Protein AF-0000000076138626 (afdb_homodimer)

Organism: NCBI:txid2745518

Foldseek 3Di:
DPDQDQLCVCLVVLVVVLVVLLVLLVCLCVPLNAQADCLQQFFKKWKKFKPDQDDQVVLQVLCVVVPQPQWDWDDFPDSRIIMITGDDQDLCVQVVSLVSQQVVCVVIGMDTDDMDGDGRVSNNVCVVVLVVVLVVLLVVVLVVLVVPDQVLLSVLLSVLLVSLLSSLRSVCSNVNPHDYPLQSVLSSVLSVLLSVLLVQLVVLLLVVVVVVVPDALSRSSSRSCRVCVVVLCVVLVVVLVVLVVCCVPVDRVCNSSSSSNNSSSVSSSSSSRNRSSVSSVVVRDHPVSSPDPPPPPPPPPPPD/DPDQDQLCVCLVVLVVVLVVLLVLLVCLCVPQNAQEDCLQQFFKKWKKFKPDQDDQVVLQVLCVVVPQPQWDWDDFPDSRIIMITGDDQDLCVQVVSLVSQQVVCVVIGMDTDDMDGDGRVSNNVCVVVLVVVLVVLLVVVLVVLVVPDQVLLSVLLSVLLVSLLSSLRSVCSNVNPHDYPLQSVLSSVLSVLLSVLLVQLVVLLLVVVVVVVPDALSRSSSRSCRVCVVVLCVVLVVVLVVLVCCCVPVDRVCNSSSSSNNSSSVSSSSSSRNRSSVSSVVVRDHPVSSPDPPPVPPPPPPPD

InterPro domains:
  IPR005665 Protein-export membrane protein SecF, bacterial [MF_01464_B] (5-287)
  IPR005665 Protein-export membrane protein SecF, bacterial [TIGR00966] (5-283)
  IPR022645 Protein-export membrane protein SecD/SecF, bacterial [PR01755] (32-47)
  IPR022645 Protein-export membrane protein SecD/SecF, bacterial [PR01755] (144-158)
  IPR022645 Protein-export membrane protein SecD/SecF, bacterial [PR01755] (192-210)
  IPR022645 Protein-export membrane protein SecD/SecF, bacterial [PR01755] (224-239)
  IPR022646 Protein-export membrane protein SecD/SecF/SecDF, conserved site [PF07549] (27-54)
  IPR022813 Protein-export membrane protein SecD/SecF, archaeal and bacterial [PTHR30081] (7-284)
  IPR048634 Protein export membrane protein SecD/SecF, C-terminal [PF02355] (100-284)
  IPR055344 Protein-export membrane protein SecD/SecF, C-terminal, bacterial [TIGR00916] (88-273)

Radius of gyration: 27.4 Å; Cα contacts (8 Å, |Δi|>4): 1013; chains: 2; bounding box: 54×100×96 Å

Sequence (608 aa):
MLRTINFMGVRNIAFGATVLLTVLALFSWFHKGLNYGLDFTGGTLIELTYEKPADVTVVRNELVKAGYHEAIVQNFGATTDLLVRMPGEDPQLGHQVAEALQKVGGDNPASVKRVEFVGPQVGEELRDQGGLGMLMALAGIMIYLAFRFQWKFGVGAIVSLIHDVIVTVGILAYFQITFDLTVLAAVLAIIGYSLNDTIVVFDRVRENFRVLRKATLIENINISTTQTLLRTMATSISTLLAIAALMIFGGDNLWGFSLALFIGVLAGTYSSIYIANVVLIWLNLNSEDLIPPAATGKEVDDRPMLRTINFMGVRNIAFGATVLLTVLALFSWFHKGLNYGLDFTGGTLIELTYEKPADVTVVRNELVKAGYHEAIVQNFGATTDLLVRMPGEDPQLGHQVAEALQKVGGDNPASVKRVEFVGPQVGEELRDQGGLGMLMALAGIMIYLAFRFQWKFGVGAIVSLIHDVIVTVGILAYFQITFDLTVLAAVLAIIGYSLNDTIVVFDRVRENFRVLRKATLIENINISTTQTLLRTMATSISTLLAIAALMIFGGDNLWGFSLALFIGVLAGTYSSIYIANVVLIWLNLNSEDLIPPAATGKEVDDRP

pLDDT: mean 86.03, std 11.44, range [36.59, 96.94]

Nearest PDB structures (foldseek):
  5mg3-assembly1_F  TM=8.465E-01  e=2.191E-18  Escherichia coli
  3aqp-assembly1_A  TM=9.135E-01  e=2.147E-15  Thermus thermophilus HB8
  5yhf-assembly1_A  TM=7.380E-01  e=2.939E-16  Thermus thermophilus HB8
  5xam-assembly1_A  TM=8.906E-01  e=1.040E-13  Deinococcus radiodurans R1 = ATCC 13939 = DSM 20539
  5u73-assembly1_A  TM=6.447E-01  e=1.838E-04  Homo sapiens

Solvent-accessible surface area (backbone atoms only — not comparable to full-atom values): 30396 Å² total; per-residue (Å²): 126,83,82,66,48,68,63,68,77,48,38,67,61,49,40,51,52,48,52,50,48,43,52,52,12,51,46,21,35,69,70,69,28,72,33,67,22,54,56,40,62,17,12,27,35,35,34,34,36,32,8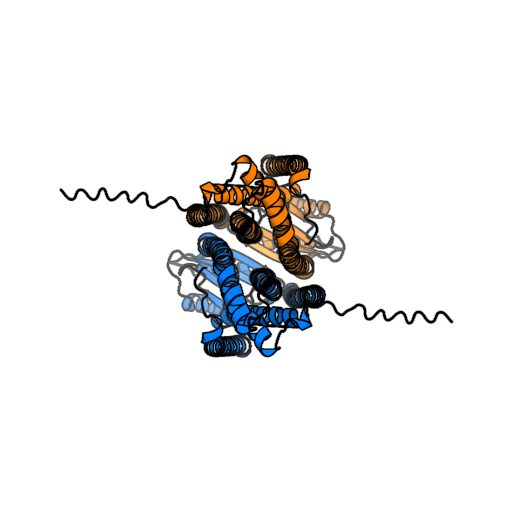1,46,74,59,57,55,67,58,55,42,50,53,35,39,73,72,68,42,73,69,54,43,61,40,81,44,87,50,64,28,21,35,34,38,37,33,77,49,82,58,77,58,50,46,54,54,50,50,50,53,48,45,69,64,18,76,96,46,51,49,42,76,44,32,38,37,29,28,27,46,69,56,5,46,52,43,42,53,36,36,52,48,20,50,52,48,20,52,48,54,41,50,53,49,35,49,72,73,34,57,62,64,58,25,51,14,51,48,54,30,48,51,47,26,52,45,38,35,52,8,50,35,15,63,71,52,41,61,45,31,64,61,31,52,51,26,54,42,51,31,56,23,55,30,47,37,48,32,49,56,38,51,50,39,36,58,55,40,54,72,70,43,77,83,53,51,61,68,55,41,45,19,46,24,46,47,72,39,40,64,57,52,47,50,36,48,49,41,29,45,46,25,36,49,25,36,47,72,28,47,44,75,89,34,32,51,26,28,48,44,37,49,47,19,51,54,39,16,57,50,26,32,57,56,36,22,50,48,42,32,59,76,68,59,63,53,72,73,70,71,48,71,73,70,74,76,65,75,70,72,75,76,69,127,126,84,82,66,48,67,63,68,77,47,38,66,60,50,38,52,52,49,52,51,48,43,52,52,12,50,46,23,36,70,71,70,27,73,33,67,21,54,57,39,62,17,12,27,34,34,34,33,37,33,80,46,75,58,57,55,67,60,54,44,50,52,35,38,73,73,66,42,75,70,53,44,61,40,81,44,87,49,64,29,21,35,34,37,36,32,78,52,80,58,77,58,49,46,54,53,51,51,50,54,47,44,68,65,18,75,97,46,50,49,42,75,43,31,35,37,30,29,28,43,68,57,4,47,50,44,43,53,35,35,52,49,20,49,51,48,20,52,49,54,40,49,55,49,36,50,72,72,35,57,61,63,58,26,51,14,50,48,54,31,48,52,48,27,52,46,39,35,53,8,51,35,14,62,70,53,39,59,45,30,65,63,31,52,50,25,54,42,50,32,55,23,55,29,47,36,48,30,50,56,40,51,51,38,36,57,55,41,54,72,69,41,75,83,54,51,62,67,54,42,46,19,44,25,47,47,74,40,41,64,56,51,47,50,36,49,50,43,29,46,49,25,35,49,25,36,46,72,28,48,43,74,87,33,31,49,26,28,48,42,37,49,46,20,51,55,39,16,58,49,24,32,58,57,36,23,49,49,42,32,58,76,67,59,64,52,71,73,70,70,48,71,74,71,74,76,64,74,69,72,75,77,67,129

Structure (mmCIF, N/CA/C/O backbone):
data_AF-0000000076138626-model_v1
#
loop_
_entity.id
_entity.type
_entity.pdbx_description
1 polymer 'Protein-export membrane protein SecF'
#
loop_
_atom_site.group_PDB
_atom_site.id
_atom_site.type_symbol
_atom_site.label_atom_id
_atom_site.label_alt_id
_atom_site.label_comp_id
_atom_site.label_asym_id
_atom_site.label_entity_id
_atom_site.label_seq_id
_atom_site.pdbx_PDB_ins_code
_atom_site.Cartn_x
_atom_site.Cartn_y
_atom_site.Cartn_z
_atom_site.occupancy
_atom_site.B_iso_or_equiv
_atom_site.auth_seq_id
_atom_site.auth_comp_id
_atom_site.auth_asym_id
_atom_site.auth_atom_id
_atom_site.pdbx_PDB_model_num
ATOM 1 N N . MET A 1 1 ? -7.379 36.062 4.613 1 41.91 1 MET A N 1
ATOM 2 C CA . MET A 1 1 ? -7.906 34.875 5.328 1 41.91 1 MET A CA 1
ATOM 3 C C . MET A 1 1 ? -8.648 33.969 4.379 1 41.91 1 MET A C 1
ATOM 5 O O . MET A 1 1 ? -9.508 34.406 3.613 1 41.91 1 MET A O 1
ATOM 9 N N . LEU A 1 2 ? -8.102 32.906 3.949 1 56.44 2 LEU A N 1
ATOM 10 C CA . LEU A 1 2 ? -8.766 32.062 2.959 1 56.44 2 LEU A CA 1
ATOM 11 C C . LEU A 1 2 ? -10.203 31.75 3.369 1 56.44 2 LEU A C 1
ATOM 13 O O . LEU A 1 2 ? -10.508 31.703 4.562 1 56.44 2 LEU A O 1
ATOM 17 N N . ARG A 1 3 ? -11.141 32.094 2.551 1 79.69 3 ARG A N 1
ATOM 18 C CA . ARG A 1 3 ? -12.562 31.828 2.721 1 79.69 3 ARG A CA 1
ATOM 19 C C . ARG A 1 3 ? -12.797 30.406 3.254 1 79.69 3 ARG A C 1
ATOM 21 O O . ARG A 1 3 ? -12.297 29.438 2.686 1 79.69 3 ARG A O 1
ATOM 28 N N . THR A 1 4 ? -13.344 30.312 4.465 1 91.25 4 THR A N 1
ATOM 29 C CA . THR A 1 4 ? -13.648 29.047 5.129 1 91.25 4 THR A CA 1
ATOM 30 C C . THR A 1 4 ? -14.812 28.344 4.438 1 91.25 4 THR A C 1
ATOM 32 O O . THR A 1 4 ? -15.867 28.953 4.227 1 91.25 4 THR A O 1
ATOM 35 N N . ILE A 1 5 ? -14.562 27.203 3.973 1 92.75 5 ILE A N 1
ATOM 36 C CA . ILE A 1 5 ? -15.586 26.375 3.34 1 92.75 5 ILE A CA 1
ATOM 37 C C . ILE A 1 5 ? -16.438 25.688 4.41 1 92.75 5 ILE A C 1
ATOM 39 O O . ILE A 1 5 ? -15.898 25.172 5.395 1 92.75 5 ILE A O 1
ATOM 43 N N . ASN A 1 6 ? -17.75 25.734 4.246 1 93.88 6 ASN A N 1
ATOM 44 C CA . ASN A 1 6 ? -18.656 25.109 5.207 1 93.88 6 ASN A CA 1
ATOM 45 C C . ASN A 1 6 ? -18.844 23.625 4.926 1 93.88 6 ASN A C 1
ATOM 47 O O . ASN A 1 6 ? -19.953 23.203 4.551 1 93.88 6 ASN A O 1
ATOM 51 N N . PHE A 1 7 ? -17.953 22.812 5.262 1 94 7 PHE A N 1
ATOM 52 C CA . PHE A 1 7 ? -17.984 21.375 5.035 1 94 7 PHE A CA 1
ATOM 53 C C . PHE A 1 7 ? -19.094 20.719 5.855 1 94 7 PHE A C 1
ATOM 55 O O . PHE A 1 7 ? -19.766 19.812 5.379 1 94 7 PHE A O 1
ATOM 62 N N . MET A 1 8 ? -19.281 21.203 7.07 1 93.44 8 MET A N 1
ATOM 63 C CA . MET A 1 8 ? -20.234 20.578 7.988 1 93.44 8 MET A CA 1
ATOM 64 C C . MET A 1 8 ? -21.656 20.984 7.664 1 93.44 8 MET A C 1
ATOM 66 O O . MET A 1 8 ? -22.609 20.438 8.219 1 93.44 8 MET A O 1
ATOM 70 N N . GLY A 1 9 ? -21.844 21.969 6.812 1 91.38 9 GLY A N 1
ATOM 71 C CA . GLY A 1 9 ? -23.172 22.344 6.367 1 91.38 9 GLY A CA 1
ATOM 72 C C . GLY A 1 9 ? -23.906 21.219 5.672 1 91.38 9 GLY A C 1
ATOM 73 O O . GLY A 1 9 ? -25.141 21.141 5.746 1 91.38 9 GLY A O 1
ATOM 74 N N . VAL A 1 10 ? -23.156 20.359 5.016 1 92.38 10 VAL A N 1
ATOM 75 C CA . VAL A 1 10 ? -23.766 19.281 4.262 1 92.38 10 VAL A CA 1
ATOM 76 C C . VAL A 1 10 ? -23.562 17.953 4.992 1 92.38 10 VAL A C 1
ATOM 78 O O . VAL A 1 10 ? -23.688 16.875 4.398 1 92.38 10 VAL A O 1
ATOM 81 N N . ARG A 1 11 ? -23.281 18.062 6.246 1 91.06 11 ARG A N 1
ATOM 82 C CA . ARG A 1 11 ? -22.891 16.875 6.996 1 91.06 11 ARG A CA 1
ATOM 83 C C . ARG A 1 11 ? -24.031 15.852 7.047 1 91.06 11 ARG A C 1
ATOM 85 O O . ARG A 1 11 ? -23.781 14.648 7.012 1 91.06 11 ARG A O 1
ATOM 92 N N . ASN A 1 12 ? -25.25 16.312 7.098 1 92.38 12 ASN A N 1
ATOM 93 C CA . ASN A 1 12 ? -26.375 15.383 7.195 1 92.38 12 ASN A CA 1
ATOM 94 C C . ASN A 1 12 ? -26.594 14.633 5.887 1 92.38 12 ASN A C 1
ATOM 96 O O . ASN A 1 12 ? -26.891 13.438 5.895 1 92.38 12 ASN A O 1
ATOM 100 N N . ILE A 1 13 ? -26.438 15.352 4.82 1 93.44 13 ILE A N 1
ATOM 101 C CA . ILE A 1 13 ? -26.547 14.711 3.518 1 93.44 13 ILE A CA 1
ATOM 102 C C . ILE A 1 13 ? -25.391 13.734 3.324 1 93.44 13 ILE A C 1
ATOM 104 O O . ILE A 1 13 ? -25.578 12.625 2.828 1 93.44 13 ILE A O 1
ATOM 108 N N . ALA A 1 14 ? -24.203 14.242 3.697 1 93 14 ALA A N 1
ATOM 109 C CA . ALA A 1 14 ? -23.016 13.383 3.604 1 93 14 ALA A CA 1
ATOM 110 C C . ALA A 1 14 ? -23.172 12.141 4.473 1 93 14 ALA A C 1
ATOM 112 O O . ALA A 1 14 ? -22.781 11.039 4.07 1 93 14 ALA A O 1
ATOM 113 N N . PHE A 1 15 ? -23.781 12.32 5.586 1 91.88 15 PHE A N 1
ATOM 114 C CA . PHE A 1 15 ? -24 11.195 6.484 1 91.88 15 PHE A CA 1
ATOM 115 C C . PHE A 1 15 ? -25 10.211 5.879 1 91.88 15 PHE A C 1
ATOM 117 O O . PHE A 1 15 ? -24.812 8.992 5.969 1 91.88 15 PHE A O 1
ATOM 124 N N . GLY A 1 16 ? -26.047 10.773 5.367 1 93.56 16 GLY A N 1
ATOM 125 C CA . GLY A 1 16 ? -27 9.914 4.688 1 93.56 16 GLY A CA 1
ATOM 126 C C . GLY A 1 16 ? -26.375 9.094 3.574 1 93.56 16 GLY A C 1
ATOM 127 O O . GLY A 1 16 ? -26.641 7.898 3.455 1 93.56 16 GLY A O 1
ATOM 128 N N . ALA A 1 17 ? -25.547 9.719 2.77 1 94.62 17 ALA A N 1
ATOM 129 C CA . ALA A 1 17 ? -24.844 9.031 1.689 1 94.62 17 ALA A CA 1
ATOM 130 C C . ALA A 1 17 ? -23.906 7.961 2.24 1 94.62 17 ALA A C 1
ATOM 132 O O . ALA A 1 17 ? -23.781 6.879 1.669 1 94.62 17 ALA A O 1
ATOM 133 N N . THR A 1 18 ? -23.25 8.328 3.342 1 94.31 18 THR A N 1
ATOM 134 C CA . THR A 1 18 ? -22.312 7.398 3.986 1 94.31 18 THR A CA 1
ATOM 135 C C . THR A 1 18 ? -23.062 6.156 4.48 1 94.31 18 THR A C 1
ATOM 137 O O . THR A 1 18 ? -22.594 5.031 4.273 1 94.31 18 THR A O 1
ATOM 140 N N . VAL A 1 19 ? -24.141 6.371 5.137 1 94.69 19 VAL A N 1
ATOM 141 C CA . VAL A 1 19 ? -24.922 5.262 5.676 1 94.69 19 VAL A CA 1
ATOM 142 C C . VAL A 1 19 ? -25.453 4.395 4.535 1 94.69 19 VAL A C 1
ATOM 144 O O . VAL A 1 19 ? -25.391 3.166 4.602 1 94.69 19 VAL A O 1
ATOM 147 N N . LEU A 1 20 ? -25.906 5.023 3.496 1 95.81 20 LEU A N 1
ATOM 148 C CA . LEU A 1 20 ? -26.422 4.293 2.346 1 95.81 20 LEU A CA 1
ATOM 149 C C . LEU A 1 20 ? -25.328 3.434 1.715 1 95.81 20 LEU A C 1
ATOM 151 O O . LEU A 1 20 ? -25.547 2.254 1.429 1 95.81 20 LEU A O 1
ATOM 155 N N . LEU A 1 21 ? -24.203 4.023 1.494 1 95.12 21 LEU A N 1
ATOM 156 C CA . LEU A 1 21 ? -23.094 3.303 0.879 1 95.12 21 LEU A CA 1
ATOM 157 C C . LEU A 1 21 ? -22.641 2.146 1.763 1 95.12 21 LEU A C 1
ATOM 159 O O . LEU A 1 21 ? -22.297 1.073 1.26 1 95.12 21 LEU A O 1
ATOM 163 N N . THR A 1 22 ? -22.625 2.406 3.045 1 95.81 22 THR A N 1
ATOM 164 C CA . THR A 1 22 ? -22.203 1.377 3.986 1 95.81 22 THR A CA 1
ATOM 165 C C . THR A 1 22 ? -23.188 0.211 3.996 1 95.81 22 THR A C 1
ATOM 167 O O . THR A 1 22 ? -22.781 -0.953 3.994 1 95.81 22 THR A O 1
ATOM 170 N N . VAL A 1 23 ? -24.406 0.486 4.016 1 96.25 23 VAL A N 1
ATOM 171 C CA . VAL A 1 23 ? -25.438 -0.551 4.027 1 96.25 23 VAL A CA 1
ATOM 172 C C . VAL A 1 23 ? -25.391 -1.35 2.729 1 96.25 23 VAL A C 1
ATOM 174 O O . VAL A 1 23 ? -25.484 -2.58 2.742 1 96.25 23 VAL A O 1
ATOM 177 N N . LEU A 1 24 ? -25.219 -0.655 1.627 1 96.19 24 LEU A N 1
ATOM 178 C CA . LEU A 1 24 ? -25.094 -1.33 0.338 1 96.19 24 LEU A CA 1
ATOM 179 C C . LEU A 1 24 ? -23.859 -2.221 0.3 1 96.19 24 LEU A C 1
ATOM 181 O O . LEU A 1 24 ? -23.906 -3.326 -0.245 1 96.19 24 LEU A O 1
ATOM 185 N N . ALA A 1 25 ? -22.781 -1.688 0.845 1 96.69 25 ALA A N 1
ATOM 186 C CA . ALA A 1 25 ? -21.547 -2.451 0.892 1 96.69 25 ALA A CA 1
ATOM 187 C C . ALA A 1 25 ? -21.703 -3.705 1.747 1 96.69 25 ALA A C 1
ATOM 189 O O . ALA A 1 25 ? -21.266 -4.789 1.356 1 96.69 25 ALA A O 1
ATOM 190 N N . LEU A 1 26 ? -22.328 -3.535 2.889 1 96.25 26 LEU A N 1
ATOM 191 C CA . LEU A 1 26 ? -22.562 -4.672 3.775 1 96.25 26 LEU A CA 1
ATOM 192 C C . LEU A 1 26 ? -23.5 -5.68 3.137 1 96.25 26 LEU A C 1
ATOM 194 O O . LEU A 1 26 ? -23.297 -6.891 3.26 1 96.25 26 LEU A O 1
ATOM 198 N N . PHE A 1 27 ? -24.484 -5.195 2.5 1 95.88 27 PHE A N 1
ATOM 199 C CA . PHE A 1 27 ? -25.422 -6.066 1.808 1 95.88 27 PHE A CA 1
ATOM 200 C C . PHE A 1 27 ? -24.719 -6.879 0.73 1 95.88 27 PHE A C 1
ATOM 202 O O . PHE A 1 27 ? -24.938 -8.086 0.609 1 95.88 27 PHE A O 1
ATOM 209 N N . SER A 1 28 ? -23.891 -6.215 -0.008 1 95.25 28 SER A N 1
ATOM 210 C CA . SER A 1 28 ? -23.141 -6.898 -1.054 1 95.25 28 SER A CA 1
ATOM 211 C C . SER A 1 28 ? -22.219 -7.957 -0.464 1 95.25 28 SER A C 1
ATOM 213 O O . SER A 1 28 ? -22.094 -9.055 -1.009 1 95.25 28 SER A O 1
ATOM 215 N N . TRP A 1 29 ? -21.562 -7.613 0.568 1 92.94 29 TRP A N 1
ATOM 216 C CA . TRP A 1 29 ? -20.609 -8.516 1.208 1 92.94 29 TRP A CA 1
ATOM 217 C C . TRP A 1 29 ? -21.328 -9.75 1.754 1 92.94 29 TRP A C 1
ATOM 219 O O . TRP A 1 29 ? -20.844 -10.875 1.575 1 92.94 29 TRP A O 1
ATOM 229 N N . PHE A 1 30 ? -22.516 -9.609 2.357 1 92.56 30 PHE A N 1
ATOM 230 C CA . PHE A 1 30 ? -23.203 -10.719 3.018 1 92.56 30 PHE A CA 1
ATOM 231 C C . PHE A 1 30 ? -24.047 -11.5 2.021 1 92.56 30 PHE A C 1
ATOM 233 O O . PHE A 1 30 ? -24.172 -12.719 2.143 1 92.56 30 PHE A O 1
ATOM 240 N N . HIS A 1 31 ? -24.562 -10.883 1.069 1 92.12 31 HIS A N 1
ATOM 241 C CA . HIS A 1 31 ? -25.453 -11.562 0.13 1 92.12 31 HIS A CA 1
ATOM 242 C C . HIS A 1 31 ? -24.656 -12.195 -1.012 1 92.12 31 HIS A C 1
ATOM 244 O O . HIS A 1 31 ? -24.906 -13.344 -1.379 1 92.12 31 HIS A O 1
ATOM 250 N N . LYS A 1 32 ? -23.797 -11.516 -1.612 1 93.12 32 LYS A N 1
ATOM 251 C CA . LYS A 1 32 ? -23.031 -12.039 -2.736 1 93.12 32 LYS A CA 1
ATOM 252 C C . LYS A 1 32 ? -21.781 -12.781 -2.254 1 93.12 32 LYS A C 1
ATOM 254 O O . LYS A 1 32 ? -21.375 -13.766 -2.869 1 93.12 32 LYS A O 1
ATOM 259 N N . GLY A 1 33 ? -21.281 -12.281 -1.168 1 93 33 GLY A N 1
ATOM 260 C CA . GLY A 1 33 ? -20.031 -12.852 -0.671 1 93 33 GLY A CA 1
ATOM 261 C C . GLY A 1 33 ? -18.812 -12.406 -1.454 1 93 33 GLY A C 1
ATOM 262 O O . GLY A 1 33 ? -18.938 -11.766 -2.496 1 93 33 GLY A O 1
ATOM 263 N N . LEU A 1 34 ? -17.625 -12.773 -1.015 1 92.56 34 LEU A N 1
ATOM 264 C CA . LEU A 1 34 ? -16.391 -12.422 -1.695 1 92.56 34 LEU A CA 1
ATOM 265 C C . LEU A 1 34 ? -16.016 -13.477 -2.73 1 92.56 34 LEU A C 1
ATOM 267 O O . LEU A 1 34 ? -16.297 -14.664 -2.539 1 92.56 34 LEU A O 1
ATOM 271 N N . ASN A 1 35 ? -15.469 -13.031 -3.863 1 91.94 35 ASN A N 1
ATOM 272 C CA . ASN A 1 35 ? -14.891 -13.93 -4.852 1 91.94 35 ASN A CA 1
ATOM 273 C C . ASN A 1 35 ? -13.461 -14.328 -4.48 1 91.94 35 ASN A C 1
ATOM 275 O O . ASN A 1 35 ? -12.5 -13.781 -5.023 1 91.94 35 ASN A O 1
ATOM 279 N N . TYR A 1 36 ? -13.406 -15.359 -3.625 1 90.06 36 TYR A N 1
ATOM 280 C CA . TYR A 1 36 ? -12.109 -15.758 -3.096 1 90.06 36 TYR A CA 1
ATOM 281 C C . TYR A 1 36 ? -11.227 -16.328 -4.199 1 90.06 36 TYR A C 1
ATOM 283 O O . TYR A 1 36 ? -11.672 -17.156 -5 1 90.06 36 TYR A O 1
ATOM 291 N N . GLY A 1 37 ? -10.047 -15.875 -4.176 1 88.75 37 GLY A N 1
ATOM 292 C CA . GLY A 1 37 ? -9.07 -16.359 -5.137 1 88.75 37 GLY A CA 1
ATOM 293 C C . GLY A 1 37 ? -8.477 -17.703 -4.754 1 88.75 37 GLY A C 1
ATOM 294 O O . GLY A 1 37 ? -8.781 -18.234 -3.688 1 88.75 37 GLY A O 1
ATOM 295 N N . LEU A 1 38 ? -7.633 -18.141 -5.582 1 88.06 38 LEU A N 1
ATOM 296 C CA . LEU A 1 38 ? -7 -19.453 -5.457 1 88.06 38 LEU A CA 1
ATOM 297 C C . LEU A 1 38 ? -6.211 -19.547 -4.156 1 88.06 38 LEU A C 1
ATOM 299 O O . LEU A 1 38 ? -6.141 -20.625 -3.549 1 88.06 38 LEU A O 1
ATOM 303 N N . ASP A 1 39 ? -5.707 -18.531 -3.693 1 86.69 39 ASP A N 1
ATOM 304 C CA . ASP A 1 39 ? -4.902 -18.469 -2.475 1 86.69 39 ASP A CA 1
ATOM 305 C C . ASP A 1 39 ? -5.707 -18.953 -1.27 1 86.69 39 ASP A C 1
ATOM 307 O O . ASP A 1 39 ? -5.137 -19.484 -0.308 1 86.69 39 ASP A O 1
ATOM 311 N N . PHE A 1 40 ? -6.98 -18.812 -1.361 1 88.75 40 PHE A N 1
ATOM 312 C CA . PHE A 1 40 ? -7.805 -19.109 -0.197 1 88.75 40 PHE A CA 1
ATOM 313 C C . PHE A 1 40 ? -8.609 -20.391 -0.413 1 88.75 40 PHE A C 1
ATOM 315 O O . PHE A 1 40 ? -8.883 -21.125 0.537 1 88.75 40 PHE A O 1
ATOM 322 N N . THR A 1 41 ? -8.945 -20.609 -1.588 1 88.19 41 THR A N 1
ATOM 323 C CA . THR A 1 41 ? -9.805 -21.75 -1.874 1 88.19 41 THR A CA 1
ATOM 324 C C . THR A 1 41 ? -8.977 -22.984 -2.18 1 88.19 41 THR A C 1
ATOM 326 O O . THR A 1 41 ? -9.453 -24.109 -2.012 1 88.19 41 THR A O 1
ATOM 329 N N . GLY A 1 42 ? -7.805 -22.734 -2.664 1 87.69 42 GLY A N 1
ATOM 330 C CA . GLY A 1 42 ? -7.039 -23.844 -3.217 1 87.69 42 GLY A CA 1
ATOM 331 C C . GLY A 1 42 ? -7.52 -24.281 -4.59 1 87.69 42 GLY A C 1
ATOM 332 O O . GLY A 1 42 ? -8.516 -23.766 -5.094 1 87.69 42 GLY A O 1
ATOM 333 N N . GLY A 1 43 ? -6.723 -25.094 -5.234 1 89.81 43 GLY A N 1
ATOM 334 C CA . GLY A 1 43 ? -7.094 -25.594 -6.551 1 89.81 43 GLY A CA 1
ATOM 335 C C . GLY A 1 43 ? -6.102 -25.203 -7.633 1 89.81 43 GLY A C 1
ATOM 336 O O . GLY A 1 43 ? -4.898 -25.109 -7.375 1 89.81 43 GLY A O 1
ATOM 337 N N . THR A 1 44 ? -6.641 -25.234 -8.797 1 89.12 44 THR A N 1
ATOM 338 C CA . THR A 1 44 ? -5.793 -24.938 -9.945 1 89.12 44 THR A CA 1
ATOM 339 C C . THR A 1 44 ? -6.367 -23.766 -10.742 1 89.12 44 THR A C 1
ATOM 341 O O . THR A 1 44 ? -7.586 -23.641 -10.883 1 89.12 44 THR A O 1
ATOM 344 N N . LEU A 1 45 ? -5.469 -22.953 -11.141 1 89.88 45 LEU A N 1
ATOM 345 C CA . LEU A 1 45 ? -5.82 -21.812 -11.984 1 89.88 45 LEU A CA 1
ATOM 346 C C . LEU A 1 45 ? -4.984 -21.781 -13.258 1 89.88 45 LEU A C 1
ATOM 348 O O . LEU A 1 45 ? -3.762 -21.953 -13.203 1 89.88 45 LEU A O 1
ATOM 352 N N . ILE A 1 46 ? -5.719 -21.641 -14.375 1 88.31 46 ILE A N 1
ATOM 353 C CA . ILE A 1 46 ? -5.031 -21.594 -15.656 1 88.31 46 ILE A CA 1
ATOM 354 C C . ILE A 1 46 ? -5.422 -20.328 -16.406 1 88.31 46 ILE A C 1
ATOM 356 O O . ILE A 1 46 ? -6.609 -20.031 -16.562 1 88.31 46 ILE A O 1
ATOM 360 N N . GLU A 1 47 ? -4.418 -19.656 -16.75 1 88.75 47 GLU A N 1
ATOM 361 C CA . GLU A 1 47 ? -4.633 -18.5 -17.609 1 88.75 47 GLU A CA 1
ATOM 362 C C . GLU A 1 47 ? -4.305 -18.828 -19.062 1 88.75 47 GLU A C 1
ATOM 364 O O . GLU A 1 47 ? -3.186 -19.25 -19.375 1 88.75 47 GLU A O 1
ATOM 369 N N . LEU A 1 48 ? -5.293 -18.562 -19.922 1 88.19 48 LEU A N 1
ATOM 370 C CA . LEU A 1 48 ? -5.145 -18.875 -21.328 1 88.19 48 LEU A CA 1
ATOM 371 C C . LEU A 1 48 ? -5.312 -17.625 -22.188 1 88.19 48 LEU A C 1
ATOM 373 O O . LEU A 1 48 ? -6.082 -16.734 -21.828 1 88.19 48 LEU A O 1
ATOM 377 N N . THR A 1 49 ? -4.531 -17.609 -23.172 1 88.25 49 THR A N 1
ATOM 378 C CA . THR A 1 49 ? -4.699 -16.562 -24.172 1 88.25 49 THR A CA 1
ATOM 379 C C . THR A 1 49 ? -4.992 -17.172 -25.547 1 88.25 49 THR A C 1
ATOM 381 O O . THR A 1 49 ? -4.301 -18.094 -25.984 1 88.25 49 THR A O 1
ATOM 384 N N . TYR A 1 50 ? -6.078 -16.594 -26.125 1 87.31 50 TYR A N 1
ATOM 385 C CA . TYR A 1 50 ? -6.465 -17.031 -27.469 1 87.31 50 TYR A CA 1
ATOM 386 C C . TYR A 1 50 ? -6.066 -16.016 -28.516 1 87.31 50 TYR A C 1
ATOM 388 O O . TYR A 1 50 ? -5.809 -14.852 -28.188 1 87.31 50 TYR A O 1
ATOM 396 N N . GLU A 1 51 ? -5.918 -16.484 -29.672 1 86.88 51 GLU A N 1
ATOM 397 C CA . GLU A 1 51 ? -5.594 -15.586 -30.766 1 86.88 51 GLU A CA 1
ATOM 398 C C . GLU A 1 51 ? -6.777 -14.68 -31.109 1 86.88 51 GLU A C 1
ATOM 400 O O . GLU A 1 51 ? -6.59 -13.492 -31.406 1 86.88 51 GLU A O 1
ATOM 405 N N . LYS A 1 52 ? -7.918 -15.266 -31.078 1 88.44 52 LYS A N 1
ATOM 406 C CA . LYS A 1 52 ? -9.172 -14.547 -31.266 1 88.44 52 LYS A CA 1
ATOM 407 C C . LYS A 1 52 ? -10.039 -14.617 -30 1 88.44 52 LYS A C 1
ATOM 409 O O . LYS A 1 52 ? -9.844 -15.492 -29.156 1 88.44 52 LYS A O 1
ATOM 414 N N . PRO A 1 53 ? -10.883 -13.625 -29.984 1 88.62 53 PRO A N 1
ATOM 415 C CA . PRO A 1 53 ? -11.75 -13.656 -28.797 1 88.62 53 PRO A CA 1
ATOM 416 C C . PRO A 1 53 ? -12.445 -15.008 -28.625 1 88.62 53 PRO A C 1
ATOM 418 O O . PRO A 1 53 ? -12.898 -15.602 -29.609 1 88.62 53 PRO A O 1
ATOM 421 N N . ALA A 1 54 ? -12.328 -15.477 -27.406 1 84.06 54 ALA A N 1
ATOM 422 C CA . ALA A 1 54 ? -12.898 -16.781 -27.109 1 84.06 54 ALA A CA 1
ATOM 423 C C . ALA A 1 54 ? -14.188 -16.641 -26.297 1 84.06 54 ALA A C 1
ATOM 425 O O . ALA A 1 54 ? -14.289 -15.766 -25.422 1 84.06 54 ALA A O 1
ATOM 426 N N . ASP A 1 55 ? -15.141 -17.422 -26.625 1 86.25 55 ASP A N 1
ATOM 427 C CA . ASP A 1 55 ? -16.406 -17.438 -25.891 1 86.25 55 ASP A CA 1
ATOM 428 C C . ASP A 1 55 ? -16.312 -18.297 -24.641 1 86.25 55 ASP A C 1
ATOM 430 O O . ASP A 1 55 ? -16.031 -19.5 -24.719 1 86.25 55 ASP A O 1
ATOM 434 N N . VAL A 1 56 ? -16.594 -17.703 -23.609 1 89.06 56 VAL A N 1
ATOM 435 C CA . VAL A 1 56 ? -16.5 -18.344 -22.297 1 89.06 56 VAL A CA 1
ATOM 436 C C . VAL A 1 56 ? -17.406 -19.578 -22.266 1 89.06 56 VAL A C 1
ATOM 438 O O . VAL A 1 56 ? -17.016 -20.625 -21.719 1 89.06 56 VAL A O 1
ATOM 441 N N . THR A 1 57 ? -18.562 -19.531 -22.844 1 90 57 THR A N 1
ATOM 442 C CA . THR A 1 57 ? -19.531 -20.625 -22.812 1 90 57 THR A CA 1
ATOM 443 C C . THR A 1 57 ? -19.031 -21.812 -23.625 1 90 57 THR A C 1
ATOM 445 O O . THR A 1 57 ? -19.203 -22.969 -23.219 1 90 57 THR A O 1
ATOM 448 N N . VAL A 1 58 ? -18.438 -21.516 -24.688 1 87.19 58 VAL A N 1
ATOM 449 C CA . VAL A 1 58 ? -17.906 -22.578 -25.547 1 87.19 58 VAL A CA 1
ATOM 450 C C . VAL A 1 58 ? -16.781 -23.312 -24.828 1 87.19 58 VAL A C 1
ATOM 452 O O . VAL A 1 58 ? -16.734 -24.547 -24.844 1 87.19 58 VAL A O 1
ATOM 455 N N . VAL A 1 59 ? -15.953 -22.531 -24.219 1 88.69 59 VAL A N 1
ATOM 456 C CA . VAL A 1 59 ? -14.812 -23.125 -23.531 1 88.69 59 VAL A CA 1
ATOM 457 C C . VAL A 1 59 ? -15.297 -23.953 -22.344 1 88.69 59 VAL A C 1
ATOM 459 O O . VAL A 1 59 ? -14.781 -25.031 -22.078 1 88.69 59 VAL A O 1
ATOM 462 N N . ARG A 1 60 ? -16.281 -23.422 -21.672 1 90.12 60 ARG A N 1
ATOM 463 C CA . ARG A 1 60 ? -16.844 -24.156 -20.547 1 90.12 60 ARG A CA 1
ATOM 464 C C . ARG A 1 60 ? -17.438 -25.484 -21.016 1 90.12 60 ARG A C 1
ATOM 466 O O . ARG A 1 60 ? -17.25 -26.516 -20.359 1 90.12 60 ARG A O 1
ATOM 473 N N . ASN A 1 61 ? -18.125 -25.484 -22.062 1 89.56 61 ASN A N 1
ATOM 474 C CA . ASN A 1 61 ? -18.734 -26.688 -22.594 1 89.56 61 ASN A CA 1
ATOM 475 C C . ASN A 1 61 ? -17.688 -27.719 -23.031 1 89.56 61 ASN A C 1
ATOM 477 O O . ASN A 1 61 ? -17.875 -28.922 -22.844 1 89.56 61 ASN A O 1
ATOM 481 N N . GLU A 1 62 ? -16.672 -27.156 -23.562 1 86.81 62 GLU A N 1
ATOM 482 C CA . GLU A 1 62 ? -15.578 -28.031 -23.969 1 86.81 62 GLU A CA 1
ATOM 483 C C . GLU A 1 62 ? -14.953 -28.719 -22.75 1 86.81 62 GLU A C 1
ATOM 485 O O . GLU A 1 62 ? -14.57 -29.891 -22.812 1 86.81 62 GLU A O 1
ATOM 490 N N . LEU A 1 63 ? -14.875 -27.984 -21.719 1 89.12 63 LEU A N 1
ATOM 491 C CA . LEU A 1 63 ? -14.305 -28.531 -20.5 1 89.12 63 LEU A CA 1
ATOM 492 C C . LEU A 1 63 ? -15.242 -29.562 -19.875 1 89.12 63 LEU A C 1
ATOM 494 O O . LEU A 1 63 ? -14.797 -30.594 -19.359 1 89.12 63 LEU A O 1
ATOM 498 N N . VAL A 1 64 ? -16.484 -29.312 -19.938 1 89.94 64 VAL A N 1
ATOM 499 C CA . VAL A 1 64 ? -17.469 -30.25 -19.422 1 89.94 64 VAL A CA 1
ATOM 500 C C . VAL A 1 64 ? -17.422 -31.562 -20.234 1 89.94 64 VAL A C 1
ATOM 502 O O . VAL A 1 64 ? -17.469 -32.656 -19.656 1 89.94 64 VAL A O 1
ATOM 505 N N . LYS A 1 65 ? -17.281 -31.391 -21.469 1 88.12 65 LYS A N 1
ATOM 506 C CA . LYS A 1 65 ? -17.188 -32.562 -22.344 1 88.12 65 LYS A CA 1
ATOM 507 C C . LYS A 1 65 ? -15.93 -33.375 -22.047 1 88.12 65 LYS A C 1
ATOM 509 O O . LYS A 1 65 ? -15.922 -34.594 -22.203 1 88.12 65 LYS A O 1
ATOM 514 N N . ALA A 1 66 ? -14.961 -32.656 -21.656 1 86.06 66 ALA A N 1
ATOM 515 C CA . ALA A 1 66 ? -13.695 -33.312 -21.344 1 86.06 66 ALA A CA 1
ATOM 516 C C . ALA A 1 66 ? -13.727 -33.938 -19.953 1 86.06 66 ALA A C 1
ATOM 518 O O . ALA A 1 66 ? -12.773 -34.594 -19.547 1 86.06 66 ALA A O 1
ATOM 519 N N . GLY A 1 67 ? -14.781 -33.656 -19.156 1 85.69 67 GLY A N 1
ATOM 520 C CA . GLY A 1 67 ? -14.938 -34.281 -17.859 1 85.69 67 GLY A CA 1
ATOM 521 C C . GLY A 1 67 ? -14.68 -33.344 -16.688 1 85.69 67 GLY A C 1
ATOM 522 O O . GLY A 1 67 ? -14.641 -33.781 -15.531 1 85.69 67 GLY A O 1
ATOM 523 N N . TYR A 1 68 ? -14.484 -32.125 -17.016 1 87.62 68 TYR A N 1
ATOM 524 C CA . TYR A 1 68 ? -14.211 -31.156 -15.969 1 87.62 68 TYR A CA 1
ATOM 525 C C . TYR A 1 68 ? -15.445 -30.312 -15.688 1 87.62 68 TYR A C 1
ATOM 527 O O . TYR A 1 68 ? -15.508 -29.141 -16.078 1 87.62 68 TYR A O 1
ATOM 535 N N . HIS A 1 69 ? -16.328 -30.828 -14.867 1 86.75 69 HIS A N 1
ATOM 536 C CA . HIS A 1 69 ? -17.641 -30.234 -14.656 1 86.75 69 HIS A CA 1
ATOM 537 C C . HIS A 1 69 ? -17.562 -29.078 -13.656 1 86.75 69 HIS A C 1
ATOM 539 O O . HIS A 1 69 ? -18.438 -28.219 -13.625 1 86.75 69 HIS A O 1
ATOM 545 N N . GLU A 1 70 ? -16.562 -28.984 -12.906 1 86.31 70 GLU A N 1
ATOM 546 C CA . GLU A 1 70 ? -16.5 -27.984 -11.844 1 86.31 70 GLU A CA 1
ATOM 547 C C . GLU A 1 70 ? -15.633 -26.781 -12.258 1 86.31 70 GLU A C 1
ATOM 549 O O . GLU A 1 70 ? -15.344 -25.906 -11.445 1 86.31 70 GLU A O 1
ATOM 554 N N . ALA A 1 71 ? -15.297 -26.812 -13.508 1 87.5 71 ALA A N 1
ATOM 555 C CA . ALA A 1 71 ? -14.43 -25.734 -13.992 1 87.5 71 ALA A CA 1
ATOM 556 C C . ALA A 1 71 ? -15.188 -24.422 -14.102 1 87.5 71 ALA A C 1
ATOM 558 O O . ALA A 1 71 ? -16.328 -24.391 -14.578 1 87.5 71 ALA A O 1
ATOM 559 N N . ILE A 1 72 ? -14.641 -23.438 -13.578 1 86.62 72 ILE A N 1
ATOM 560 C CA . ILE A 1 72 ? -15.18 -22.078 -13.703 1 86.62 72 ILE A CA 1
ATOM 561 C C . ILE A 1 72 ? -14.352 -21.281 -14.711 1 86.62 72 ILE A C 1
ATOM 563 O O . ILE A 1 72 ? -13.133 -21.156 -14.555 1 86.62 72 ILE A O 1
ATOM 567 N N . VAL A 1 73 ? -15.039 -20.875 -15.781 1 89.06 73 VAL A N 1
ATOM 568 C CA . VAL A 1 73 ? -14.359 -20.109 -16.828 1 89.06 73 VAL A CA 1
ATOM 569 C C . VAL A 1 73 ? -14.805 -18.656 -16.781 1 89.06 73 VAL A C 1
ATOM 571 O O . VAL A 1 73 ? -16 -18.375 -16.703 1 89.06 73 VAL A O 1
ATOM 574 N N . GLN A 1 74 ? -13.828 -17.766 -16.75 1 85.5 74 GLN A N 1
ATOM 575 C CA . GLN A 1 74 ? -14.133 -16.328 -16.703 1 85.5 74 GLN A CA 1
ATOM 576 C C . GLN A 1 74 ? -13.188 -15.539 -17.594 1 85.5 74 GLN A C 1
ATOM 578 O O . GLN A 1 74 ? -12.086 -15.992 -17.906 1 85.5 74 GLN A O 1
ATOM 583 N N . ASN A 1 75 ? -13.719 -14.406 -18.047 1 83.06 75 ASN A N 1
ATOM 584 C CA . ASN A 1 75 ? -12.852 -13.484 -18.766 1 83.06 75 ASN A CA 1
ATOM 585 C C . ASN A 1 75 ? -11.828 -12.828 -17.844 1 83.06 75 ASN A C 1
ATOM 587 O O . ASN A 1 75 ? -12.117 -12.594 -16.672 1 83.06 75 ASN A O 1
ATOM 591 N N . PHE A 1 76 ? -10.672 -12.648 -18.391 1 78.62 76 PHE A N 1
ATOM 592 C CA . PHE A 1 76 ? -9.594 -12.023 -17.625 1 78.62 76 PHE A CA 1
ATOM 593 C C . PHE A 1 76 ? -8.945 -10.906 -18.438 1 78.62 76 PHE A C 1
ATOM 595 O O . PHE A 1 76 ? -7.988 -11.141 -19.172 1 78.62 76 PHE A O 1
ATOM 602 N N . GLY A 1 77 ? -9.406 -9.711 -18.188 1 75.94 77 GLY A N 1
ATOM 603 C CA . GLY A 1 77 ? -8.859 -8.586 -18.938 1 75.94 77 GLY A CA 1
ATOM 604 C C . GLY A 1 77 ? -9.383 -8.5 -20.359 1 75.94 77 GLY A C 1
ATOM 605 O O . GLY A 1 77 ? -10.555 -8.188 -20.578 1 75.94 77 GLY A O 1
ATOM 606 N N . ALA A 1 78 ? -8.398 -8.906 -21.266 1 76.88 78 ALA A N 1
ATOM 607 C CA . ALA A 1 78 ? -8.75 -8.875 -22.688 1 76.88 78 ALA A CA 1
ATOM 608 C C . ALA A 1 78 ? -9.719 -10 -23.031 1 76.88 78 ALA A C 1
ATOM 610 O O . ALA A 1 78 ? -9.766 -11.023 -22.344 1 76.88 78 ALA A O 1
ATOM 611 N N . THR A 1 79 ? -10.43 -9.812 -24.062 1 82.69 79 THR A N 1
ATOM 612 C CA . THR A 1 79 ? -11.422 -10.805 -24.5 1 82.69 79 THR A CA 1
ATOM 613 C C . THR A 1 79 ? -10.734 -12.078 -24.969 1 82.69 79 THR A C 1
ATOM 615 O O . THR A 1 79 ? -11.375 -13.125 -25.094 1 82.69 79 THR A O 1
ATOM 618 N N . THR A 1 80 ? -9.469 -11.945 -25.172 1 88.56 80 THR A N 1
ATOM 619 C CA . THR A 1 80 ? -8.727 -13.109 -25.641 1 88.56 80 THR A CA 1
ATOM 620 C C . THR A 1 80 ? -8.18 -13.922 -24.469 1 88.56 80 THR A C 1
ATOM 622 O O . THR A 1 80 ? -7.723 -15.047 -24.641 1 88.56 80 THR A O 1
ATOM 625 N N . ASP A 1 81 ? -8.25 -13.273 -23.281 1 87.62 81 ASP A N 1
ATOM 626 C CA . ASP A 1 81 ? -7.668 -13.922 -22.109 1 87.62 81 ASP A CA 1
ATOM 627 C C . ASP A 1 81 ? -8.75 -14.539 -21.234 1 87.62 81 ASP A C 1
ATOM 629 O O . ASP A 1 81 ? -9.742 -13.875 -20.906 1 87.62 81 ASP A O 1
ATOM 633 N N . LEU A 1 82 ? -8.531 -15.789 -21 1 88.5 82 LEU A N 1
ATOM 634 C CA . LEU A 1 82 ? -9.492 -16.484 -20.156 1 88.5 82 LEU A CA 1
ATOM 635 C C . LEU A 1 82 ? -8.812 -17.078 -18.922 1 88.5 82 LEU A C 1
ATOM 637 O O . LEU A 1 82 ? -7.625 -17.422 -18.969 1 88.5 82 LEU A O 1
ATOM 641 N N . LEU A 1 83 ? -9.586 -17.078 -17.891 1 89 83 LEU A N 1
ATOM 642 C CA . LEU A 1 83 ? -9.156 -17.703 -16.641 1 89 83 LEU A CA 1
ATOM 643 C C . LEU A 1 83 ? -10.016 -18.906 -16.312 1 89 83 LEU A C 1
ATOM 645 O O . LEU A 1 83 ? -11.25 -18.812 -16.297 1 89 83 LEU A O 1
ATOM 649 N N . VAL A 1 84 ? -9.383 -20.016 -16.156 1 89.12 84 VAL A N 1
ATOM 650 C CA . VAL A 1 84 ? -10.078 -21.234 -15.773 1 89.12 84 VAL A CA 1
ATOM 651 C C . VAL A 1 84 ? -9.664 -21.656 -14.367 1 89.12 84 VAL A C 1
ATOM 653 O O . VAL A 1 84 ? -8.477 -21.828 -14.086 1 89.12 84 VAL A O 1
ATOM 656 N N . ARG A 1 85 ? -10.656 -21.781 -13.523 1 89.44 85 ARG A N 1
ATOM 657 C CA . ARG A 1 85 ? -10.406 -22.234 -12.156 1 89.44 85 ARG A CA 1
ATOM 658 C C . ARG A 1 85 ? -11.062 -23.594 -11.898 1 89.44 85 ARG A C 1
ATOM 660 O O . ARG A 1 85 ? -12.195 -23.828 -12.32 1 89.44 85 ARG A O 1
ATOM 667 N N . MET A 1 86 ? -10.273 -24.484 -11.273 1 88.88 86 MET A N 1
ATOM 668 C CA . MET A 1 86 ? -10.781 -25.828 -10.953 1 88.88 86 MET A CA 1
ATOM 669 C C . MET A 1 86 ? -10.453 -26.188 -9.508 1 88.88 86 MET A C 1
ATOM 671 O O . MET A 1 86 ? -9.305 -26.078 -9.078 1 88.88 86 MET A O 1
ATOM 675 N N . PRO A 1 87 ? -11.539 -26.516 -8.883 1 85.81 87 PRO A N 1
ATOM 676 C CA . PRO A 1 87 ? -11.242 -27.047 -7.551 1 85.81 87 PRO A CA 1
ATOM 677 C C . PRO A 1 87 ? -10.562 -28.406 -7.59 1 85.81 87 PRO A C 1
ATOM 679 O O . PRO A 1 87 ? -10.742 -29.172 -8.547 1 85.81 87 PRO A O 1
ATOM 682 N N . GLY A 1 88 ? -9.656 -28.703 -6.688 1 80.19 88 GLY A N 1
ATOM 683 C CA . GLY A 1 88 ? -9.055 -30.016 -6.625 1 80.19 88 GLY A CA 1
ATOM 684 C C . GLY A 1 88 ? -7.734 -30.031 -5.875 1 80.19 88 GLY A C 1
ATOM 685 O O . GLY A 1 88 ? -7.164 -28.984 -5.59 1 80.19 88 GLY A O 1
ATOM 686 N N . GLU A 1 89 ? -7.398 -31.25 -5.621 1 79.19 89 GLU A N 1
ATOM 687 C CA . GLU A 1 89 ? -6.172 -31.453 -4.855 1 79.19 89 GLU A CA 1
ATOM 688 C C . GLU A 1 89 ? -5.039 -31.953 -5.742 1 79.19 89 GLU A C 1
ATOM 690 O O . GLU A 1 89 ? -3.902 -32.094 -5.289 1 79.19 89 GLU A O 1
ATOM 695 N N . ASP A 1 90 ? -5.371 -32.125 -7.023 1 78.25 90 ASP A N 1
ATOM 696 C CA . ASP A 1 90 ? -4.383 -32.688 -7.934 1 78.25 90 ASP A CA 1
ATOM 697 C C . ASP A 1 90 ? -3.57 -31.594 -8.625 1 78.25 90 ASP A C 1
ATOM 699 O O . ASP A 1 90 ? -4.109 -30.828 -9.422 1 78.25 90 ASP A O 1
ATOM 703 N N . PRO A 1 91 ? -2.295 -31.641 -8.359 1 77 91 PRO A N 1
ATOM 704 C CA . PRO A 1 91 ? -1.449 -30.641 -9 1 77 91 PRO A CA 1
ATOM 705 C C . PRO A 1 91 ? -1.36 -30.812 -10.516 1 77 91 PRO A C 1
ATOM 707 O O . PRO A 1 91 ? -0.935 -29.891 -11.219 1 77 91 PRO A O 1
ATOM 710 N N . GLN A 1 92 ? -1.782 -31.906 -11.008 1 77.56 92 GLN A N 1
ATOM 711 C CA . GLN A 1 92 ? -1.666 -32.188 -12.43 1 77.56 92 GLN A CA 1
ATOM 712 C C . GLN A 1 92 ? -2.898 -31.688 -13.188 1 77.56 92 GLN A C 1
ATOM 714 O O . GLN A 1 92 ? -2.895 -31.641 -14.422 1 77.56 92 GLN A O 1
ATOM 719 N N . LEU A 1 93 ? -3.826 -31.328 -12.453 1 79.94 93 LEU A N 1
ATOM 720 C CA . LEU A 1 93 ? -5.105 -30.953 -13.055 1 79.94 93 LEU A CA 1
ATOM 721 C C . LEU A 1 93 ? -4.934 -29.781 -14.016 1 79.94 93 LEU A C 1
ATOM 723 O O . LEU A 1 93 ? -5.574 -29.734 -15.07 1 79.94 93 LEU A O 1
ATOM 727 N N . GLY A 1 94 ? -4.125 -28.906 -13.617 1 77.44 94 GLY A N 1
ATOM 728 C CA . GLY A 1 94 ? -3.906 -27.75 -14.469 1 77.44 94 GLY A CA 1
ATOM 729 C C . GLY A 1 94 ? -3.363 -28.094 -15.836 1 77.44 94 GLY A C 1
ATOM 730 O O . GLY A 1 94 ? -3.832 -27.578 -16.844 1 77.44 94 GLY A O 1
ATOM 731 N N . HIS A 1 95 ? -2.535 -28.984 -15.812 1 76.12 95 HIS A N 1
ATOM 732 C CA . HIS A 1 95 ? -1.93 -29.422 -17.062 1 76.12 95 HIS A CA 1
ATOM 733 C C . HIS A 1 95 ? -2.922 -30.203 -17.922 1 76.12 95 HIS A C 1
ATOM 735 O O . HIS A 1 95 ? -2.959 -30.047 -19.141 1 76.12 95 HIS A O 1
ATOM 741 N N . GLN A 1 96 ? -3.559 -31 -17.266 1 81.12 96 GLN A N 1
ATOM 742 C CA . GLN A 1 96 ? -4.531 -31.828 -17.969 1 81.12 96 GLN A CA 1
ATOM 743 C C . GLN A 1 96 ? -5.59 -30.969 -18.641 1 81.12 96 GLN A C 1
ATOM 745 O O . GLN A 1 96 ? -5.949 -31.219 -19.797 1 81.12 96 GLN A O 1
ATOM 750 N N . VAL A 1 97 ? -5.945 -30.016 -17.938 1 82.56 97 VAL A N 1
ATOM 751 C CA . VAL A 1 97 ? -6.973 -29.125 -18.469 1 82.56 97 VAL A CA 1
ATOM 752 C C . VAL A 1 97 ? -6.398 -28.297 -19.609 1 82.56 97 VAL A C 1
ATOM 754 O O . VAL A 1 97 ? -7.055 -28.094 -20.625 1 82.56 97 VAL A O 1
ATOM 757 N N . ALA A 1 98 ? -5.219 -27.812 -19.391 1 80.94 98 ALA A N 1
ATOM 758 C CA . ALA A 1 98 ? -4.562 -27.031 -20.438 1 80.94 98 ALA A CA 1
ATOM 759 C C . ALA A 1 98 ? -4.398 -27.844 -21.719 1 80.94 98 ALA A C 1
ATOM 761 O O . ALA A 1 98 ? -4.629 -27.344 -22.812 1 80.94 98 ALA A O 1
ATOM 762 N N . GLU A 1 99 ? -4.051 -29.016 -21.531 1 79.75 99 GLU A N 1
ATOM 763 C CA . GLU A 1 99 ? -3.873 -29.906 -22.672 1 79.75 99 GLU A CA 1
ATOM 764 C C . GLU A 1 99 ? -5.199 -30.172 -23.375 1 79.75 99 GLU A C 1
ATOM 766 O O . GLU A 1 99 ? -5.254 -30.234 -24.609 1 79.75 99 GLU A O 1
ATOM 771 N N . ALA A 1 100 ? -6.129 -30.359 -22.594 1 82.44 100 ALA A N 1
ATOM 772 C CA . ALA A 1 100 ? -7.453 -30.609 -23.156 1 82.44 100 ALA A CA 1
ATOM 773 C C . ALA A 1 100 ? -7.941 -29.438 -23.984 1 82.44 100 ALA A C 1
ATOM 775 O O . ALA A 1 100 ? -8.547 -29.625 -25.047 1 82.44 100 ALA A O 1
ATOM 776 N N . LEU A 1 101 ? -7.699 -28.312 -23.562 1 83.31 101 LEU A N 1
ATOM 777 C CA . LEU A 1 101 ? -8.156 -27.109 -24.266 1 83.31 101 LEU A CA 1
ATOM 778 C C . LEU A 1 101 ? -7.309 -26.844 -25.5 1 83.31 101 LEU A C 1
ATOM 780 O O . LEU A 1 101 ? -7.805 -26.297 -26.484 1 83.31 101 LEU A O 1
ATOM 784 N N . GLN A 1 102 ? -6.055 -27.172 -25.391 1 80.62 102 GLN A N 1
ATOM 785 C CA . GLN A 1 102 ? -5.18 -26.984 -26.547 1 80.62 102 GLN A CA 1
ATOM 786 C C . GLN A 1 102 ? -5.535 -27.953 -27.672 1 80.62 102 GLN A C 1
ATOM 788 O O . GLN A 1 102 ? -5.383 -27.625 -28.844 1 80.62 102 GLN A O 1
ATOM 793 N N . LYS A 1 103 ? -6.012 -29.031 -27.266 1 76.94 103 LYS A N 1
ATOM 794 C CA . LYS A 1 103 ? -6.395 -30.047 -28.234 1 76.94 103 LYS A CA 1
ATOM 795 C C . LYS A 1 103 ? -7.68 -29.656 -28.953 1 76.94 103 LYS A C 1
ATOM 797 O O . LYS A 1 103 ? -7.855 -29.984 -30.141 1 76.94 103 LYS A O 1
ATOM 802 N N . VAL A 1 104 ? -8.492 -28.984 -28.297 1 72.31 104 VAL A N 1
ATOM 803 C CA . VAL A 1 104 ? -9.797 -28.656 -28.859 1 72.31 104 VAL A CA 1
ATOM 804 C C . VAL A 1 104 ? -9.711 -27.328 -29.609 1 72.31 104 VAL A C 1
ATOM 806 O O . VAL A 1 104 ? -10.625 -26.984 -30.359 1 72.31 104 VAL A O 1
ATOM 809 N N . GLY A 1 105 ? -8.688 -26.547 -29.547 1 68.44 105 GLY A N 1
ATOM 810 C CA . GLY A 1 105 ? -8.594 -25.172 -30 1 68.44 105 GLY A CA 1
ATOM 811 C C . GLY A 1 105 ? -8.5 -25.047 -31.516 1 68.44 105 GLY A C 1
ATOM 812 O O . GLY A 1 105 ? -8.523 -23.953 -32.062 1 68.44 105 GLY A O 1
ATOM 813 N N . GLY A 1 106 ? -8.758 -26.062 -32.312 1 68.88 106 GLY A N 1
ATOM 814 C CA . GLY A 1 106 ? -8.812 -26.062 -33.75 1 68.88 106 GLY A CA 1
ATOM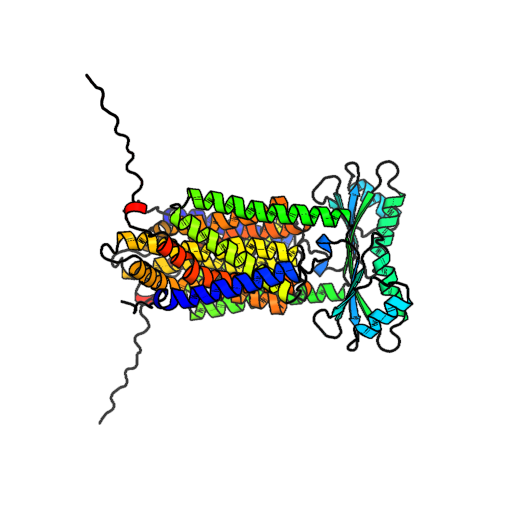 815 C C . GLY A 1 106 ? -8.297 -24.781 -34.375 1 68.88 106 GLY A C 1
ATOM 816 O O . GLY A 1 106 ? -7.133 -24.406 -34.188 1 68.88 106 GLY A O 1
ATOM 817 N N . ASP A 1 107 ? -9.195 -23.859 -34.781 1 74.69 107 ASP A N 1
ATOM 818 C CA . ASP A 1 107 ? -8.945 -22.625 -35.531 1 74.69 107 ASP A CA 1
ATOM 819 C C . ASP A 1 107 ? -8.539 -21.5 -34.562 1 74.69 107 ASP A C 1
ATOM 821 O O . ASP A 1 107 ? -8.102 -20.438 -35.031 1 74.69 107 ASP A O 1
ATOM 825 N N . ASN A 1 108 ? -8.617 -21.641 -33.312 1 83.69 108 ASN A N 1
ATOM 826 C CA . ASN A 1 108 ? -8.258 -20.641 -32.312 1 83.69 108 ASN A CA 1
ATOM 827 C C . ASN A 1 108 ? -7.41 -21.25 -31.188 1 83.69 108 ASN A C 1
ATOM 829 O O . ASN A 1 108 ? -7.898 -21.469 -30.078 1 83.69 108 ASN A O 1
ATOM 833 N N . PRO A 1 109 ? -6.125 -21.5 -31.531 1 83.38 109 PRO A N 1
ATOM 834 C CA . PRO A 1 109 ? -5.27 -22.172 -30.547 1 83.38 109 PRO A CA 1
ATOM 835 C C . PRO A 1 109 ? -5.074 -21.328 -29.266 1 83.38 109 PRO A C 1
ATOM 837 O O . PRO A 1 109 ? -4.969 -20.109 -29.344 1 83.38 109 PRO A O 1
ATOM 840 N N . ALA A 1 110 ? -5.191 -22.016 -28.156 1 85 110 ALA A N 1
ATOM 841 C CA . ALA A 1 110 ? -4.977 -21.391 -26.859 1 85 110 ALA A CA 1
ATOM 842 C C . ALA A 1 110 ? -3.533 -21.578 -26.391 1 85 110 ALA A C 1
ATOM 844 O O . ALA A 1 110 ? -2.93 -22.625 -26.625 1 85 110 ALA A O 1
ATOM 845 N N . SER A 1 111 ? -2.939 -20.484 -25.922 1 84.5 111 SER A N 1
ATOM 846 C CA . SER A 1 111 ? -1.616 -20.562 -25.312 1 84.5 111 SER A CA 1
ATOM 847 C C . SER A 1 111 ? -1.695 -20.406 -23.797 1 84.5 111 SER A C 1
ATOM 849 O O . SER A 1 111 ? -2.426 -19.562 -23.281 1 84.5 111 SER A O 1
ATOM 851 N N . VAL A 1 112 ? -0.949 -21.328 -23.172 1 84.69 112 VAL A N 1
ATOM 852 C CA . VAL A 1 112 ? -0.936 -21.281 -21.719 1 84.69 112 VAL A CA 1
ATOM 853 C C . VAL A 1 112 ? -0.004 -20.172 -21.234 1 84.69 112 VAL A C 1
ATOM 855 O O . VAL A 1 112 ? 1.198 -20.203 -21.516 1 84.69 112 VAL A O 1
ATOM 858 N N . LYS A 1 113 ? -0.598 -19.25 -20.531 1 85.56 113 LYS A N 1
ATOM 859 C CA . LYS A 1 113 ? 0.183 -18.141 -20.016 1 85.56 113 LYS A CA 1
ATOM 860 C C . LYS A 1 113 ? 0.691 -18.438 -18.609 1 85.56 113 LYS A C 1
ATOM 862 O O . LYS A 1 113 ? 1.833 -18.109 -18.266 1 85.56 113 LYS A O 1
ATOM 867 N N . ARG A 1 114 ? -0.239 -18.953 -17.859 1 87.62 114 ARG A N 1
ATOM 868 C CA . ARG A 1 114 ? 0.094 -19.203 -16.453 1 87.62 114 ARG A CA 1
ATOM 869 C C . ARG A 1 114 ? -0.72 -20.359 -15.898 1 87.62 114 ARG A C 1
ATOM 871 O O . ARG A 1 114 ? -1.89 -20.531 -16.25 1 87.62 114 ARG A O 1
ATOM 878 N N . VAL A 1 115 ? -0.049 -21.188 -15.156 1 86.31 115 VAL A N 1
ATOM 879 C CA . VAL A 1 115 ? -0.709 -22.25 -14.398 1 86.31 115 VAL A CA 1
ATOM 880 C C . VAL A 1 115 ? -0.312 -22.156 -12.93 1 86.31 115 VAL A C 1
ATOM 882 O O . VAL A 1 115 ? 0.872 -22.016 -12.602 1 86.31 115 VAL A O 1
ATOM 885 N N . GLU A 1 116 ? -1.365 -22.156 -12.156 1 87.81 116 GLU A N 1
ATOM 886 C CA . GLU A 1 116 ? -1.111 -22.078 -10.719 1 87.81 116 GLU A CA 1
ATOM 887 C C . GLU A 1 116 ? -1.903 -23.141 -9.961 1 87.81 116 GLU A C 1
ATOM 889 O O . GLU A 1 116 ? -3.072 -23.391 -10.266 1 87.81 116 GLU A O 1
ATOM 894 N N . PHE A 1 117 ? -1.173 -23.812 -9.117 1 87 117 PHE A N 1
ATOM 895 C CA . PHE A 1 117 ? -1.816 -24.75 -8.211 1 87 117 PHE A CA 1
ATOM 896 C C . PHE A 1 117 ? -1.521 -24.406 -6.758 1 87 117 PHE A C 1
ATOM 898 O O . PHE A 1 117 ? -0.386 -24.062 -6.414 1 87 117 PHE A O 1
ATOM 905 N N . VAL A 1 118 ? -2.555 -24.5 -5.906 1 87.88 118 VAL A N 1
ATOM 906 C CA . VAL A 1 118 ? -2.43 -24.297 -4.465 1 87.88 118 VAL A CA 1
ATOM 907 C C . VAL A 1 118 ? -3.162 -25.422 -3.729 1 87.88 118 VAL A C 1
ATOM 909 O O . VAL A 1 118 ? -4.328 -25.703 -4.012 1 87.88 118 VAL A O 1
ATOM 912 N N . GLY A 1 119 ? -2.432 -26 -2.805 1 86.81 119 GLY A N 1
ATOM 913 C CA . GLY A 1 119 ? -3.074 -27.031 -1.997 1 86.81 119 GLY A CA 1
ATOM 914 C C . GLY A 1 119 ? -4.191 -26.484 -1.124 1 86.81 119 GLY A C 1
ATOM 915 O O . GLY A 1 119 ? -4.086 -25.375 -0.59 1 86.81 119 GLY A O 1
ATOM 916 N N . PRO A 1 120 ? -5.289 -27.25 -0.992 1 84.44 120 PRO A N 1
ATOM 917 C CA . PRO A 1 120 ? -6.441 -26.781 -0.223 1 84.44 120 PRO A CA 1
ATOM 918 C C . PRO A 1 120 ? -6.09 -26.453 1.228 1 84.44 120 PRO A C 1
ATOM 920 O O . PRO A 1 120 ? -6.613 -25.484 1.792 1 84.44 120 PRO A O 1
ATOM 923 N N . GLN A 1 121 ? -5.27 -27.266 1.806 1 84.12 121 GLN A N 1
ATOM 924 C CA . GLN A 1 121 ? -4.887 -27.016 3.191 1 84.12 121 GLN A CA 1
ATOM 925 C C . GLN A 1 121 ? -4.148 -25.688 3.324 1 84.12 121 GLN A C 1
ATOM 927 O O . GLN A 1 121 ? -4.375 -24.938 4.277 1 84.12 121 GLN A O 1
ATOM 932 N N . VAL A 1 122 ? -3.35 -25.484 2.428 1 81.88 122 VAL A N 1
ATOM 933 C CA . VAL A 1 122 ? -2.59 -24.25 2.42 1 81.88 122 VAL A CA 1
ATOM 934 C C . VAL A 1 122 ? -3.537 -23.062 2.238 1 81.88 122 VAL A C 1
ATOM 936 O O . VAL A 1 122 ? -3.391 -22.031 2.902 1 81.88 122 VAL A O 1
ATOM 939 N N . GLY A 1 123 ? -4.445 -23.266 1.418 1 83.69 123 GLY A N 1
ATOM 940 C CA . GLY A 1 123 ? -5.418 -22.203 1.178 1 83.69 123 GLY A CA 1
ATOM 941 C C . GLY A 1 123 ? -6.211 -21.828 2.414 1 83.69 123 GLY A C 1
ATOM 942 O O . GLY A 1 123 ? -6.395 -20.641 2.709 1 83.69 123 GLY A O 1
ATOM 943 N N . GLU A 1 124 ? -6.648 -22.797 3.127 1 85 124 GLU A N 1
ATOM 944 C CA . GLU A 1 124 ? -7.426 -22.562 4.34 1 85 124 GLU A CA 1
ATOM 945 C C . GLU A 1 124 ? -6.59 -21.875 5.41 1 85 124 GLU A C 1
ATOM 947 O O . GLU A 1 124 ? -7.078 -20.984 6.105 1 85 124 GLU A O 1
ATOM 952 N N . GLU A 1 125 ? -5.41 -22.281 5.504 1 83.19 125 GLU A N 1
ATOM 953 C CA . GLU A 1 125 ? -4.508 -21.672 6.48 1 83.19 125 GLU A CA 1
ATOM 954 C C . GLU A 1 125 ? -4.25 -20.203 6.156 1 83.19 125 GLU A C 1
ATOM 956 O O . GLU A 1 125 ? -4.227 -19.359 7.055 1 83.19 125 GLU A O 1
ATOM 961 N N . LEU A 1 126 ? -4.094 -20 4.887 1 81.62 126 LEU A N 1
ATOM 962 C CA . LEU A 1 126 ? -3.832 -18.625 4.453 1 81.62 126 LEU A CA 1
ATOM 963 C C . LEU A 1 126 ? -5.051 -17.734 4.695 1 81.62 126 LEU A C 1
ATOM 965 O O . LEU A 1 126 ? -4.91 -16.578 5.098 1 81.62 126 LEU A O 1
ATOM 969 N N . ARG A 1 127 ? -6.16 -18.281 4.426 1 82.62 127 ARG A N 1
ATOM 970 C CA . ARG A 1 127 ? -7.395 -17.547 4.645 1 82.62 127 ARG A CA 1
ATOM 971 C C . ARG A 1 127 ? -7.566 -17.172 6.117 1 82.62 127 ARG A C 1
ATOM 973 O O . ARG A 1 127 ? -7.828 -16.016 6.449 1 82.62 127 ARG A O 1
ATOM 980 N N . ASP A 1 128 ? -7.383 -18.109 6.957 1 85.44 128 ASP A N 1
ATOM 981 C CA . ASP A 1 128 ? -7.562 -17.875 8.391 1 85.44 128 ASP A CA 1
ATOM 982 C C . ASP A 1 128 ? -6.492 -16.938 8.938 1 85.44 128 ASP A C 1
ATOM 984 O O . ASP A 1 128 ? -6.801 -16 9.672 1 85.44 128 ASP A O 1
ATOM 988 N N . GLN A 1 129 ? -5.316 -17.188 8.508 1 82.62 129 GLN A N 1
ATOM 989 C CA . GLN A 1 129 ? -4.215 -16.344 8.984 1 82.62 129 GLN A CA 1
ATOM 990 C C . GLN A 1 129 ? -4.32 -14.93 8.43 1 82.62 129 GLN A C 1
ATOM 992 O O . GLN A 1 129 ? -4.004 -13.961 9.125 1 82.62 129 GLN A O 1
ATOM 997 N N . GLY A 1 130 ? -4.695 -14.875 7.207 1 81.5 130 GLY A N 1
ATOM 998 C CA . GLY A 1 130 ? -4.891 -13.562 6.613 1 81.5 130 GLY A CA 1
ATOM 999 C C . GLY A 1 130 ? -5.973 -12.758 7.301 1 81.5 130 GLY A C 1
ATOM 1000 O O . GLY A 1 130 ? -5.785 -11.57 7.578 1 81.5 130 GLY A O 1
ATOM 1001 N N . GLY A 1 131 ? -7.086 -13.359 7.523 1 81.38 131 GLY A N 1
ATOM 1002 C CA . GLY A 1 131 ? -8.156 -12.695 8.242 1 81.38 131 GLY A CA 1
ATOM 1003 C C . GLY A 1 131 ? -7.758 -12.266 9.641 1 81.38 131 GLY A C 1
ATOM 1004 O O . GLY A 1 131 ? -8.055 -11.141 10.062 1 81.38 131 GLY A O 1
ATOM 1005 N N . LEU A 1 132 ? -7.098 -13.141 10.281 1 81.62 132 LEU A N 1
ATOM 1006 C CA . LEU A 1 132 ? -6.625 -12.828 11.625 1 81.62 132 LEU A CA 1
ATOM 1007 C C . LEU A 1 132 ? -5.617 -11.688 11.594 1 81.62 132 LEU A C 1
ATOM 1009 O O . LEU A 1 132 ? -5.609 -10.828 12.484 1 81.62 132 LEU A O 1
ATOM 1013 N N . GLY A 1 133 ? -4.801 -11.797 10.602 1 80.81 133 GLY A N 1
ATOM 1014 C CA . GLY A 1 133 ? -3.848 -10.711 10.445 1 80.81 133 GLY A CA 1
ATOM 1015 C C . GLY A 1 133 ? -4.512 -9.359 10.273 1 80.81 133 GLY A C 1
ATOM 1016 O O . GLY A 1 133 ? -4.07 -8.367 10.867 1 80.81 133 GLY A O 1
ATOM 1017 N N . MET A 1 134 ? -5.508 -9.281 9.492 1 82.69 134 MET A N 1
ATOM 1018 C CA . MET A 1 134 ? -6.25 -8.039 9.289 1 82.69 134 MET A CA 1
ATOM 1019 C C . MET A 1 134 ? -6.859 -7.551 10.602 1 82.69 134 MET A C 1
ATOM 1021 O O . MET A 1 134 ? -6.789 -6.363 10.922 1 82.69 134 MET A O 1
ATOM 1025 N N . LEU A 1 135 ? -7.445 -8.461 11.352 1 84.88 135 LEU A N 1
ATOM 1026 C CA . LEU A 1 135 ? -8.07 -8.102 12.625 1 84.88 135 LEU A CA 1
ATOM 1027 C C . LEU A 1 135 ? -7.027 -7.613 13.625 1 84.88 135 LEU A C 1
ATOM 1029 O O . LEU A 1 135 ? -7.266 -6.652 14.359 1 84.88 135 LEU A O 1
ATOM 1033 N N . MET A 1 136 ? -5.961 -8.281 13.609 1 83.75 136 MET A N 1
ATOM 1034 C CA . MET A 1 136 ? -4.891 -7.887 14.523 1 83.75 136 MET A CA 1
ATOM 1035 C C . MET A 1 136 ? -4.32 -6.523 14.141 1 83.75 136 MET A C 1
ATOM 1037 O O . MET A 1 136 ? -3.955 -5.73 15.008 1 83.75 136 MET A O 1
ATOM 1041 N N . ALA A 1 137 ? -4.207 -6.332 12.812 1 82.88 137 ALA A N 1
ATOM 1042 C CA . ALA A 1 137 ? -3.766 -5.02 12.352 1 82.88 137 ALA A CA 1
ATOM 1043 C C . ALA A 1 137 ? -4.711 -3.924 12.828 1 82.88 137 ALA A C 1
ATOM 1045 O O . ALA A 1 137 ? -4.27 -2.893 13.336 1 82.88 137 ALA A O 1
ATOM 1046 N N . LEU A 1 138 ? -5.938 -4.133 12.703 1 83.81 138 LEU A N 1
ATOM 1047 C CA . LEU A 1 138 ? -6.945 -3.174 13.133 1 83.81 138 LEU A CA 1
ATOM 1048 C C . LEU A 1 138 ? -6.887 -2.957 14.641 1 83.81 138 LEU A C 1
ATOM 1050 O O . LEU A 1 138 ? -6.953 -1.82 15.109 1 83.81 138 LEU A O 1
ATOM 1054 N N . ALA A 1 139 ? -6.738 -4.066 15.344 1 85.44 139 ALA A N 1
ATOM 1055 C CA . ALA A 1 139 ? -6.664 -3.988 16.797 1 85.44 139 ALA A CA 1
ATOM 1056 C C . ALA A 1 139 ? -5.426 -3.217 17.25 1 85.44 139 ALA A C 1
ATOM 1058 O O . ALA A 1 139 ? -5.5 -2.387 18.156 1 85.44 139 ALA A O 1
ATOM 1059 N N . GLY A 1 140 ? -4.305 -3.562 16.688 1 84.19 140 GLY A N 1
ATOM 1060 C CA . GLY A 1 140 ? -3.082 -2.848 17.016 1 84.19 140 GLY A CA 1
ATOM 1061 C C . GLY A 1 140 ? -3.176 -1.354 16.766 1 84.19 140 GLY A C 1
ATOM 1062 O O . GLY A 1 140 ? -2.756 -0.553 17.609 1 84.19 140 GLY A O 1
ATOM 1063 N N . ILE A 1 141 ? -3.746 -0.932 15.688 1 84.31 141 ILE A N 1
ATOM 1064 C CA . ILE A 1 141 ? -3.918 0.476 15.344 1 84.31 141 ILE A CA 1
ATOM 1065 C C . ILE A 1 141 ? -4.875 1.137 16.328 1 84.31 141 ILE A C 1
ATOM 1067 O O . ILE A 1 141 ? -4.633 2.262 16.781 1 84.31 141 ILE A O 1
ATOM 1071 N N . MET A 1 142 ? -5.902 0.388 16.609 1 83.62 142 MET A N 1
ATOM 1072 C CA . MET A 1 142 ? -6.875 0.911 17.562 1 83.62 142 MET A CA 1
ATOM 1073 C C . MET A 1 142 ? -6.227 1.154 18.922 1 83.62 142 MET A C 1
ATOM 1075 O O . MET A 1 142 ? -6.496 2.168 19.578 1 83.62 142 MET A O 1
ATOM 1079 N N . ILE A 1 143 ? -5.453 0.247 19.359 1 85.62 143 ILE A N 1
ATOM 1080 C CA . ILE A 1 143 ? -4.75 0.385 20.625 1 85.62 143 ILE A CA 1
ATOM 1081 C C . ILE A 1 143 ? -3.816 1.591 20.578 1 85.62 143 ILE A C 1
ATOM 1083 O O . ILE A 1 143 ? -3.783 2.4 21.5 1 85.62 143 ILE A O 1
ATOM 1087 N N . TYR A 1 144 ? -3.119 1.752 19.531 1 86.44 144 TYR A N 1
ATOM 1088 C CA . TYR A 1 144 ? -2.209 2.883 19.375 1 86.44 144 TYR A CA 1
ATOM 1089 C C . TYR A 1 144 ? -2.971 4.203 19.422 1 86.44 144 TYR A C 1
ATOM 1091 O O . TYR A 1 144 ? -2.557 5.141 20.109 1 86.44 144 TYR A O 1
ATOM 1099 N N . LEU A 1 145 ? -4.047 4.262 18.688 1 82.5 145 LEU A N 1
ATOM 1100 C CA . LEU A 1 145 ? -4.836 5.488 18.625 1 82.5 145 LEU A CA 1
ATOM 1101 C C . LEU A 1 145 ? -5.422 5.832 19.984 1 82.5 145 LEU A C 1
ATOM 1103 O O . LEU A 1 145 ? -5.555 7.012 20.328 1 82.5 145 LEU A O 1
ATOM 1107 N N . ALA A 1 146 ? -5.762 4.809 20.75 1 80.5 146 ALA A N 1
ATOM 1108 C CA . ALA A 1 146 ? -6.332 5.008 22.078 1 80.5 146 ALA A CA 1
ATOM 1109 C C . ALA A 1 146 ? -5.316 5.656 23.016 1 80.5 146 ALA A C 1
ATOM 1111 O O . ALA A 1 146 ? -5.684 6.461 23.875 1 80.5 146 ALA A O 1
ATOM 1112 N N . PHE A 1 147 ? -4.078 5.336 22.781 1 83.44 147 PHE A N 1
ATOM 1113 C CA . PHE A 1 147 ? -3.031 5.883 23.641 1 83.44 147 PHE A CA 1
ATOM 1114 C C . PHE A 1 147 ? -2.568 7.242 23.125 1 83.44 147 PHE A C 1
ATOM 1116 O O . PHE A 1 147 ? -2.152 8.094 23.906 1 83.44 147 PHE A O 1
ATOM 1123 N N . ARG A 1 148 ? -2.68 7.367 21.906 1 79.62 148 ARG A N 1
ATOM 1124 C CA . ARG A 1 148 ? -2.113 8.562 21.297 1 79.62 148 ARG A CA 1
ATOM 1125 C C . ARG A 1 148 ? -3.1 9.727 21.344 1 79.62 148 ARG A C 1
ATOM 1127 O O . ARG A 1 148 ? -2.699 10.883 21.453 1 79.62 148 ARG A O 1
ATOM 1134 N N . PHE A 1 149 ? -4.32 9.438 21.219 1 79.19 149 PHE A N 1
ATOM 1135 C CA . PHE A 1 149 ? -5.32 10.484 21.078 1 79.19 149 PHE A CA 1
ATOM 1136 C C . PHE A 1 149 ? -6.336 10.414 22.219 1 79.19 149 PHE A C 1
ATOM 1138 O O . PHE A 1 149 ? -6.469 9.383 22.875 1 79.19 149 PHE A O 1
ATOM 1145 N N . GLN A 1 150 ? -6.883 11.602 22.531 1 86.69 150 GLN A N 1
ATOM 1146 C CA . GLN A 1 150 ? -8.086 11.609 23.344 1 86.69 150 GLN A CA 1
ATOM 1147 C C . GLN A 1 150 ? -9.148 10.664 22.781 1 86.69 150 GLN A C 1
ATOM 1149 O O . GLN A 1 150 ? -9.227 10.469 21.562 1 86.69 150 GLN A O 1
ATOM 1154 N N . TRP A 1 151 ? -9.914 10.023 23.609 1 88.31 151 TRP A N 1
ATOM 1155 C CA . TRP A 1 151 ? -10.758 8.898 23.234 1 88.31 151 TRP A CA 1
ATOM 1156 C C . TRP A 1 151 ? -11.797 9.32 22.203 1 88.31 151 TRP A C 1
ATOM 1158 O O . TRP A 1 151 ? -12.203 8.516 21.359 1 88.31 151 TRP A O 1
ATOM 1168 N N . LYS A 1 152 ? -12.227 10.578 22.266 1 92.69 152 LYS A N 1
ATOM 1169 C CA . LYS A 1 152 ? -13.219 11.008 21.297 1 92.69 152 LYS A CA 1
ATOM 1170 C C . LYS A 1 152 ? -12.625 11.016 19.875 1 92.69 152 LYS A C 1
ATOM 1172 O O . LYS A 1 152 ? -13.297 10.625 18.922 1 92.69 152 LYS A O 1
ATOM 1177 N N . PHE A 1 153 ? -11.312 11.461 19.797 1 92 153 PHE A N 1
ATOM 1178 C CA . PHE A 1 153 ? -10.609 11.414 18.531 1 92 153 PHE A CA 1
ATOM 1179 C C . PHE A 1 153 ? -10.391 9.977 18.078 1 92 153 PHE A C 1
ATOM 1181 O O . PHE A 1 153 ? -10.508 9.664 16.891 1 92 153 PHE A O 1
ATOM 1188 N N . GLY A 1 154 ? -10.094 9.164 19.047 1 90.38 154 GLY A N 1
ATOM 1189 C CA . GLY A 1 154 ? -9.891 7.758 18.75 1 90.38 154 GLY A CA 1
ATOM 1190 C C . GLY A 1 154 ? -11.117 7.09 18.156 1 90.38 154 GLY A C 1
ATOM 1191 O O . GLY A 1 154 ? -11.016 6.344 17.188 1 90.38 154 GLY A O 1
ATOM 1192 N N . VAL A 1 155 ? -12.234 7.367 18.719 1 92 155 VAL A N 1
ATOM 1193 C CA . VAL A 1 155 ? -13.484 6.777 18.25 1 92 155 VAL A CA 1
ATOM 1194 C C . VAL A 1 155 ? -13.766 7.258 16.828 1 92 155 VAL A C 1
ATOM 1196 O O . VAL A 1 155 ? -14.172 6.469 15.969 1 92 155 VAL A O 1
ATOM 1199 N N . GLY A 1 156 ? -13.562 8.539 16.594 1 93.12 156 GLY A N 1
ATOM 1200 C CA . GLY A 1 156 ? -13.758 9.062 15.242 1 93.12 156 GLY A CA 1
ATOM 1201 C C . GLY A 1 156 ? -12.859 8.398 14.211 1 93.12 156 GLY A C 1
ATOM 1202 O O . GLY A 1 156 ? -13.312 8.07 13.117 1 93.12 156 GLY A O 1
ATOM 1203 N N . ALA A 1 157 ? -11.602 8.195 14.578 1 92.75 157 ALA A N 1
ATOM 1204 C CA . ALA A 1 157 ? -10.633 7.574 13.68 1 92.75 157 ALA A CA 1
ATOM 1205 C C . ALA A 1 157 ? -11.008 6.125 13.391 1 92.75 157 ALA A C 1
ATOM 1207 O O . ALA A 1 157 ? -10.945 5.676 12.242 1 92.75 157 ALA A O 1
ATOM 1208 N N . ILE A 1 158 ? -11.469 5.434 14.383 1 89.81 158 ILE A N 1
ATOM 1209 C CA . ILE A 1 158 ? -11.781 4.016 14.266 1 89.81 158 ILE A CA 1
ATOM 1210 C C . ILE A 1 158 ? -13.023 3.832 13.391 1 89.81 158 ILE A C 1
ATOM 1212 O O . ILE A 1 158 ? -13.047 2.971 12.508 1 89.81 158 ILE A O 1
ATOM 1216 N N . VAL A 1 159 ? -14.008 4.609 13.648 1 92.81 159 VAL A N 1
ATOM 1217 C CA . VAL A 1 159 ? -15.242 4.508 12.875 1 92.81 159 VAL A CA 1
ATOM 1218 C C . VAL A 1 159 ? -14.961 4.801 11.398 1 92.81 159 VAL A C 1
ATOM 1220 O O . VAL A 1 159 ? -15.492 4.133 10.516 1 92.81 159 VAL A O 1
ATOM 1223 N N . SER A 1 160 ? -14.141 5.785 11.172 1 94 160 SER A N 1
ATOM 1224 C CA . SER A 1 160 ? -13.758 6.113 9.805 1 94 160 SER A CA 1
ATOM 1225 C C . SER A 1 160 ? -13.023 4.957 9.141 1 94 160 SER A C 1
ATOM 1227 O O . SER A 1 160 ? -13.258 4.648 7.973 1 94 160 SER A O 1
ATOM 1229 N N . LEU A 1 161 ? -12.148 4.328 9.875 1 91.5 161 LEU A N 1
ATOM 1230 C CA . LEU A 1 161 ? -11.352 3.217 9.352 1 91.5 161 LEU A CA 1
ATOM 1231 C C . LEU A 1 161 ? -12.242 2.025 9.016 1 91.5 161 LEU A C 1
ATOM 1233 O O . LEU A 1 161 ? -12.062 1.391 7.973 1 91.5 161 LEU A O 1
ATOM 1237 N N . ILE A 1 162 ? -13.125 1.741 9.938 1 91.31 162 ILE A N 1
ATOM 1238 C CA . ILE A 1 162 ? -14.047 0.629 9.727 1 91.31 162 ILE A CA 1
ATOM 1239 C C . ILE A 1 162 ? -14.883 0.883 8.477 1 91.31 162 ILE A C 1
ATOM 1241 O O . ILE A 1 162 ? -15.07 -0.016 7.652 1 91.31 162 ILE A O 1
ATOM 1245 N N . HIS A 1 163 ? -15.359 2.078 8.375 1 94.38 163 HIS A N 1
ATOM 1246 C CA . HIS A 1 163 ? -16.125 2.455 7.191 1 94.38 163 HIS A CA 1
ATOM 1247 C C . HIS A 1 163 ? -15.312 2.246 5.918 1 94.38 163 HIS A C 1
ATOM 1249 O O . HIS A 1 163 ? -15.82 1.708 4.934 1 94.38 163 HIS A O 1
ATOM 1255 N N . ASP A 1 164 ? -14.078 2.684 5.875 1 94.88 164 ASP A N 1
ATOM 1256 C CA . ASP A 1 164 ? -13.242 2.604 4.684 1 94.88 164 ASP A CA 1
ATOM 1257 C C . ASP A 1 164 ? -13.023 1.15 4.266 1 94.88 164 ASP A C 1
ATOM 1259 O O . ASP A 1 164 ? -13.047 0.833 3.076 1 94.88 164 ASP A O 1
ATOM 1263 N N . VAL A 1 165 ? -12.82 0.277 5.27 1 92.69 165 VAL A N 1
ATOM 1264 C CA . VAL A 1 165 ? -12.609 -1.141 4.992 1 92.69 165 VAL A CA 1
ATOM 1265 C C . VAL A 1 165 ? -13.898 -1.758 4.457 1 92.69 165 VAL A C 1
ATOM 1267 O O . VAL A 1 165 ? -13.883 -2.48 3.459 1 92.69 165 VAL A O 1
ATOM 1270 N N . ILE A 1 166 ? -15.023 -1.438 5.078 1 95.25 166 ILE A N 1
ATOM 1271 C CA . ILE A 1 166 ? -16.328 -1.994 4.703 1 95.25 166 ILE A CA 1
ATOM 1272 C C . ILE A 1 166 ? -16.672 -1.581 3.273 1 95.25 166 ILE A C 1
ATOM 1274 O O . ILE A 1 166 ? -17.062 -2.416 2.459 1 95.25 166 ILE A O 1
ATOM 1278 N N . VAL A 1 167 ? -16.5 -0.358 2.977 1 96.31 167 VAL A N 1
ATOM 1279 C CA . VAL A 1 167 ? -16.875 0.148 1.657 1 96.31 167 VAL A CA 1
ATOM 1280 C C . VAL A 1 167 ? -15.961 -0.469 0.597 1 96.31 167 VAL A C 1
ATOM 1282 O O . VAL A 1 167 ? -16.422 -0.853 -0.479 1 96.31 167 VAL A O 1
ATOM 1285 N N . THR A 1 168 ? -14.672 -0.585 0.849 1 96.19 168 THR A N 1
ATOM 1286 C CA . THR A 1 168 ? -13.734 -1.157 -0.109 1 96.19 168 THR A CA 1
ATOM 1287 C C . THR A 1 168 ? -14.062 -2.623 -0.379 1 96.19 168 THR A C 1
ATOM 1289 O O . THR A 1 168 ? -14.219 -3.027 -1.533 1 96.19 168 THR A O 1
ATOM 1292 N N . VAL A 1 169 ? -14.219 -3.381 0.696 1 95.38 169 VAL A N 1
ATOM 1293 C CA . VAL A 1 169 ? -14.5 -4.805 0.559 1 95.38 169 VAL A CA 1
ATOM 1294 C C . VAL A 1 169 ? -15.891 -5 -0.052 1 95.38 169 VAL A C 1
ATOM 1296 O O . VAL A 1 169 ? -16.094 -5.902 -0.867 1 95.38 169 VAL A O 1
ATOM 1299 N N . GLY A 1 170 ? -16.812 -4.141 0.337 1 96.94 170 GLY A N 1
ATOM 1300 C CA . GLY A 1 170 ? -18.156 -4.219 -0.212 1 96.94 170 GLY A CA 1
ATOM 1301 C C . GLY A 1 170 ? -18.203 -3.969 -1.707 1 96.94 170 GLY A C 1
ATOM 1302 O O . GLY A 1 170 ? -18.922 -4.656 -2.434 1 96.94 170 GLY A O 1
ATOM 1303 N N . ILE A 1 171 ? -17.484 -3.053 -2.164 1 96.5 171 ILE A N 1
ATOM 1304 C CA . ILE A 1 171 ? -17.438 -2.746 -3.59 1 96.5 171 ILE A CA 1
ATOM 1305 C C . ILE A 1 171 ? -16.781 -3.896 -4.352 1 96.5 171 ILE A C 1
ATOM 1307 O O . ILE A 1 171 ? -17.25 -4.27 -5.434 1 96.5 171 ILE A O 1
ATOM 1311 N N . LEU A 1 172 ? -15.75 -4.438 -3.801 1 96.19 172 LEU A N 1
ATOM 1312 C CA . LEU A 1 172 ? -15.109 -5.59 -4.426 1 96.19 172 LEU A CA 1
ATOM 1313 C C . LEU A 1 172 ? -16.078 -6.77 -4.5 1 96.19 172 LEU A C 1
ATOM 1315 O O . LEU A 1 172 ? -16.094 -7.488 -5.5 1 96.19 172 LEU A O 1
ATOM 1319 N N . ALA A 1 173 ? -16.812 -6.93 -3.467 1 96.5 173 ALA A N 1
ATOM 1320 C CA . ALA A 1 173 ? -17.812 -8 -3.432 1 96.5 173 ALA A CA 1
ATOM 1321 C C . ALA A 1 173 ? -18.922 -7.758 -4.457 1 96.5 173 ALA A C 1
ATOM 1323 O O . ALA A 1 173 ? -19.359 -8.695 -5.129 1 96.5 173 ALA A O 1
ATOM 1324 N N . TYR A 1 174 ? -19.344 -6.555 -4.578 1 95.88 174 TYR A N 1
ATOM 1325 C CA . TYR A 1 174 ? -20.422 -6.203 -5.496 1 95.88 174 TYR A CA 1
ATOM 1326 C C . TYR A 1 174 ? -20.047 -6.523 -6.934 1 95.88 174 TYR A C 1
ATOM 1328 O O . TYR A 1 174 ? -20.828 -7.113 -7.68 1 95.88 174 TYR A O 1
ATOM 1336 N N . PHE A 1 175 ? -18.828 -6.27 -7.324 1 94.25 175 PHE A N 1
ATOM 1337 C CA . PHE A 1 175 ? -18.391 -6.465 -8.695 1 94.25 175 PHE A CA 1
ATOM 1338 C C . PHE A 1 175 ? -17.719 -7.824 -8.859 1 94.25 175 PHE A C 1
ATOM 1340 O O . PHE A 1 175 ? -17.25 -8.164 -9.945 1 94.25 175 PHE A O 1
ATOM 1347 N N . GLN A 1 176 ? -17.625 -8.562 -7.793 1 92.69 176 GLN A N 1
ATOM 1348 C CA . GLN A 1 176 ? -17.078 -9.914 -7.785 1 92.69 176 GLN A CA 1
ATOM 1349 C C . GLN A 1 176 ? -15.641 -9.93 -8.312 1 92.69 176 GLN A C 1
ATOM 1351 O O . GLN A 1 176 ? -15.305 -10.75 -9.172 1 92.69 176 GLN A O 1
ATOM 1356 N N . ILE A 1 177 ? -14.945 -8.922 -7.766 1 91.62 177 ILE A N 1
ATOM 1357 C CA . ILE A 1 177 ? -13.516 -8.898 -8.055 1 91.62 177 ILE A CA 1
ATOM 1358 C C . ILE A 1 177 ? -12.812 -9.977 -7.234 1 91.62 177 ILE A C 1
ATOM 1360 O O . ILE A 1 177 ? -13.117 -10.172 -6.055 1 91.62 177 ILE A O 1
ATOM 1364 N N . THR A 1 178 ? -11.906 -10.664 -7.895 1 90.62 178 THR A N 1
ATOM 1365 C CA . THR A 1 178 ? -11.195 -11.742 -7.207 1 90.62 178 THR A CA 1
ATOM 1366 C C . THR A 1 178 ? -10.477 -11.211 -5.969 1 90.62 178 THR A C 1
ATOM 1368 O O . THR A 1 178 ? -9.719 -10.242 -6.051 1 90.62 178 THR A O 1
ATOM 1371 N N . PHE A 1 179 ? -10.812 -11.781 -4.824 1 92.75 179 PHE A N 1
ATOM 1372 C CA . PHE A 1 179 ? -10.188 -11.438 -3.551 1 92.75 179 PHE A CA 1
ATOM 1373 C C . PHE A 1 179 ? -9.07 -12.414 -3.207 1 92.75 179 PHE A C 1
ATOM 1375 O O . PHE A 1 179 ? -9.32 -13.469 -2.623 1 92.75 179 PHE A O 1
ATOM 1382 N N . ASP A 1 180 ? -7.871 -12.078 -3.551 1 90.81 180 ASP A N 1
ATOM 1383 C CA . ASP A 1 180 ? -6.715 -12.922 -3.264 1 90.81 180 ASP A CA 1
ATOM 1384 C C . ASP A 1 180 ? -5.816 -12.281 -2.209 1 90.81 180 ASP A C 1
ATOM 1386 O O . ASP A 1 180 ? -6.191 -11.289 -1.589 1 90.81 180 ASP A O 1
ATOM 1390 N N . LEU A 1 181 ? -4.754 -12.914 -1.988 1 86.12 181 LEU A N 1
ATOM 1391 C CA . LEU A 1 181 ? -3.846 -12.484 -0.933 1 86.12 181 LEU A CA 1
ATOM 1392 C C . LEU A 1 181 ? -3.334 -11.07 -1.203 1 86.12 181 LEU A C 1
ATOM 1394 O O . LEU A 1 181 ? -3.131 -10.289 -0.271 1 86.12 181 LEU A O 1
ATOM 1398 N N . THR A 1 182 ? -3.107 -10.766 -2.416 1 88.75 182 THR A N 1
ATOM 1399 C CA . THR A 1 182 ? -2.615 -9.445 -2.779 1 88.75 182 THR A CA 1
ATOM 1400 C C . THR A 1 182 ? -3.676 -8.375 -2.51 1 88.75 182 THR A C 1
ATOM 1402 O O . THR A 1 182 ? -3.354 -7.27 -2.076 1 88.75 182 THR A O 1
ATOM 1405 N N . VAL A 1 183 ? -4.867 -8.695 -2.76 1 92.31 183 VAL A N 1
ATOM 1406 C CA . VAL A 1 183 ? -5.965 -7.777 -2.477 1 92.31 183 VAL A CA 1
ATOM 1407 C C . VAL A 1 183 ? -6.121 -7.609 -0.967 1 92.31 183 VAL A C 1
ATOM 1409 O O . VAL A 1 183 ? -6.387 -6.504 -0.484 1 92.31 183 VAL A O 1
ATOM 1412 N N . LEU A 1 184 ? -6.016 -8.695 -0.266 1 89.94 184 LEU A N 1
ATOM 1413 C CA . LEU A 1 184 ? -6.016 -8.594 1.189 1 89.94 184 LEU A CA 1
ATOM 1414 C C . LEU A 1 184 ? -4.918 -7.652 1.669 1 89.94 184 LEU A C 1
ATOM 1416 O O . LEU A 1 184 ? -5.137 -6.844 2.574 1 89.94 184 LEU A O 1
ATOM 1420 N N . ALA A 1 185 ? -3.781 -7.805 1.12 1 87.62 185 ALA A N 1
ATOM 1421 C CA . ALA A 1 185 ? -2.658 -6.934 1.457 1 87.62 185 ALA A CA 1
ATOM 1422 C C . ALA A 1 185 ? -2.992 -5.473 1.166 1 87.62 185 ALA A C 1
ATOM 1424 O O . ALA A 1 185 ? -2.592 -4.578 1.914 1 87.62 185 ALA A O 1
ATOM 1425 N N . ALA A 1 186 ? -3.664 -5.207 0.069 1 91.12 186 ALA A N 1
ATOM 1426 C CA . ALA A 1 186 ? -4.094 -3.854 -0.271 1 91.12 186 ALA A CA 1
ATOM 1427 C C . ALA A 1 186 ? -5.027 -3.289 0.795 1 91.12 186 ALA A C 1
ATOM 1429 O O . ALA A 1 186 ? -4.922 -2.117 1.164 1 91.12 186 ALA A O 1
ATOM 1430 N N . VAL A 1 187 ? -5.941 -4.105 1.257 1 90.38 187 VAL A N 1
ATOM 1431 C CA . VAL A 1 187 ? -6.891 -3.674 2.277 1 90.38 187 VAL A CA 1
ATOM 1432 C C . VAL A 1 187 ? -6.145 -3.307 3.557 1 90.38 187 VAL A C 1
ATOM 1434 O O . VAL A 1 187 ? -6.473 -2.314 4.211 1 90.38 187 VAL A O 1
ATOM 1437 N N . LEU A 1 188 ? -5.215 -4.043 3.885 1 84.31 188 LEU A N 1
ATOM 1438 C CA . LEU A 1 188 ? -4.402 -3.74 5.059 1 84.31 188 LEU A CA 1
ATOM 1439 C C . LEU A 1 188 ? -3.627 -2.439 4.863 1 84.31 188 LEU A C 1
ATOM 1441 O O . LEU A 1 188 ? -3.496 -1.646 5.797 1 84.31 188 LEU A O 1
ATOM 1445 N N . ALA A 1 189 ? -3.125 -2.266 3.662 1 83.81 189 ALA A N 1
ATOM 1446 C CA . ALA A 1 189 ? -2.416 -1.028 3.352 1 83.81 189 ALA A CA 1
ATOM 1447 C C . ALA A 1 189 ? -3.344 0.178 3.457 1 83.81 189 ALA A C 1
ATOM 1449 O O . ALA A 1 189 ? -2.928 1.253 3.896 1 83.81 189 ALA A O 1
ATOM 1450 N N . ILE A 1 190 ? -4.535 -0.002 3.09 1 87.31 190 ILE A N 1
ATOM 1451 C CA . ILE A 1 190 ? -5.539 1.054 3.135 1 87.31 190 ILE A CA 1
ATOM 1452 C C . ILE A 1 190 ? -5.746 1.505 4.578 1 87.31 190 ILE A C 1
ATOM 1454 O O . ILE A 1 190 ? -5.961 2.691 4.84 1 87.31 190 ILE A O 1
ATOM 1458 N N . ILE A 1 191 ? -5.703 0.609 5.473 1 85.5 191 ILE A N 1
ATOM 1459 C CA . ILE A 1 191 ? -5.895 0.928 6.883 1 85.5 191 ILE A CA 1
ATOM 1460 C C . ILE A 1 191 ? -4.84 1.941 7.328 1 85.5 191 ILE A C 1
ATOM 1462 O O . ILE A 1 191 ? -5.164 2.932 7.988 1 85.5 191 ILE A O 1
ATOM 1466 N N . GLY A 1 192 ? -3.686 1.791 6.934 1 79.94 192 GLY A N 1
ATOM 1467 C CA . GLY A 1 192 ? -2.621 2.725 7.266 1 79.94 192 GLY A CA 1
ATOM 1468 C C . GLY A 1 192 ? -2.758 4.059 6.555 1 79.94 192 GLY A C 1
ATOM 1469 O O . GLY A 1 192 ? -2.584 5.113 7.172 1 79.94 192 GLY A O 1
ATOM 1470 N N . TYR A 1 193 ? -3.105 4.012 5.305 1 80.75 193 TYR A N 1
ATOM 1471 C CA . TYR A 1 193 ? -3.191 5.219 4.488 1 80.75 193 TYR A CA 1
ATOM 1472 C C . TYR A 1 193 ? -4.371 6.086 4.914 1 80.75 193 TYR A C 1
ATOM 1474 O O . TYR A 1 193 ? -4.262 7.312 4.969 1 80.75 193 TYR A O 1
ATOM 1482 N N . SER A 1 194 ? -5.496 5.406 5.133 1 86.44 194 SER A N 1
ATOM 1483 C CA . SER A 1 194 ? -6.703 6.129 5.527 1 86.44 194 SER A CA 1
ATOM 1484 C C . SER A 1 194 ? -6.488 6.895 6.828 1 86.44 194 SER A C 1
ATOM 1486 O O . SER A 1 194 ? -6.996 8.008 6.988 1 86.44 194 SER A O 1
ATOM 1488 N N . LEU A 1 195 ? -5.746 6.418 7.723 1 87.69 195 LEU A N 1
ATOM 1489 C CA . LEU A 1 195 ? -5.504 7.047 9.016 1 87.69 195 LEU A CA 1
ATOM 1490 C C . LEU A 1 195 ? -4.656 8.305 8.859 1 87.69 195 LEU A C 1
ATOM 1492 O O . LEU A 1 195 ? -4.781 9.242 9.648 1 87.69 195 LEU A O 1
ATOM 1496 N N . ASN A 1 196 ? -3.842 8.352 7.844 1 87.44 196 ASN A N 1
ATOM 1497 C CA . ASN A 1 196 ? -2.98 9.508 7.625 1 87.44 196 ASN A CA 1
ATOM 1498 C C . ASN A 1 196 ? -3.793 10.789 7.469 1 87.44 196 ASN A C 1
ATOM 1500 O O . ASN A 1 196 ? -3.527 11.781 8.148 1 87.44 196 ASN A O 1
ATOM 1504 N N . ASP A 1 197 ? -4.77 10.766 6.656 1 89.06 197 ASP A N 1
ATOM 1505 C CA . ASP A 1 197 ? -5.582 11.953 6.414 1 89.06 197 ASP A CA 1
ATOM 1506 C C . ASP A 1 197 ? -6.398 12.32 7.652 1 89.06 197 ASP A C 1
ATOM 1508 O O . ASP A 1 197 ? -6.562 13.5 7.969 1 89.06 197 ASP A O 1
ATOM 1512 N N . THR A 1 198 ? -6.859 11.305 8.289 1 92.38 198 THR A N 1
ATOM 1513 C CA . THR A 1 198 ? -7.645 11.531 9.5 1 92.38 198 THR A CA 1
ATOM 1514 C C . THR A 1 198 ? -6.797 12.211 10.57 1 92.38 198 THR A C 1
ATOM 1516 O O . THR A 1 198 ? -7.25 13.156 11.227 1 92.38 198 THR A O 1
ATOM 1519 N N . ILE A 1 199 ? -5.637 11.773 10.734 1 88.75 199 ILE A N 1
ATOM 1520 C CA . ILE A 1 199 ? -4.742 12.305 11.75 1 88.75 199 ILE A CA 1
ATOM 1521 C C . ILE A 1 199 ? -4.395 13.758 11.422 1 88.75 199 ILE A C 1
ATOM 1523 O O . ILE A 1 199 ? -4.328 14.602 12.312 1 88.75 199 ILE A O 1
ATOM 1527 N N . VAL A 1 200 ? -4.199 14.047 10.172 1 87.31 200 VAL A N 1
ATOM 1528 C CA . VAL A 1 200 ? -3.857 15.398 9.734 1 87.31 200 VAL A CA 1
ATOM 1529 C C . VAL A 1 200 ? -4.988 16.359 10.102 1 87.31 200 VAL A C 1
ATOM 1531 O O . VAL A 1 200 ? -4.742 17.438 10.641 1 87.31 200 VAL A O 1
ATOM 1534 N N . VAL A 1 201 ? -6.176 16 9.812 1 91.88 201 VAL A N 1
ATOM 1535 C CA . VAL A 1 201 ? -7.332 16.844 10.086 1 91.88 201 VAL A CA 1
ATOM 1536 C C . VAL A 1 201 ? -7.527 16.984 11.594 1 91.88 201 VAL A C 1
ATOM 1538 O O . VAL A 1 201 ? -7.758 18.078 12.109 1 91.88 201 VAL A O 1
ATOM 1541 N N . PHE A 1 202 ? -7.426 15.891 12.32 1 92.62 202 PHE A N 1
ATOM 1542 C CA . PHE A 1 202 ? -7.605 15.883 13.766 1 92.62 202 PHE A CA 1
ATOM 1543 C C . PHE A 1 202 ? -6.559 16.75 14.453 1 92.62 202 PHE A C 1
ATOM 1545 O O . PHE A 1 202 ? -6.863 17.453 15.414 1 92.62 202 PHE A O 1
ATOM 1552 N N . ASP A 1 203 ? -5.402 16.656 13.945 1 89.38 203 ASP A N 1
ATOM 1553 C CA . ASP A 1 203 ? -4.332 17.469 14.523 1 89.38 203 ASP A CA 1
ATOM 1554 C C . ASP A 1 203 ? -4.621 18.953 14.367 1 89.38 203 ASP A C 1
ATOM 1556 O O . ASP A 1 203 ? -4.375 19.734 15.289 1 89.38 203 ASP A O 1
ATOM 1560 N N . ARG A 1 204 ? -5.09 19.328 13.219 1 91.81 204 ARG A N 1
ATOM 1561 C CA . ARG A 1 204 ? -5.418 20.734 12.992 1 91.81 204 ARG A CA 1
ATOM 1562 C C . ARG A 1 204 ? -6.594 21.172 13.859 1 91.81 204 ARG A C 1
ATOM 1564 O O . ARG A 1 204 ? -6.602 22.281 14.383 1 91.81 204 ARG A O 1
ATOM 1571 N N . VAL A 1 205 ? -7.559 20.328 14.039 1 93.12 205 VAL A N 1
ATOM 1572 C CA . VAL A 1 205 ? -8.695 20.625 14.914 1 93.12 205 VAL A CA 1
ATOM 1573 C C . VAL A 1 205 ? -8.211 20.844 16.344 1 93.12 205 VAL A C 1
ATOM 1575 O O . VAL A 1 205 ? -8.625 21.781 17.016 1 93.12 205 VAL A O 1
ATOM 1578 N N . ARG A 1 206 ? -7.344 20 16.75 1 90.44 206 ARG A N 1
ATOM 1579 C CA . ARG A 1 206 ? -6.789 20.094 18.094 1 90.44 206 ARG A CA 1
ATOM 1580 C C . ARG A 1 206 ? -6.012 21.391 18.281 1 90.44 206 ARG A C 1
ATOM 1582 O O . ARG A 1 206 ? -6.145 22.078 19.297 1 90.44 206 ARG A O 1
ATOM 1589 N N . GLU A 1 207 ? -5.188 21.688 17.312 1 88.44 207 GLU A N 1
ATOM 1590 C CA . GLU A 1 207 ? -4.395 22.922 17.359 1 88.44 207 GLU A CA 1
ATOM 1591 C C . GLU A 1 207 ? -5.289 24.156 17.406 1 88.44 207 GLU A C 1
ATOM 1593 O O . GLU A 1 207 ? -5.004 25.094 18.141 1 88.44 207 GLU A O 1
ATOM 1598 N N . ASN A 1 208 ? -6.363 24.109 16.625 1 92.5 208 ASN A N 1
ATOM 1599 C CA . ASN A 1 208 ? -7.234 25.266 16.484 1 92.5 208 ASN A CA 1
ATOM 1600 C C . ASN A 1 208 ? -8.109 25.469 17.719 1 92.5 208 ASN A C 1
ATOM 1602 O O . ASN A 1 208 ? -8.664 26.547 17.938 1 92.5 208 ASN A O 1
ATOM 1606 N N . PHE A 1 209 ? -8.281 24.453 18.578 1 89.44 209 PHE A N 1
ATOM 1607 C CA . PHE A 1 209 ? -8.961 24.625 19.859 1 89.44 209 PHE A CA 1
ATOM 1608 C C . PHE A 1 209 ? -8.188 25.594 20.75 1 89.44 209 PHE A C 1
ATOM 1610 O O . PHE A 1 209 ? -8.781 26.312 21.547 1 89.44 209 PHE A O 1
ATOM 1617 N N . ARG A 1 210 ? -6.926 25.578 20.547 1 84.12 210 ARG A N 1
ATOM 1618 C CA . ARG A 1 210 ? -6.078 26.438 21.375 1 84.12 210 ARG A CA 1
ATOM 1619 C C . ARG A 1 210 ? -6.035 27.859 20.828 1 84.12 210 ARG A C 1
ATOM 1621 O O . ARG A 1 210 ? -5.918 28.812 21.594 1 84.12 210 ARG A O 1
ATOM 1628 N N . VAL A 1 211 ? -6.211 27.938 19.562 1 85.75 211 VAL A N 1
ATOM 1629 C CA . VAL A 1 211 ? -6.035 29.234 18.922 1 85.75 211 VAL A CA 1
ATOM 1630 C C . VAL A 1 211 ? -7.387 29.938 18.781 1 85.75 211 VAL A C 1
ATOM 1632 O O . VAL A 1 211 ? -7.48 31.156 18.953 1 85.75 211 VAL A O 1
ATOM 1635 N N . LEU A 1 212 ? -8.414 29.141 18.516 1 86.38 212 LEU A N 1
ATOM 1636 C CA . LEU A 1 212 ? -9.75 29.688 18.297 1 86.38 212 LEU A CA 1
ATOM 1637 C C . LEU A 1 212 ? -10.594 29.547 19.562 1 86.38 212 LEU A C 1
ATOM 1639 O O . LEU A 1 212 ? -11.555 28.781 19.594 1 86.38 212 LEU A O 1
ATOM 1643 N N . ARG A 1 213 ? -10.469 30.375 20.516 1 83.12 213 ARG A N 1
ATOM 1644 C CA . ARG A 1 213 ? -11.055 30.25 21.844 1 83.12 213 ARG A CA 1
ATOM 1645 C C . ARG A 1 213 ? -12.562 30.469 21.797 1 83.12 213 ARG A C 1
ATOM 1647 O O . ARG A 1 213 ? -13.297 29.906 22.609 1 83.12 213 ARG A O 1
ATOM 1654 N N . LYS A 1 214 ? -13.055 31.172 20.875 1 87.69 214 LYS A N 1
ATOM 1655 C CA . LYS A 1 214 ? -14.469 31.531 20.875 1 87.69 214 LYS A CA 1
ATOM 1656 C C . LYS A 1 214 ? -15.227 30.766 19.797 1 87.69 214 LYS A C 1
ATOM 1658 O O . LYS A 1 214 ? -16.438 30.906 19.672 1 87.69 214 LYS A O 1
ATOM 1663 N N . ALA A 1 215 ? -14.57 29.906 19.141 1 90.5 215 ALA A N 1
ATOM 1664 C CA . ALA A 1 215 ? -15.219 29.219 18.031 1 90.5 215 ALA A CA 1
ATOM 1665 C C . ALA A 1 215 ? -15.984 27.984 18.516 1 90.5 215 ALA A C 1
ATOM 1667 O O . ALA A 1 215 ? -15.539 27.297 19.438 1 90.5 215 ALA A O 1
ATOM 1668 N N . THR A 1 216 ? -17.188 27.797 17.969 1 93.19 216 THR A N 1
ATOM 1669 C CA . THR A 1 216 ? -17.906 26.547 18.203 1 93.19 216 THR A CA 1
ATOM 1670 C C . THR A 1 216 ? -17.188 25.359 17.578 1 93.19 216 THR A C 1
ATOM 1672 O O . THR A 1 216 ? -16.297 25.547 16.734 1 93.19 216 THR A O 1
ATOM 1675 N N . LEU A 1 217 ? -17.5 24.219 18 1 94.38 217 LEU A N 1
ATOM 1676 C CA . LEU A 1 217 ? -16.891 23.016 17.469 1 94.38 217 LEU A CA 1
ATOM 1677 C C . LEU A 1 217 ? -17.062 22.938 15.953 1 94.38 217 LEU A C 1
ATOM 1679 O O . LEU A 1 217 ? -16.125 22.625 15.234 1 94.38 217 LEU A O 1
ATOM 1683 N N . ILE A 1 218 ? -18.234 23.25 15.461 1 95.38 218 ILE A N 1
ATOM 1684 C CA . ILE A 1 218 ? -18.547 23.172 14.039 1 95.38 218 ILE A CA 1
ATOM 1685 C C . ILE A 1 218 ? -17.703 24.203 13.273 1 95.38 218 ILE A C 1
ATOM 1687 O O . ILE A 1 218 ? -17.188 23.906 12.195 1 95.38 218 ILE A O 1
ATOM 1691 N N . GLU A 1 219 ? -17.562 25.344 13.82 1 94.69 219 GLU A N 1
ATOM 1692 C CA . GLU A 1 219 ? -16.734 26.375 13.195 1 94.69 219 GLU A CA 1
ATOM 1693 C C . GLU A 1 219 ? -15.266 25.953 13.164 1 94.69 219 GLU A C 1
ATOM 1695 O O . GLU A 1 219 ? -14.578 26.156 12.156 1 94.69 219 GLU A O 1
ATOM 1700 N N . ASN A 1 220 ? -14.828 25.422 14.281 1 95.31 220 ASN A N 1
ATOM 1701 C CA . ASN A 1 220 ? -13.461 24.938 14.344 1 95.31 220 ASN A CA 1
ATOM 1702 C C . ASN A 1 220 ? -13.195 23.875 13.281 1 95.31 220 ASN A C 1
ATOM 1704 O O . ASN A 1 220 ? -12.18 23.922 12.586 1 95.31 220 ASN A O 1
ATOM 1708 N N . ILE A 1 221 ? -14.094 22.969 13.156 1 95.81 221 ILE A N 1
ATOM 1709 C CA . ILE A 1 221 ? -13.938 21.875 12.203 1 95.81 221 ILE A CA 1
ATOM 1710 C C . ILE A 1 221 ? -13.93 22.422 10.781 1 95.81 221 ILE A C 1
ATOM 1712 O O . ILE A 1 221 ? -13.117 22 9.953 1 95.81 221 ILE A O 1
ATOM 1716 N N . ASN A 1 222 ? -14.836 23.344 10.508 1 96.38 222 ASN A N 1
ATOM 1717 C CA . ASN A 1 222 ? -14.875 23.953 9.18 1 96.38 222 ASN A CA 1
ATOM 1718 C C . ASN A 1 222 ? -13.578 24.688 8.859 1 96.38 222 ASN A C 1
ATOM 1720 O O . ASN A 1 222 ? -13.055 24.578 7.75 1 96.38 222 ASN A O 1
ATOM 1724 N N . ILE A 1 223 ? -13.023 25.422 9.805 1 95.06 223 ILE A N 1
ATOM 1725 C CA . ILE A 1 223 ? -11.789 26.172 9.617 1 95.06 223 ILE A CA 1
ATOM 1726 C C . ILE A 1 223 ? -10.617 25.203 9.453 1 95.06 223 ILE A C 1
ATOM 1728 O O . ILE A 1 223 ? -9.828 25.344 8.516 1 95.06 223 ILE A O 1
ATOM 1732 N N . SER A 1 224 ? -10.57 24.203 10.336 1 95.06 224 SER A N 1
ATOM 1733 C CA . SER A 1 224 ? -9.484 23.234 10.32 1 95.06 224 SER A CA 1
ATOM 1734 C C . SER A 1 224 ? -9.477 22.438 9.031 1 95.06 224 SER A C 1
ATOM 1736 O O . SER A 1 224 ? -8.414 22.203 8.438 1 95.06 224 SER A O 1
ATOM 1738 N N . THR A 1 225 ? -10.648 22.031 8.609 1 94.81 225 THR A N 1
ATOM 1739 C CA . THR A 1 225 ? -10.766 21.25 7.391 1 94.81 225 THR A CA 1
ATOM 1740 C C . THR A 1 225 ? -10.383 22.078 6.168 1 94.81 225 THR A C 1
ATOM 1742 O O . THR A 1 225 ? -9.758 21.578 5.238 1 94.81 225 THR A O 1
ATOM 1745 N N . THR A 1 226 ? -10.758 23.312 6.172 1 95 226 THR A N 1
ATOM 1746 C CA . THR A 1 226 ? -10.406 24.219 5.082 1 95 226 THR A CA 1
ATOM 1747 C C . THR A 1 226 ? -8.898 24.422 5.012 1 95 226 THR A C 1
ATOM 1749 O O . THR A 1 226 ? -8.312 24.406 3.926 1 95 226 THR A O 1
ATOM 1752 N N . GLN A 1 227 ? -8.25 24.547 6.141 1 91.12 227 GLN A N 1
ATOM 1753 C CA . GLN A 1 227 ? -6.816 24.812 6.219 1 91.12 227 GLN A CA 1
ATOM 1754 C C . GLN A 1 227 ? -6.02 23.594 5.762 1 91.12 227 GLN A C 1
ATOM 1756 O O . GLN A 1 227 ? -4.895 23.734 5.27 1 91.12 227 GLN A O 1
ATOM 1761 N N . THR A 1 228 ? -6.621 22.422 5.914 1 91.31 228 THR A N 1
ATOM 1762 C CA . THR A 1 228 ? -5.883 21.203 5.594 1 91.31 228 THR A CA 1
ATOM 1763 C C . THR A 1 228 ? -6.332 20.641 4.246 1 91.31 228 THR A C 1
ATOM 1765 O O . THR A 1 228 ? -5.789 19.641 3.777 1 91.31 228 THR A O 1
ATOM 1768 N N . LEU A 1 229 ? -7.25 21.266 3.633 1 91.56 229 LEU A N 1
ATOM 1769 C CA . LEU A 1 229 ? -7.855 20.734 2.42 1 91.56 229 LEU A CA 1
ATOM 1770 C C . LEU A 1 229 ? -6.809 20.547 1.327 1 91.56 229 LEU A C 1
ATOM 1772 O O . LEU A 1 229 ? -6.762 19.5 0.679 1 91.56 229 LEU A O 1
ATOM 1776 N N . LEU A 1 230 ? -6.02 21.531 1.117 1 87.06 230 LEU A N 1
ATOM 1777 C CA . LEU A 1 230 ? -5.031 21.469 0.045 1 87.06 230 LEU A CA 1
ATOM 1778 C C . LEU A 1 230 ? -4.02 20.359 0.302 1 87.06 230 LEU A C 1
ATOM 1780 O O . LEU A 1 230 ? -3.596 19.672 -0.629 1 87.06 230 LEU A O 1
ATOM 1784 N N . ARG A 1 231 ? -3.648 20.234 1.532 1 84.06 231 ARG A N 1
ATOM 1785 C CA . ARG A 1 231 ? -2.73 19.156 1.899 1 84.06 231 ARG A CA 1
ATOM 1786 C C . ARG A 1 231 ? -3.375 17.797 1.693 1 84.06 231 ARG A C 1
ATOM 1788 O O . ARG A 1 231 ? -2.754 16.891 1.137 1 84.06 231 ARG A O 1
ATOM 1795 N N . THR A 1 232 ? -4.578 17.656 2.18 1 89.44 232 THR A N 1
ATOM 1796 C CA . THR A 1 232 ? -5.312 16.391 2.029 1 89.44 232 THR A CA 1
ATOM 1797 C C . THR A 1 232 ? -5.492 16.047 0.555 1 89.44 232 THR A C 1
ATOM 1799 O O . THR A 1 232 ? -5.285 14.906 0.151 1 89.44 232 THR A O 1
ATOM 1802 N N . MET A 1 233 ? -5.785 17.016 -0.199 1 89.75 233 MET A N 1
ATOM 1803 C CA . MET A 1 233 ? -5.961 16.781 -1.629 1 89.75 233 MET A CA 1
ATOM 1804 C C . MET A 1 233 ? -4.637 16.422 -2.291 1 89.75 233 MET A C 1
ATOM 1806 O O . MET A 1 233 ? -4.582 15.539 -3.146 1 89.75 233 MET A O 1
ATOM 1810 N N . ALA A 1 234 ? -3.609 17.141 -1.934 1 86.81 234 ALA A N 1
ATOM 1811 C CA . ALA A 1 234 ? -2.303 16.891 -2.539 1 86.81 234 ALA A CA 1
ATOM 1812 C C . ALA A 1 234 ? -1.821 15.469 -2.256 1 86.81 234 ALA A C 1
ATOM 1814 O O . ALA A 1 234 ? -1.33 14.781 -3.154 1 86.81 234 ALA A O 1
ATOM 1815 N N . THR A 1 235 ? -1.991 15.039 -1.007 1 87.12 235 THR A N 1
ATOM 1816 C CA . THR A 1 235 ? -1.54 13.703 -0.633 1 87.12 235 THR A CA 1
ATOM 1817 C C . THR A 1 235 ? -2.404 12.633 -1.296 1 87.12 235 THR A C 1
ATOM 1819 O O . THR A 1 235 ? -1.888 11.641 -1.815 1 87.12 235 THR A O 1
ATOM 1822 N N . SER A 1 236 ? -3.684 12.852 -1.346 1 91.62 236 SER A N 1
ATOM 1823 C CA . SER A 1 236 ? -4.59 11.883 -1.955 1 91.62 236 SER A CA 1
ATOM 1824 C C . SER A 1 236 ? -4.391 11.82 -3.465 1 91.62 236 SER A C 1
ATOM 1826 O O . SER A 1 236 ? -4.352 10.727 -4.043 1 91.62 236 SER A O 1
ATOM 1828 N N . ILE A 1 237 ? -4.238 12.961 -4.09 1 90.31 237 ILE A N 1
ATOM 1829 C CA . ILE A 1 237 ? -4.094 13 -5.539 1 90.31 237 ILE A CA 1
ATOM 1830 C C . ILE A 1 237 ? -2.764 12.367 -5.941 1 90.31 237 ILE A C 1
ATOM 1832 O O . ILE A 1 237 ? -2.703 11.594 -6.895 1 90.31 237 ILE A O 1
ATOM 1836 N N . SER A 1 238 ? -1.71 12.719 -5.242 1 87.06 238 SER A N 1
ATOM 1837 C CA . SER A 1 238 ? -0.415 12.133 -5.566 1 87.06 238 SER A CA 1
ATOM 1838 C C . SER A 1 238 ? -0.441 10.617 -5.402 1 87.06 238 SER A C 1
ATOM 1840 O O . SER A 1 238 ? 0.08 9.883 -6.246 1 87.06 238 SER A O 1
ATOM 1842 N N . THR A 1 239 ? -1.029 10.117 -4.332 1 88.69 239 THR A N 1
ATOM 1843 C CA . THR A 1 239 ? -1.138 8.68 -4.105 1 88.69 239 THR A CA 1
ATOM 1844 C C . THR A 1 239 ? -1.999 8.023 -5.184 1 88.69 239 THR A C 1
ATOM 1846 O O . THR A 1 239 ? -1.665 6.949 -5.688 1 88.69 239 THR A O 1
ATOM 1849 N N . LEU A 1 240 ? -3.086 8.719 -5.578 1 91.81 240 LEU A N 1
ATOM 1850 C CA . LEU A 1 240 ? -3.984 8.172 -6.59 1 91.81 240 LEU A CA 1
ATOM 1851 C C . LEU A 1 240 ? -3.301 8.117 -7.949 1 91.81 240 LEU A C 1
ATOM 1853 O O . LEU A 1 240 ? -3.562 7.215 -8.742 1 91.81 240 LEU A O 1
ATOM 1857 N N . LEU A 1 241 ? -2.471 9.086 -8.188 1 88.69 241 LEU A N 1
ATOM 1858 C CA . LEU A 1 241 ? -1.723 9.07 -9.445 1 88.69 241 LEU A CA 1
ATOM 1859 C C . LEU A 1 241 ? -0.793 7.863 -9.508 1 88.69 241 LEU A C 1
ATOM 1861 O O . LEU A 1 241 ? -0.674 7.219 -10.547 1 88.69 241 LEU A O 1
ATOM 1865 N N . ALA A 1 242 ? -0.15 7.578 -8.391 1 86.69 242 ALA A N 1
ATOM 1866 C CA . ALA A 1 242 ? 0.709 6.398 -8.328 1 86.69 242 ALA A CA 1
ATOM 1867 C C . ALA A 1 242 ? -0.102 5.121 -8.516 1 86.69 242 ALA A C 1
ATOM 1869 O O . ALA A 1 242 ? 0.318 4.211 -9.234 1 86.69 242 ALA A O 1
ATOM 1870 N N . ILE A 1 243 ? -1.232 5.012 -7.922 1 89.94 243 ILE A N 1
ATOM 1871 C CA . ILE A 1 243 ? -2.1 3.84 -8.008 1 89.94 243 ILE A CA 1
ATOM 1872 C C . ILE A 1 243 ? -2.648 3.707 -9.43 1 89.94 243 ILE A C 1
ATOM 1874 O O . ILE A 1 243 ? -2.775 2.598 -9.945 1 89.94 243 ILE A O 1
ATOM 1878 N N . ALA A 1 244 ? -2.994 4.844 -10.031 1 89.81 244 ALA A N 1
ATOM 1879 C CA . ALA A 1 244 ? -3.492 4.816 -11.406 1 89.81 244 ALA A CA 1
ATOM 1880 C C . ALA A 1 244 ? -2.443 4.25 -12.359 1 89.81 244 ALA A C 1
ATOM 1882 O O . ALA A 1 244 ? -2.775 3.518 -13.289 1 89.81 244 ALA A O 1
ATOM 1883 N N . ALA A 1 245 ? -1.253 4.629 -12.125 1 84.5 245 ALA A N 1
ATOM 1884 C CA . ALA A 1 245 ? -0.171 4.062 -12.922 1 84.5 245 ALA A CA 1
ATOM 1885 C C . ALA A 1 245 ? -0.105 2.545 -12.766 1 84.5 245 ALA A C 1
ATOM 1887 O O . ALA A 1 245 ? 0.13 1.822 -13.734 1 84.5 245 ALA A O 1
ATOM 1888 N N . LEU A 1 246 ? -0.312 2.082 -11.562 1 83.56 246 LEU A N 1
ATOM 1889 C CA . LEU A 1 246 ? -0.334 0.646 -11.305 1 83.56 246 LEU A CA 1
ATOM 1890 C C . LEU A 1 246 ? -1.505 -0.017 -12.023 1 83.56 246 LEU A C 1
ATOM 1892 O O . LEU A 1 246 ? -1.376 -1.134 -12.531 1 83.56 246 LEU A O 1
ATOM 1896 N N . MET A 1 247 ? -2.605 0.649 -12.047 1 87.5 247 MET A N 1
ATOM 1897 C CA . MET A 1 247 ? -3.805 0.1 -12.672 1 87.5 247 MET A CA 1
ATOM 1898 C C . MET A 1 247 ? -3.619 -0.024 -14.18 1 87.5 247 MET A C 1
ATOM 1900 O O . MET A 1 247 ? -4.133 -0.959 -14.797 1 87.5 247 MET A O 1
ATOM 1904 N N . ILE A 1 248 ? -2.889 0.812 -14.68 1 84.5 248 ILE A N 1
ATOM 1905 C CA . ILE A 1 248 ? -2.732 0.842 -16.125 1 84.5 248 ILE A CA 1
ATOM 1906 C C . ILE A 1 248 ? -1.562 -0.049 -16.547 1 84.5 248 ILE A C 1
ATOM 1908 O O . ILE A 1 248 ? -1.656 -0.796 -17.516 1 84.5 248 ILE A O 1
ATOM 1912 N N . PHE A 1 249 ? -0.484 -0.137 -15.695 1 78.31 249 PHE A N 1
ATOM 1913 C CA . PHE A 1 249 ? 0.744 -0.778 -16.156 1 78.31 249 PHE A CA 1
ATOM 1914 C C . PHE A 1 249 ? 1.047 -2.02 -15.32 1 78.31 249 PHE A C 1
ATOM 1916 O O . PHE A 1 249 ? 1.922 -2.812 -15.68 1 78.31 249 PHE A O 1
ATOM 1923 N N . GLY A 1 250 ? 0.407 -2.232 -14.266 1 76.19 250 GLY A N 1
ATOM 1924 C CA . GLY A 1 250 ? 0.708 -3.326 -13.352 1 76.19 250 GLY A CA 1
ATOM 1925 C C . GLY A 1 250 ? 0.24 -4.676 -13.859 1 76.19 250 GLY A C 1
ATOM 1926 O O . GLY A 1 250 ? 0.662 -5.719 -13.359 1 76.19 250 GLY A O 1
ATOM 1927 N N . GLY A 1 251 ? -0.602 -4.723 -14.898 1 77.19 251 GLY A N 1
ATOM 1928 C CA . GLY A 1 251 ? -1.084 -5.98 -15.445 1 77.19 251 GLY A CA 1
ATOM 1929 C C . GLY A 1 251 ? -2.369 -6.461 -14.797 1 77.19 251 GLY A C 1
ATOM 1930 O O . GLY A 1 251 ? -2.822 -5.883 -13.812 1 77.19 251 GLY A O 1
ATOM 1931 N N . ASP A 1 252 ? -2.842 -7.547 -15.266 1 78.19 252 ASP A N 1
ATOM 1932 C CA . ASP A 1 252 ? -4.145 -8.047 -14.844 1 78.19 252 ASP A CA 1
ATOM 1933 C C . ASP A 1 252 ? -4.074 -8.648 -13.438 1 78.19 252 ASP A C 1
ATOM 1935 O O . ASP A 1 252 ? -5.031 -8.555 -12.672 1 78.19 252 ASP A O 1
ATOM 1939 N N . ASN A 1 253 ? -2.904 -9.164 -13.141 1 78.25 253 ASN A N 1
ATOM 1940 C CA . ASN A 1 253 ? -2.754 -9.805 -11.844 1 78.25 253 ASN A CA 1
ATOM 1941 C C . ASN A 1 253 ? -2.801 -8.789 -10.703 1 78.25 253 ASN A C 1
ATOM 1943 O O . ASN A 1 253 ? -3.135 -9.141 -9.57 1 78.25 253 ASN A O 1
ATOM 1947 N N . LEU A 1 254 ? -2.514 -7.52 -11.031 1 85.62 254 LEU A N 1
ATOM 1948 C CA . LEU A 1 254 ? -2.473 -6.508 -9.977 1 85.62 254 LEU A CA 1
ATOM 1949 C C . LEU A 1 254 ? -3.682 -5.582 -10.07 1 85.62 254 LEU A C 1
ATOM 1951 O O . LEU A 1 254 ? -3.768 -4.594 -9.336 1 85.62 254 LEU A O 1
ATOM 1955 N N . TRP A 1 255 ? -4.566 -5.887 -10.938 1 87.62 255 TRP A N 1
ATOM 1956 C CA . TRP A 1 255 ? -5.711 -5.004 -11.133 1 87.62 255 TRP A CA 1
ATOM 1957 C C . TRP A 1 255 ? -6.582 -4.957 -9.875 1 87.62 255 TRP A C 1
ATOM 1959 O O . TRP A 1 255 ? -6.98 -3.879 -9.43 1 87.62 255 TRP A O 1
ATOM 1969 N N . GLY A 1 256 ? -6.91 -6.105 -9.32 1 90.75 256 GLY A N 1
ATOM 1970 C CA . GLY A 1 256 ? -7.684 -6.133 -8.094 1 90.75 256 GLY A CA 1
ATOM 1971 C C . GLY A 1 256 ? -7.023 -5.383 -6.949 1 90.75 256 GLY A C 1
ATOM 1972 O O . GLY A 1 256 ? -7.688 -4.652 -6.215 1 90.75 256 GLY A O 1
ATOM 1973 N N . PHE A 1 257 ? -5.793 -5.551 -6.832 1 90.75 257 PHE A N 1
ATOM 1974 C CA . PHE A 1 257 ? -4.996 -4.867 -5.824 1 90.75 257 PHE A CA 1
ATOM 1975 C C . PHE A 1 257 ? -5.086 -3.355 -5.996 1 90.75 257 PHE A C 1
ATOM 1977 O O . PHE A 1 257 ? -5.387 -2.631 -5.043 1 90.75 257 PHE A O 1
ATOM 1984 N N . SER A 1 258 ? -4.781 -2.928 -7.215 1 92.69 258 SER A N 1
ATOM 1985 C CA . SER A 1 258 ? -4.773 -1.496 -7.496 1 92.69 258 SER A CA 1
ATOM 1986 C C . SER A 1 258 ? -6.164 -0.896 -7.34 1 92.69 258 SER A C 1
ATOM 1988 O O . SER A 1 258 ? -6.309 0.244 -6.891 1 92.69 258 SER A O 1
ATOM 1990 N N . LEU A 1 259 ? -7.172 -1.626 -7.691 1 95.06 259 LEU A N 1
ATOM 1991 C CA . LEU A 1 259 ? -8.539 -1.144 -7.535 1 95.06 259 LEU A CA 1
ATOM 1992 C C . LEU A 1 259 ? -8.891 -0.973 -6.062 1 95.06 259 LEU A C 1
ATOM 1994 O O . LEU A 1 259 ? -9.523 0.015 -5.684 1 95.06 259 LEU A O 1
ATOM 1998 N N . ALA A 1 260 ? -8.516 -1.971 -5.316 1 95.5 260 ALA A N 1
ATOM 1999 C CA . ALA A 1 260 ? -8.766 -1.884 -3.879 1 95.5 260 ALA A CA 1
ATOM 2000 C C . ALA A 1 260 ? -8.109 -0.639 -3.285 1 95.5 260 ALA A C 1
ATOM 2002 O O . ALA A 1 260 ? -8.742 0.096 -2.521 1 95.5 260 ALA A O 1
ATOM 2003 N N . LEU A 1 261 ? -6.883 -0.388 -3.629 1 94.25 261 LEU A N 1
ATOM 2004 C CA . LEU A 1 261 ? -6.172 0.785 -3.133 1 94.25 261 LEU A CA 1
ATOM 2005 C C . LEU A 1 261 ? -6.848 2.068 -3.602 1 94.25 261 LEU A C 1
ATOM 2007 O O . LEU A 1 261 ? -6.945 3.035 -2.842 1 94.25 261 LEU A O 1
ATOM 2011 N N . PHE A 1 262 ? -7.25 2.049 -4.867 1 95.38 262 PHE A N 1
ATOM 2012 C CA . PHE A 1 262 ? -7.895 3.215 -5.457 1 95.38 262 PHE A CA 1
ATOM 2013 C C . PHE A 1 262 ? -9.156 3.578 -4.688 1 95.38 262 PHE A C 1
ATOM 2015 O O . PHE A 1 262 ? -9.336 4.73 -4.281 1 95.38 262 PHE A O 1
ATOM 2022 N N . ILE A 1 263 ? -9.984 2.613 -4.434 1 96.12 263 ILE A N 1
ATOM 2023 C CA . ILE A 1 263 ? -11.227 2.807 -3.691 1 96.12 263 ILE A CA 1
ATOM 2024 C C . ILE A 1 263 ? -10.914 3.225 -2.258 1 96.12 263 ILE A C 1
ATOM 2026 O O . ILE A 1 263 ? -11.531 4.148 -1.724 1 96.12 263 ILE A O 1
ATOM 2030 N N . GLY A 1 264 ? -10 2.566 -1.667 1 94.38 264 GLY A N 1
ATOM 2031 C CA . GLY A 1 264 ? -9.633 2.846 -0.288 1 94.38 264 GLY A CA 1
ATOM 2032 C C . GLY A 1 264 ? -9.148 4.27 -0.077 1 94.38 264 GLY A C 1
ATOM 2033 O O . GLY A 1 264 ? -9.555 4.93 0.884 1 94.38 264 GLY A O 1
ATOM 2034 N N . VAL A 1 265 ? -8.273 4.754 -0.968 1 93.62 265 VAL A N 1
ATOM 2035 C CA . VAL A 1 265 ? -7.734 6.102 -0.851 1 93.62 265 VAL A CA 1
ATOM 2036 C C . VAL A 1 265 ? -8.852 7.129 -1.019 1 93.62 265 VAL A C 1
ATOM 2038 O O . VAL A 1 265 ? -8.914 8.109 -0.278 1 93.62 265 VAL A O 1
ATOM 2041 N N . LEU A 1 266 ? -9.734 6.895 -1.956 1 95.44 266 LEU A N 1
ATOM 2042 C CA . LEU A 1 266 ? -10.867 7.793 -2.15 1 95.44 266 LEU A CA 1
ATOM 2043 C C . LEU A 1 266 ? -11.773 7.801 -0.924 1 95.44 266 LEU A C 1
ATOM 2045 O O . LEU A 1 266 ? -12.172 8.867 -0.451 1 95.44 266 LEU A O 1
ATOM 2049 N N . ALA A 1 267 ? -12.078 6.625 -0.449 1 95.12 267 ALA A N 1
ATOM 2050 C CA . ALA A 1 267 ? -12.922 6.5 0.737 1 95.12 267 ALA A CA 1
ATOM 2051 C C . ALA A 1 267 ? -12.25 7.129 1.956 1 95.12 267 ALA A C 1
ATOM 2053 O O . ALA A 1 267 ? -12.914 7.773 2.773 1 95.12 267 ALA A O 1
ATOM 2054 N N . GLY A 1 268 ? -10.984 6.902 2.088 1 93.75 268 GLY A N 1
ATOM 2055 C CA . GLY A 1 268 ? -10.242 7.469 3.201 1 93.75 268 GLY A CA 1
ATOM 2056 C C . GLY A 1 268 ? -10.234 8.984 3.199 1 93.75 268 GLY A C 1
ATOM 2057 O O . GLY A 1 268 ? -10.352 9.617 4.254 1 93.75 268 GLY A O 1
ATOM 2058 N N . THR A 1 269 ? -10.047 9.562 2.041 1 94.25 269 THR A N 1
ATOM 2059 C CA . THR A 1 269 ? -10.086 11.016 1.91 1 94.25 269 THR A CA 1
ATOM 2060 C C . THR A 1 269 ? -11.461 11.562 2.281 1 94.25 269 THR A C 1
ATOM 2062 O O . THR A 1 269 ? -11.562 12.523 3.043 1 94.25 269 THR A O 1
ATOM 2065 N N . TYR A 1 270 ? -12.477 10.938 1.796 1 95.5 270 TYR A N 1
ATOM 2066 C CA . TYR A 1 270 ? -13.852 11.312 2.09 1 95.5 270 TYR A CA 1
ATOM 2067 C C . TYR A 1 270 ? -14.148 11.18 3.578 1 95.5 270 TYR A C 1
ATOM 2069 O O . TYR A 1 270 ? -14.711 12.086 4.195 1 95.5 270 TYR A O 1
ATOM 2077 N N . SER A 1 271 ? -13.805 10.055 4.125 1 95.44 271 SER A N 1
ATOM 2078 C CA . SER A 1 271 ? -14.18 9.758 5.504 1 95.44 271 SER A CA 1
ATOM 2079 C C . SER A 1 271 ? -13.43 10.648 6.484 1 95.44 271 SER A C 1
ATOM 2081 O O . SER A 1 271 ? -13.938 10.961 7.562 1 95.44 271 SER A O 1
ATOM 2083 N N . SER A 1 272 ? -12.203 11.102 6.113 1 93.69 272 SER A N 1
ATOM 2084 C CA . SER A 1 272 ? -11.445 11.984 6.992 1 93.69 272 SER A CA 1
ATOM 2085 C C . SER A 1 272 ? -12.164 13.32 7.191 1 93.69 272 SER A C 1
ATOM 2087 O O . SER A 1 272 ? -11.969 13.992 8.203 1 93.69 272 SER A O 1
ATOM 2089 N N . ILE A 1 273 ? -13.047 13.625 6.258 1 93.44 273 ILE A N 1
ATOM 2090 C CA . ILE A 1 273 ? -13.75 14.906 6.305 1 93.44 273 ILE A CA 1
ATOM 2091 C C . ILE A 1 273 ? -15.164 14.703 6.836 1 93.44 273 ILE A C 1
ATOM 2093 O O . ILE A 1 273 ? -15.578 15.359 7.793 1 93.44 273 ILE A O 1
ATOM 2097 N N . TYR A 1 274 ? -15.852 13.719 6.371 1 95.62 274 TYR A N 1
ATOM 2098 C CA . TYR A 1 274 ? -17.297 13.688 6.582 1 95.62 274 TYR A CA 1
ATOM 2099 C C . TYR A 1 274 ? -17.672 12.594 7.57 1 95.62 274 TYR A C 1
ATOM 2101 O O . TYR A 1 274 ? -18.859 12.453 7.926 1 95.62 274 TYR A O 1
ATOM 2109 N N . ILE A 1 275 ? -16.781 11.852 7.992 1 95 275 ILE A N 1
ATOM 2110 C CA . ILE A 1 275 ? -17.109 10.852 9 1 95 275 ILE A CA 1
ATOM 2111 C C . ILE A 1 275 ? -16.344 11.156 10.289 1 95 275 ILE A C 1
ATOM 2113 O O . ILE A 1 275 ? -16.953 11.344 11.344 1 95 275 ILE A O 1
ATOM 2117 N N . ALA A 1 276 ? -15.047 11.242 10.156 1 94.06 276 ALA A N 1
ATOM 2118 C CA . ALA A 1 276 ? -14.227 11.477 11.344 1 94.06 276 ALA A CA 1
ATOM 2119 C C . ALA A 1 276 ? -14.68 12.734 12.078 1 94.06 276 ALA A C 1
ATOM 2121 O O . ALA A 1 276 ? -14.898 12.703 13.297 1 94.06 276 ALA A O 1
ATOM 2122 N N . ASN A 1 277 ? -14.914 13.82 11.375 1 94.31 277 ASN A N 1
ATOM 2123 C CA . ASN A 1 277 ? -15.312 15.094 11.961 1 94.31 277 ASN A CA 1
ATOM 2124 C C . ASN A 1 277 ? -16.734 15.039 12.516 1 94.31 277 ASN A C 1
ATOM 2126 O O . ASN A 1 277 ? -17.031 15.625 13.555 1 94.31 277 ASN A O 1
ATOM 2130 N N . VAL A 1 278 ? -17.609 14.391 11.844 1 94.44 278 VAL A N 1
ATOM 2131 C CA . VAL A 1 278 ? -19 14.297 12.266 1 94.44 278 VAL A CA 1
ATOM 2132 C C . VAL A 1 278 ? -19.094 13.523 13.578 1 94.44 278 VAL A C 1
ATOM 2134 O O . VAL A 1 278 ? -19.891 13.867 14.453 1 94.44 278 VAL A O 1
ATOM 2137 N N . VAL A 1 279 ? -18.297 12.523 13.742 1 94.25 279 VAL A N 1
ATOM 2138 C CA . VAL A 1 279 ? -18.266 11.75 14.984 1 94.25 279 VAL A CA 1
ATOM 2139 C C . VAL A 1 279 ? -17.828 12.633 16.141 1 94.25 279 VAL A C 1
ATOM 2141 O O . VAL A 1 279 ? -18.344 12.523 17.25 1 94.25 279 VAL A O 1
ATOM 2144 N N . LEU A 1 280 ? -16.906 13.523 15.883 1 93.69 280 LEU A N 1
ATOM 2145 C CA . LEU A 1 280 ? -16.469 14.453 16.906 1 93.69 280 LEU A CA 1
ATOM 2146 C C . LEU A 1 280 ? -17.625 15.359 17.344 1 93.69 280 LEU A C 1
ATOM 2148 O O . LEU A 1 280 ? -17.734 15.703 18.531 1 93.69 280 LEU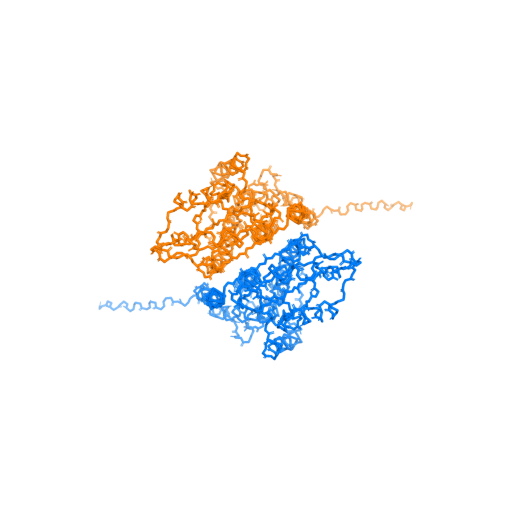 A O 1
ATOM 2152 N N . ILE A 1 281 ? -18.438 15.75 16.422 1 94.31 281 ILE A N 1
ATOM 2153 C CA . ILE A 1 281 ? -19.594 16.594 16.719 1 94.31 281 ILE A CA 1
ATOM 2154 C C . ILE A 1 281 ? -20.609 15.805 17.562 1 94.31 281 ILE A C 1
ATOM 2156 O O . ILE A 1 281 ? -21.125 16.312 18.547 1 94.31 281 ILE A O 1
ATOM 2160 N N . TRP A 1 282 ? -20.812 14.57 17.203 1 94.56 282 TRP A N 1
ATOM 2161 C CA . TRP A 1 282 ? -21.766 13.734 17.922 1 94.56 282 TRP A CA 1
ATOM 2162 C C . TRP A 1 282 ? -21.297 13.469 19.359 1 94.56 282 TRP A C 1
ATOM 2164 O O . TRP A 1 282 ? -22.109 13.336 20.266 1 94.56 282 TRP A O 1
ATOM 2174 N N . LEU A 1 283 ? -19.984 13.43 19.516 1 93.94 283 LEU A N 1
ATOM 2175 C CA . LEU A 1 283 ? -19.422 13.156 20.844 1 93.94 283 LEU A CA 1
ATOM 2176 C C . LEU A 1 283 ? -19.219 14.453 21.625 1 93.94 283 LEU A C 1
ATOM 2178 O O . LEU A 1 283 ? -18.719 14.438 22.75 1 93.94 283 LEU A O 1
ATOM 2182 N N . ASN A 1 284 ? -19.594 15.547 21.062 1 91 284 ASN A N 1
ATOM 2183 C CA . ASN A 1 284 ? -19.531 16.875 21.672 1 91 284 ASN A CA 1
ATOM 2184 C C . ASN A 1 284 ? -18.141 17.188 22.203 1 91 284 ASN A C 1
ATOM 2186 O O . ASN A 1 284 ? -17.969 17.5 23.375 1 91 284 ASN A O 1
ATOM 2190 N N . LEU A 1 285 ? -17.188 17.109 21.25 1 90.69 285 LEU A N 1
ATOM 2191 C CA . LEU A 1 285 ? -15.812 17.469 21.609 1 90.69 285 LEU A CA 1
ATOM 2192 C C . LEU A 1 285 ? -15.734 18.922 22.062 1 90.69 285 LEU A C 1
ATOM 2194 O O . LEU A 1 285 ? -16.344 19.797 21.438 1 90.69 285 LEU A O 1
ATOM 2198 N N . ASN A 1 286 ? -15.125 19.125 23.203 1 87.75 286 ASN A N 1
ATOM 2199 C CA . ASN A 1 286 ? -14.945 20.469 23.703 1 87.75 286 ASN A CA 1
ATOM 2200 C C . ASN A 1 286 ? -13.523 20.688 24.219 1 87.75 286 ASN A C 1
ATOM 2202 O O . ASN A 1 286 ? -12.719 19.766 24.25 1 87.75 286 ASN A O 1
ATOM 2206 N N . SER A 1 287 ? -13.234 21.891 24.547 1 83.19 287 SER A N 1
ATOM 2207 C CA . SER A 1 287 ? -11.891 22.266 24.953 1 83.19 287 SER A CA 1
ATOM 2208 C C . SER A 1 287 ? -11.484 21.562 26.25 1 83.19 287 SER A C 1
ATOM 2210 O O . SER A 1 287 ? -10.305 21.281 26.469 1 83.19 287 SER A O 1
ATOM 2212 N N . GLU A 1 288 ? -12.391 21.25 27.094 1 79.94 288 GLU A N 1
ATOM 2213 C CA . GLU A 1 288 ? -12.102 20.578 28.359 1 79.94 288 GLU A CA 1
ATOM 2214 C C . GLU A 1 288 ? -11.578 19.172 28.141 1 79.94 288 GLU A C 1
ATOM 2216 O O . GLU A 1 288 ? -10.82 18.641 28.953 1 79.94 288 GLU A O 1
ATOM 2221 N N . ASP A 1 289 ? -11.961 18.672 27 1 82.94 289 ASP A N 1
ATOM 2222 C CA . ASP A 1 289 ? -11.531 17.312 26.688 1 82.94 289 ASP A CA 1
ATOM 2223 C C . ASP A 1 289 ? -10.039 17.266 26.359 1 82.94 289 ASP A C 1
ATOM 2225 O O . ASP A 1 289 ? -9.422 16.203 26.391 1 82.94 289 ASP A O 1
ATOM 2229 N N . LEU A 1 290 ? -9.5 18.453 26 1 76.12 290 LEU A N 1
ATOM 2230 C CA . LEU A 1 290 ? -8.125 18.5 25.531 1 76.12 290 LEU A CA 1
ATOM 2231 C C . LEU A 1 290 ? -7.176 18.906 26.641 1 76.12 290 LEU A C 1
ATOM 2233 O O . LEU A 1 290 ? -5.961 18.984 26.438 1 76.12 290 LEU A O 1
ATOM 2237 N N . ILE A 1 291 ? -7.695 19.297 27.844 1 66.12 291 ILE A N 1
ATOM 2238 C CA . ILE A 1 291 ? -6.887 19.625 29.016 1 66.12 291 ILE A CA 1
ATOM 2239 C C . ILE A 1 291 ? -6.473 18.344 29.734 1 66.12 291 ILE A C 1
ATOM 2241 O O . ILE A 1 291 ? -7.316 17.516 30.062 1 66.12 291 ILE A O 1
ATOM 2245 N N . PRO A 1 292 ? -5.129 18.109 29.531 1 59.03 292 PRO A N 1
ATOM 2246 C CA . PRO A 1 292 ? -4.719 16.922 30.266 1 59.03 292 PRO A CA 1
ATOM 2247 C C . PRO A 1 292 ? -5.258 16.891 31.703 1 59.03 292 PRO A C 1
ATOM 2249 O O . PRO A 1 292 ? -5.426 17.953 32.312 1 59.03 292 PRO A O 1
ATOM 2252 N N . PRO A 1 293 ? -5.984 15.914 32.031 1 50.66 293 PRO A N 1
ATOM 2253 C CA . PRO A 1 293 ? -6.484 15.883 33.406 1 50.66 293 PRO A CA 1
ATOM 2254 C C . PRO A 1 293 ? -5.457 16.375 34.406 1 50.66 293 PRO A C 1
ATOM 2256 O O . PRO A 1 293 ? -4.258 16.156 34.25 1 50.66 293 PRO A O 1
ATOM 2259 N N . ALA A 1 294 ? -5.633 17.625 35.031 1 44.94 294 ALA A N 1
ATOM 2260 C CA . ALA A 1 294 ? -4.824 18.016 36.156 1 44.94 294 ALA A CA 1
ATOM 2261 C C . ALA A 1 294 ? -4.398 16.781 36.969 1 44.94 294 ALA A C 1
ATOM 2263 O O . ALA A 1 294 ? -5.172 15.836 37.125 1 44.94 294 ALA A O 1
ATOM 2264 N N . ALA A 1 295 ? -3.117 16.484 36.906 1 44.09 295 ALA A N 1
ATOM 2265 C CA . ALA A 1 295 ? -2.654 15.539 37.906 1 44.09 295 ALA A CA 1
ATOM 2266 C C . ALA A 1 295 ? -3.371 15.766 39.25 1 44.09 295 ALA A C 1
ATOM 2268 O O . ALA A 1 295 ? -3.285 16.844 39.812 1 44.09 295 ALA A O 1
ATOM 2269 N N . THR A 1 296 ? -4.559 15.461 39.344 1 40.62 296 THR A N 1
ATOM 2270 C CA . THR A 1 296 ? -5.102 15.484 40.688 1 40.62 296 THR A CA 1
ATOM 2271 C C . THR A 1 296 ? -4.078 14.953 41.688 1 40.62 296 THR A C 1
ATOM 2273 O O . THR A 1 296 ? -4.078 13.766 42 1 40.62 296 THR A O 1
ATOM 2276 N N . GLY A 1 297 ? -2.805 15.133 41.406 1 38.03 297 GLY A N 1
ATOM 2277 C CA . GLY A 1 297 ? -2.029 14.922 42.625 1 38.03 297 GLY A CA 1
ATOM 2278 C C . GLY A 1 297 ? -2.383 15.891 43.75 1 38.03 297 GLY A C 1
ATOM 2279 O O . GLY A 1 297 ? -1.855 17 43.781 1 38.03 297 GLY A O 1
ATOM 2280 N N . LYS A 1 298 ? -3.561 16.188 44.188 1 39.34 298 LYS A N 1
ATOM 2281 C CA . LYS A 1 298 ? -3.74 16.547 45.594 1 39.34 298 LYS A CA 1
ATOM 2282 C C . LYS A 1 298 ? -2.859 15.688 46.5 1 39.34 298 LYS A C 1
ATOM 2284 O O . LYS A 1 298 ? -3.18 14.531 46.75 1 39.34 298 LYS A O 1
ATOM 2289 N N . GLU A 1 299 ? -1.562 15.617 46.344 1 37.09 299 GLU A N 1
ATOM 2290 C CA . GLU A 1 299 ? -0.811 15.359 47.562 1 37.09 299 GLU A CA 1
ATOM 2291 C C . GLU A 1 299 ? -1.263 16.281 48.688 1 37.09 299 GLU A C 1
ATOM 2293 O O . GLU A 1 299 ? -1.141 17.5 48.594 1 37.09 299 GLU A O 1
ATOM 2298 N N . VAL A 1 300 ? -2.371 16.094 49.344 1 39.38 300 VAL A N 1
ATOM 2299 C CA . VAL A 1 300 ? -2.604 16.375 50.781 1 39.38 300 VAL A CA 1
ATOM 2300 C C . VAL A 1 300 ? -1.281 16.344 51.531 1 39.38 300 VAL A C 1
ATOM 2302 O O . VAL A 1 300 ? -0.622 15.297 51.594 1 39.38 300 VAL A O 1
ATOM 2305 N N . ASP A 1 301 ? -0.49 17.406 51.406 1 39.12 301 ASP A N 1
ATOM 2306 C CA . ASP A 1 301 ? 0.57 17.688 52.344 1 39.12 301 ASP A CA 1
ATOM 2307 C C . ASP A 1 301 ? 0.088 17.422 53.781 1 39.12 301 ASP A C 1
ATOM 2309 O O . ASP A 1 301 ? -0.686 18.219 54.344 1 39.12 301 ASP A O 1
ATOM 2313 N N . ASP A 1 302 ? -0.322 16.219 54 1 36.62 302 ASP A N 1
ATOM 2314 C CA . ASP A 1 302 ? -0.594 15.727 55.344 1 36.62 302 ASP A CA 1
ATOM 2315 C C . ASP A 1 302 ? 0.608 15.945 56.281 1 36.62 302 ASP A C 1
ATOM 2317 O O . ASP A 1 302 ? 1.223 14.984 56.75 1 36.62 302 ASP A O 1
ATOM 2321 N N . ARG A 1 303 ? 1.431 17 55.938 1 39.06 303 ARG A N 1
ATOM 2322 C CA . ARG A 1 303 ? 2.26 17.328 57.094 1 39.06 303 ARG A CA 1
ATOM 2323 C C . ARG A 1 303 ? 1.403 17.781 58.281 1 39.06 303 ARG A C 1
ATOM 2325 O O . ARG A 1 303 ? 0.471 18.562 58.094 1 39.06 303 ARG A O 1
ATOM 2332 N N . PRO A 1 304 ? 1.556 17.062 59.375 1 36.59 304 PRO A N 1
ATOM 2333 C CA . PRO A 1 304 ? 1.079 17.531 60.688 1 36.59 304 PRO A CA 1
ATOM 2334 C C . PRO A 1 304 ? 1.685 18.859 61.094 1 36.59 304 PRO A C 1
ATOM 2336 O O . PRO A 1 304 ? 2.76 19.234 60.594 1 36.59 304 PRO A O 1
ATOM 2339 N N . MET B 1 1 ? 5.234 27.125 24.719 1 41.62 1 MET B N 1
ATOM 2340 C CA . MET B 1 1 ? 5.836 26.984 23.391 1 41.62 1 MET B CA 1
ATOM 2341 C C . MET B 1 1 ? 6.66 25.703 23.312 1 41.62 1 MET B C 1
ATOM 2343 O O . MET B 1 1 ? 7.508 25.453 24.172 1 41.62 1 MET B O 1
ATOM 2347 N N . LEU B 1 2 ? 6.184 24.641 22.766 1 56.5 2 LEU B N 1
ATOM 2348 C CA . LEU B 1 2 ? 6.93 23.391 22.781 1 56.5 2 LEU B CA 1
ATOM 2349 C C . LEU B 1 2 ? 8.367 23.609 22.344 1 56.5 2 LEU B C 1
ATOM 2351 O O . LEU B 1 2 ? 8.648 24.516 21.547 1 56.5 2 LEU B O 1
ATOM 2355 N N . ARG B 1 3 ? 9.312 23.25 23.141 1 79.81 3 ARG B N 1
ATOM 2356 C CA . ARG B 1 3 ? 10.75 23.297 22.875 1 79.81 3 ARG B CA 1
ATOM 2357 C C . ARG B 1 3 ? 11.055 22.828 21.453 1 79.81 3 ARG B C 1
ATOM 2359 O O . ARG B 1 3 ? 10.633 21.75 21.047 1 79.81 3 ARG B O 1
ATOM 2366 N N . THR B 1 4 ? 11.562 23.734 20.625 1 91.25 4 THR B N 1
ATOM 2367 C CA . THR B 1 4 ? 11.938 23.469 19.234 1 91.25 4 THR B CA 1
ATOM 2368 C C . THR B 1 4 ? 13.164 22.562 19.172 1 91.25 4 THR B C 1
ATOM 2370 O O . THR B 1 4 ? 14.188 22.859 19.797 1 91.25 4 THR B O 1
ATOM 2373 N N . ILE B 1 5 ? 13 21.453 18.578 1 92.75 5 ILE B N 1
ATOM 2374 C CA . ILE B 1 5 ? 14.102 20.516 18.375 1 92.75 5 ILE B CA 1
ATOM 2375 C C . ILE B 1 5 ? 14.953 20.969 17.188 1 92.75 5 ILE B C 1
ATOM 2377 O O . ILE B 1 5 ? 14.422 21.359 16.156 1 92.75 5 ILE B O 1
ATOM 2381 N N . ASN B 1 6 ? 16.266 20.953 17.359 1 94 6 ASN B N 1
ATOM 2382 C CA . ASN B 1 6 ? 17.188 21.359 16.297 1 94 6 ASN B CA 1
ATOM 2383 C C . ASN B 1 6 ? 17.5 20.219 15.352 1 94 6 ASN B C 1
ATOM 2385 O O . ASN B 1 6 ? 18.625 19.734 15.297 1 94 6 ASN B O 1
ATOM 2389 N N . PHE B 1 7 ? 16.656 19.891 14.477 1 94.06 7 PHE B N 1
ATOM 2390 C CA . PHE B 1 7 ? 16.781 18.797 13.516 1 94.06 7 PHE B CA 1
ATOM 2391 C C . PHE B 1 7 ? 17.906 19.094 12.523 1 94.06 7 PHE B C 1
ATOM 2393 O O . PHE B 1 7 ? 18.656 18.188 12.141 1 94.06 7 PHE B O 1
ATOM 2400 N N . MET B 1 8 ? 18.016 20.359 12.125 1 93.5 8 MET B N 1
ATOM 2401 C CA . MET B 1 8 ? 18.969 20.734 11.078 1 93.5 8 MET B CA 1
ATOM 2402 C C . MET B 1 8 ? 20.391 20.844 11.648 1 93.5 8 MET B C 1
ATOM 2404 O O . MET B 1 8 ? 21.359 20.969 10.898 1 93.5 8 MET B O 1
ATOM 2408 N N . GLY B 1 9 ? 20.516 20.812 12.953 1 91.5 9 GLY B N 1
ATOM 2409 C CA . GLY B 1 9 ? 21.844 20.812 13.57 1 91.5 9 GLY B CA 1
ATOM 2410 C C . GLY B 1 9 ? 22.672 19.609 13.172 1 91.5 9 GLY B C 1
ATOM 2411 O O . GLY B 1 9 ? 23.891 19.688 13.086 1 91.5 9 GLY B O 1
ATOM 2412 N N . VAL B 1 10 ? 21.984 18.5 12.906 1 92.5 10 VAL B N 1
ATOM 2413 C CA . VAL B 1 10 ? 22.703 17.266 12.578 1 92.5 10 VAL B CA 1
ATOM 2414 C C . VAL B 1 10 ? 22.547 16.969 11.086 1 92.5 10 VAL B C 1
ATOM 2416 O O . VAL B 1 10 ? 22.766 15.844 10.641 1 92.5 10 VAL B O 1
ATOM 2419 N N . ARG B 1 11 ? 22.234 17.984 10.359 1 91.06 11 ARG B N 1
ATOM 2420 C CA . ARG B 1 11 ? 21.906 17.781 8.953 1 91.06 11 ARG B CA 1
ATOM 2421 C C . ARG B 1 11 ? 23.094 17.25 8.18 1 91.06 11 ARG B C 1
ATOM 2423 O O . ARG B 1 11 ? 22.938 16.438 7.266 1 91.06 11 ARG B O 1
ATOM 2430 N N . ASN B 1 12 ? 24.281 17.656 8.531 1 92.44 12 ASN B N 1
ATOM 2431 C CA . ASN B 1 12 ? 25.469 17.219 7.801 1 92.44 12 ASN B CA 1
ATOM 2432 C C . ASN B 1 12 ? 25.766 15.742 8.062 1 92.44 12 ASN B C 1
ATOM 2434 O O . ASN B 1 12 ? 26.141 15.008 7.145 1 92.44 12 ASN B O 1
ATOM 2438 N N . ILE B 1 13 ? 25.594 15.375 9.289 1 93.44 13 ILE B N 1
ATOM 2439 C CA . ILE B 1 13 ? 25.781 13.969 9.633 1 93.44 13 ILE B CA 1
ATOM 2440 C C . ILE B 1 13 ? 24.703 13.133 8.961 1 93.44 13 ILE B C 1
ATOM 2442 O O . ILE B 1 13 ? 24.984 12.055 8.43 1 93.44 13 ILE B O 1
ATOM 2446 N N . ALA B 1 14 ? 23.484 13.664 9.07 1 93.12 14 ALA B N 1
ATOM 2447 C CA . ALA B 1 14 ? 22.375 12.969 8.43 1 93.12 14 ALA B CA 1
ATOM 2448 C C . ALA B 1 14 ? 22.578 12.859 6.926 1 93.12 14 ALA B C 1
ATOM 2450 O O . ALA B 1 14 ? 22.281 11.828 6.32 1 93.12 14 ALA B O 1
ATOM 2451 N N . PHE B 1 15 ? 23.141 13.867 6.379 1 92 15 PHE B N 1
ATOM 2452 C CA . PHE B 1 15 ? 23.422 13.859 4.945 1 92 15 PHE B CA 1
ATOM 2453 C C . PHE B 1 15 ? 24.484 12.836 4.609 1 92 15 PHE B C 1
ATOM 2455 O O . PHE B 1 15 ? 24.375 12.117 3.611 1 92 15 PHE B O 1
ATOM 2462 N N . GLY B 1 16 ? 25.516 12.875 5.402 1 93.62 16 GLY B N 1
ATOM 2463 C CA . GLY B 1 16 ? 26.547 11.867 5.207 1 93.62 16 GLY B CA 1
ATOM 2464 C C . GLY B 1 16 ? 26.016 10.445 5.266 1 93.62 16 GLY B C 1
ATOM 2465 O O . GLY B 1 16 ? 26.359 9.609 4.43 1 93.62 16 GLY B O 1
ATOM 2466 N N . ALA B 1 17 ? 25.156 10.172 6.234 1 94.62 17 ALA B N 1
ATOM 2467 C CA . ALA B 1 17 ? 24.531 8.859 6.367 1 94.62 17 ALA B CA 1
ATOM 2468 C C . ALA B 1 17 ? 23.656 8.539 5.164 1 94.62 17 ALA B C 1
ATOM 2470 O O . ALA B 1 17 ? 23.625 7.406 4.688 1 94.62 17 ALA B O 1
ATOM 2471 N N . THR B 1 18 ? 22.938 9.57 4.707 1 94.44 18 THR B N 1
ATOM 2472 C CA . THR B 1 18 ? 22.047 9.414 3.553 1 94.44 18 THR B CA 1
ATOM 2473 C C . THR B 1 18 ? 22.859 9.055 2.307 1 94.44 18 THR B C 1
ATOM 2475 O O . THR B 1 18 ? 22.484 8.156 1.558 1 94.44 18 THR B O 1
ATOM 2478 N N . VAL B 1 19 ? 23.906 9.766 2.09 1 94.69 19 VAL B N 1
ATOM 2479 C CA . VAL B 1 19 ? 24.75 9.531 0.918 1 94.69 19 VAL B CA 1
ATOM 2480 C C . VAL B 1 19 ? 25.359 8.133 0.997 1 94.69 19 VAL B C 1
ATOM 2482 O O . VAL B 1 19 ? 25.391 7.402 0.003 1 94.69 19 VAL B O 1
ATOM 2485 N N . LEU B 1 20 ? 25.797 7.777 2.162 1 95.81 20 LEU B N 1
ATOM 2486 C CA . LEU B 1 20 ? 26.406 6.461 2.348 1 95.81 20 LEU B CA 1
ATOM 2487 C C . LEU B 1 20 ? 25.391 5.355 2.055 1 95.81 20 LEU B C 1
ATOM 2489 O O . LEU B 1 20 ? 25.703 4.402 1.336 1 95.81 20 LEU B O 1
ATOM 2493 N N . LEU B 1 21 ? 24.234 5.484 2.611 1 95.12 21 LEU B N 1
ATOM 2494 C CA . LEU B 1 21 ? 23.203 4.48 2.412 1 95.12 21 LEU B CA 1
ATOM 2495 C C . LEU B 1 21 ? 22.797 4.395 0.943 1 95.12 21 LEU B C 1
ATOM 2497 O O . LEU B 1 21 ? 22.547 3.305 0.427 1 95.12 21 LEU B O 1
ATOM 2501 N N . THR B 1 22 ? 22.734 5.539 0.318 1 95.75 22 THR B N 1
ATOM 2502 C CA . THR B 1 22 ? 22.344 5.582 -1.089 1 95.75 22 THR B CA 1
ATOM 2503 C C . THR B 1 22 ? 23.406 4.914 -1.958 1 95.75 22 THR B C 1
ATOM 2505 O O . THR B 1 22 ? 23.078 4.145 -2.865 1 95.75 22 THR B O 1
ATOM 2508 N N . VAL B 1 23 ? 24.609 5.188 -1.705 1 96.19 23 VAL B N 1
ATOM 2509 C CA . VAL B 1 23 ? 25.703 4.609 -2.479 1 96.19 23 VAL B CA 1
ATOM 2510 C C . VAL B 1 23 ? 25.75 3.1 -2.266 1 96.19 23 VAL B C 1
ATOM 2512 O O . VAL B 1 23 ? 25.922 2.336 -3.219 1 96.19 23 VAL B O 1
ATOM 2515 N N . LEU B 1 24 ? 25.562 2.676 -1.043 1 96.19 24 LEU B N 1
ATOM 2516 C CA . LEU B 1 24 ? 25.531 1.248 -0.745 1 96.19 24 LEU B CA 1
ATOM 2517 C C . LEU B 1 24 ? 24.359 0.57 -1.445 1 96.19 24 LEU B C 1
ATOM 2519 O O . LEU B 1 24 ? 24.5 -0.548 -1.947 1 96.19 24 LEU B O 1
ATOM 2523 N N . ALA B 1 25 ? 23.234 1.254 -1.421 1 96.69 25 ALA B N 1
ATOM 2524 C CA . ALA B 1 25 ? 22.047 0.722 -2.08 1 96.69 25 ALA B CA 1
ATOM 2525 C C . ALA B 1 25 ? 22.266 0.593 -3.584 1 96.69 25 ALA B C 1
ATOM 2527 O O . ALA B 1 25 ? 21.922 -0.425 -4.184 1 96.69 25 ALA B O 1
ATOM 2528 N N . LEU B 1 26 ? 22.859 1.629 -4.156 1 96.19 26 LEU B N 1
ATOM 2529 C CA . LEU B 1 26 ? 23.125 1.605 -5.59 1 96.19 26 LEU B CA 1
ATOM 2530 C C . LEU B 1 26 ? 24.156 0.537 -5.926 1 96.19 26 LEU B C 1
ATOM 2532 O O . LEU B 1 26 ? 24.047 -0.154 -6.938 1 96.19 26 LEU B O 1
ATOM 2536 N N . PHE B 1 27 ? 25.125 0.422 -5.109 1 95.81 27 PHE B N 1
ATOM 2537 C CA . PHE B 1 27 ? 26.141 -0.601 -5.309 1 95.81 27 PHE B CA 1
ATOM 2538 C C . PHE B 1 27 ? 25.516 -1.994 -5.27 1 95.81 27 PHE B C 1
ATOM 2540 O O . PHE B 1 27 ? 25.828 -2.838 -6.113 1 95.81 27 PHE B O 1
ATOM 2547 N N . SER B 1 28 ? 24.688 -2.199 -4.316 1 95.12 28 SER B N 1
ATOM 2548 C CA . SER B 1 28 ? 24.016 -3.488 -4.195 1 95.12 28 SER B CA 1
ATOM 2549 C C . SER B 1 28 ? 23.141 -3.771 -5.414 1 95.12 28 SER B C 1
ATOM 2551 O O . SER B 1 28 ? 23.109 -4.898 -5.914 1 95.12 28 SER B O 1
ATOM 2553 N N . TRP B 1 29 ? 22.438 -2.803 -5.836 1 92.81 29 TRP B N 1
ATOM 2554 C CA . TRP B 1 29 ? 21.531 -2.949 -6.973 1 92.81 29 TRP B CA 1
ATOM 2555 C C . TRP B 1 29 ? 22.297 -3.268 -8.25 1 92.81 29 TRP B C 1
ATOM 2557 O O . TRP B 1 29 ? 21.906 -4.152 -9.016 1 92.81 29 TRP B O 1
ATOM 2567 N N . PHE B 1 30 ? 23.469 -2.631 -8.484 1 92.44 30 PHE B N 1
ATOM 2568 C CA . PHE B 1 30 ? 24.203 -2.785 -9.734 1 92.44 30 PHE B CA 1
ATOM 2569 C C . PHE B 1 30 ? 25.125 -3.998 -9.672 1 92.44 30 PHE B C 1
ATOM 2571 O O . PHE B 1 30 ? 25.328 -4.676 -10.68 1 92.44 30 PHE B O 1
ATOM 2578 N N . HIS B 1 31 ? 25.625 -4.297 -8.562 1 92.06 31 HIS B N 1
ATOM 2579 C CA . HIS B 1 31 ? 26.594 -5.391 -8.453 1 92.06 31 HIS B CA 1
ATOM 2580 C C . HIS B 1 31 ? 25.875 -6.727 -8.242 1 92.06 31 HIS B C 1
ATOM 2582 O O . HIS B 1 31 ? 26.219 -7.723 -8.883 1 92.06 31 HIS B O 1
ATOM 2588 N N . LYS B 1 32 ? 24.969 -6.812 -7.375 1 93.19 32 LYS B N 1
ATOM 2589 C CA . LYS B 1 32 ? 24.281 -8.062 -7.09 1 93.19 32 LYS B CA 1
ATOM 2590 C C . LYS B 1 32 ? 23.078 -8.242 -8.016 1 93.19 32 LYS B C 1
ATOM 2592 O O . LYS B 1 32 ? 22.734 -9.367 -8.391 1 93.19 32 LYS B O 1
ATOM 2597 N N . GLY B 1 33 ? 22.5 -7.125 -8.336 1 92.94 33 GLY B N 1
ATOM 2598 C CA . GLY B 1 33 ? 21.281 -7.188 -9.133 1 92.94 33 GLY B CA 1
ATOM 2599 C C . GLY B 1 33 ? 20.062 -7.586 -8.328 1 92.94 33 GLY B C 1
ATOM 2600 O O . GLY B 1 33 ? 20.188 -7.965 -7.16 1 92.94 33 GLY B O 1
ATOM 2601 N N . LEU B 1 34 ? 18.891 -7.562 -8.93 1 92.5 34 LEU B N 1
ATOM 2602 C CA . LEU B 1 34 ? 17.656 -7.945 -8.266 1 92.5 34 LEU B CA 1
ATOM 2603 C C . LEU B 1 34 ? 17.391 -9.438 -8.422 1 92.5 34 LEU B C 1
ATOM 2605 O O . LEU B 1 34 ? 17.734 -10.031 -9.453 1 92.5 34 LEU B O 1
ATOM 2609 N N . ASN B 1 35 ? 16.844 -10.062 -7.371 1 91.81 35 ASN B N 1
ATOM 2610 C CA . ASN B 1 35 ? 16.359 -11.438 -7.453 1 91.81 35 ASN B CA 1
ATOM 2611 C C . ASN B 1 35 ? 14.953 -11.5 -8.047 1 91.81 35 ASN B C 1
ATOM 2613 O O . ASN B 1 35 ? 13.969 -11.633 -7.309 1 91.81 35 ASN B O 1
ATOM 2617 N N . TYR B 1 36 ? 14.945 -11.508 -9.383 1 90 36 TYR B N 1
ATOM 2618 C CA . TYR B 1 36 ? 13.656 -11.438 -10.07 1 90 36 TYR B CA 1
ATOM 2619 C C . TYR B 1 36 ? 12.844 -12.703 -9.828 1 90 36 TYR B C 1
ATOM 2621 O O . TYR B 1 36 ? 13.367 -13.82 -9.938 1 90 36 TYR B O 1
ATOM 2629 N N . GLY B 1 37 ? 11.633 -12.469 -9.523 1 88.69 37 GLY B N 1
ATOM 2630 C CA . GLY B 1 37 ? 10.727 -13.578 -9.312 1 88.69 37 GLY B CA 1
ATOM 2631 C C . GLY B 1 37 ? 10.203 -14.18 -10.609 1 88.69 37 GLY B C 1
ATOM 2632 O O . GLY B 1 37 ? 10.508 -13.688 -11.695 1 88.69 37 GLY B O 1
ATOM 2633 N N . LEU B 1 38 ? 9.422 -15.156 -10.445 1 88.06 38 LEU B N 1
ATOM 2634 C CA . LEU B 1 38 ? 8.875 -15.93 -11.555 1 88.06 38 LEU B CA 1
ATOM 2635 C C . LEU B 1 38 ? 8.055 -15.055 -12.484 1 88.06 38 LEU B C 1
ATOM 2637 O O . LEU B 1 38 ? 8.031 -15.273 -13.695 1 88.06 38 LEU B O 1
ATOM 2641 N N . ASP B 1 39 ? 7.469 -14.086 -12.008 1 86.56 39 ASP B N 1
ATOM 2642 C CA . ASP B 1 39 ? 6.625 -13.164 -12.773 1 86.56 39 ASP B CA 1
ATOM 2643 C C . ASP B 1 39 ? 7.422 -12.492 -13.891 1 86.56 39 ASP B C 1
ATOM 2645 O O . ASP B 1 39 ? 6.859 -12.133 -14.922 1 86.56 39 ASP B O 1
ATOM 2649 N N . PHE B 1 40 ? 8.68 -12.383 -13.68 1 88.75 40 PHE B N 1
ATOM 2650 C CA . PHE B 1 40 ? 9.492 -11.625 -14.625 1 88.75 40 PHE B CA 1
ATOM 2651 C C . PHE B 1 40 ? 10.383 -12.555 -15.438 1 88.75 40 PHE B C 1
ATOM 2653 O O . PHE B 1 40 ? 10.672 -12.273 -16.609 1 88.75 40 PHE B O 1
ATOM 2660 N N . THR B 1 41 ? 10.766 -13.578 -14.852 1 88.12 41 THR B N 1
ATOM 2661 C CA . THR B 1 41 ? 11.711 -14.469 -15.516 1 88.12 41 THR B CA 1
ATOM 2662 C C . THR B 1 41 ? 10.977 -15.547 -16.297 1 88.12 41 THR B C 1
ATOM 2664 O O . THR B 1 41 ? 11.523 -16.109 -17.266 1 88.12 41 THR B O 1
ATOM 2667 N N . GLY B 1 42 ? 9.805 -15.828 -15.836 1 87.62 42 GLY B N 1
ATOM 2668 C CA . GLY B 1 42 ? 9.133 -17.016 -16.359 1 87.62 42 GLY B CA 1
ATOM 2669 C C . GLY B 1 42 ? 9.68 -18.312 -15.789 1 87.62 42 GLY B C 1
ATOM 2670 O O . GLY B 1 42 ? 10.656 -18.297 -15.039 1 87.62 42 GLY B O 1
ATOM 2671 N N . GLY B 1 43 ? 8.961 -19.375 -16.047 1 89.94 43 GLY B N 1
ATOM 2672 C CA . GLY B 1 43 ? 9.398 -20.672 -15.57 1 89.94 43 GLY B CA 1
ATOM 2673 C C . GLY B 1 43 ? 8.422 -21.328 -14.609 1 89.94 43 GLY B C 1
ATOM 2674 O O . GLY B 1 43 ? 7.211 -21.141 -14.734 1 89.94 43 GLY B O 1
ATOM 2675 N N . THR B 1 44 ? 9 -22.203 -13.875 1 89.25 44 THR B N 1
ATOM 2676 C CA . THR B 1 44 ? 8.172 -22.953 -12.93 1 89.25 44 THR B CA 1
ATOM 2677 C C . THR B 1 44 ? 8.695 -22.797 -11.508 1 89.25 44 THR B C 1
ATOM 2679 O O . THR B 1 44 ? 9.906 -22.734 -11.281 1 89.25 44 THR B O 1
ATOM 2682 N N . LEU B 1 45 ? 7.75 -22.641 -10.641 1 89.81 45 LEU B N 1
ATOM 2683 C CA . LEU B 1 45 ? 8.055 -22.531 -9.219 1 89.81 45 LEU B CA 1
ATOM 2684 C C . LEU B 1 45 ? 7.258 -23.562 -8.422 1 89.81 45 LEU B C 1
ATOM 2686 O O . LEU B 1 45 ? 6.051 -23.719 -8.625 1 89.81 45 LEU B O 1
ATOM 2690 N N . ILE B 1 46 ? 8.016 -24.281 -7.57 1 88.31 46 ILE B N 1
ATOM 2691 C CA . ILE B 1 46 ? 7.371 -25.281 -6.738 1 88.31 46 ILE B CA 1
ATOM 2692 C C . ILE B 1 46 ? 7.695 -25.031 -5.27 1 88.31 46 ILE B C 1
ATOM 2694 O O . ILE B 1 46 ? 8.867 -24.875 -4.902 1 88.31 46 ILE B O 1
ATOM 2698 N N . GLU B 1 47 ? 6.66 -24.922 -4.574 1 88.75 47 GLU B N 1
ATOM 2699 C CA . GLU B 1 47 ? 6.824 -24.844 -3.125 1 88.75 47 GLU B CA 1
ATOM 2700 C C . GLU B 1 47 ? 6.562 -26.188 -2.457 1 88.75 47 GLU B C 1
ATOM 2702 O O . GLU B 1 47 ? 5.488 -26.766 -2.619 1 88.75 47 GLU B O 1
ATOM 2707 N N . LEU B 1 48 ? 7.562 -26.609 -1.685 1 88.25 48 LEU B N 1
ATOM 2708 C CA . LEU B 1 48 ? 7.477 -27.906 -1.025 1 88.25 48 LEU B CA 1
ATOM 2709 C C . LEU B 1 48 ? 7.59 -27.766 0.488 1 88.25 48 LEU B C 1
ATOM 2711 O O . LEU B 1 48 ? 8.289 -26.875 0.977 1 88.25 48 LEU B O 1
ATOM 2715 N N . THR B 1 49 ? 6.832 -28.562 1.112 1 88.25 49 THR B N 1
ATOM 2716 C CA . THR B 1 49 ? 6.961 -28.641 2.562 1 88.25 49 THR B CA 1
ATOM 2717 C C . THR B 1 49 ? 7.332 -30.062 2.986 1 88.25 49 THR B C 1
ATOM 2719 O O . THR B 1 49 ? 6.715 -31.031 2.541 1 88.25 49 THR B O 1
ATOM 2722 N N . TYR B 1 50 ? 8.398 -30.094 3.826 1 87.38 50 TYR B N 1
ATOM 2723 C CA . TYR B 1 50 ? 8.852 -31.375 4.352 1 87.38 50 TYR B CA 1
ATOM 2724 C C . TYR B 1 50 ? 8.414 -31.547 5.801 1 87.38 50 TYR B C 1
ATOM 2726 O O . TYR B 1 50 ? 8.07 -30.578 6.48 1 87.38 50 TYR B O 1
ATOM 2734 N N . GLU B 1 51 ? 8.336 -32.75 6.176 1 87.06 51 GLU B N 1
ATOM 2735 C CA . GLU B 1 51 ? 7.992 -33.031 7.566 1 87.06 51 GLU B CA 1
ATOM 2736 C C . GLU B 1 51 ? 9.117 -32.625 8.508 1 87.06 51 GLU B C 1
ATOM 2738 O O . GLU B 1 51 ? 8.867 -32.125 9.609 1 87.06 51 GLU B O 1
ATOM 2743 N N . LYS B 1 52 ? 10.289 -32.906 8.07 1 88.38 52 LYS B N 1
ATOM 2744 C CA . LYS B 1 52 ? 11.5 -32.5 8.789 1 88.38 52 LYS B CA 1
ATOM 2745 C C . LYS B 1 52 ? 12.336 -31.547 7.953 1 88.38 52 LYS B C 1
ATOM 2747 O O . LYS B 1 52 ? 12.18 -31.469 6.734 1 88.38 52 LYS B O 1
ATOM 2752 N N . PRO B 1 53 ? 13.102 -30.828 8.719 1 88.62 53 PRO B N 1
ATOM 2753 C CA . PRO B 1 53 ? 13.938 -29.891 7.961 1 88.62 53 PRO B CA 1
ATOM 2754 C C . PRO B 1 53 ? 14.727 -30.562 6.84 1 88.62 53 PRO B C 1
ATOM 2756 O O . PRO B 1 53 ? 15.25 -31.656 7.027 1 88.62 53 PRO B O 1
ATOM 2759 N N . ALA B 1 54 ? 14.594 -29.953 5.703 1 84.12 54 ALA B N 1
ATOM 2760 C CA . ALA B 1 54 ? 15.25 -30.516 4.523 1 84.12 54 ALA B CA 1
ATOM 2761 C C . ALA B 1 54 ? 16.5 -29.719 4.16 1 84.12 54 ALA B C 1
ATOM 2763 O O . ALA B 1 54 ? 16.5 -28.484 4.277 1 84.12 54 ALA B O 1
ATOM 2764 N N . ASP B 1 55 ? 17.516 -30.391 3.797 1 86.19 55 ASP B N 1
ATOM 2765 C CA . ASP B 1 55 ? 18.75 -29.75 3.365 1 86.19 55 ASP B CA 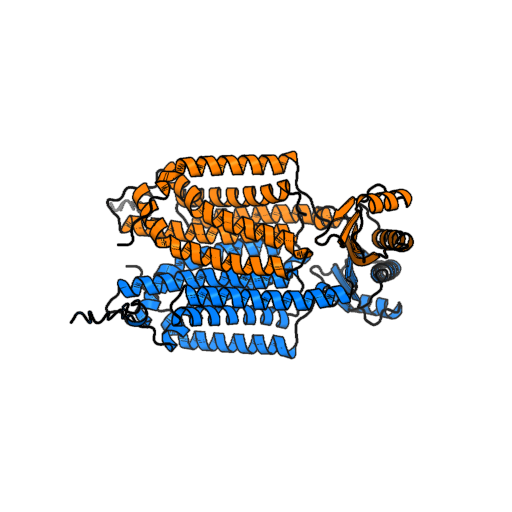1
ATOM 2766 C C . ASP B 1 55 ? 18.672 -29.344 1.897 1 86.19 55 ASP B C 1
ATOM 2768 O O . ASP B 1 55 ? 18.484 -30.188 1.017 1 86.19 55 ASP B O 1
ATOM 2772 N N . VAL B 1 56 ? 18.875 -28.156 1.689 1 89.12 56 VAL B N 1
ATOM 2773 C CA . VAL B 1 56 ? 18.781 -27.562 0.359 1 89.12 56 VAL B CA 1
ATOM 2774 C C . VAL B 1 56 ? 19.766 -28.266 -0.583 1 89.12 56 VAL B C 1
ATOM 2776 O O . VAL B 1 56 ? 19.438 -28.531 -1.74 1 89.12 56 VAL B O 1
ATOM 2779 N N . THR B 1 57 ? 20.953 -28.594 -0.14 1 89.88 57 THR B N 1
ATOM 2780 C CA . THR B 1 57 ? 21.984 -29.203 -0.96 1 89.88 57 THR B CA 1
ATOM 2781 C C . THR B 1 57 ? 21.594 -30.625 -1.374 1 89.88 57 THR B C 1
ATOM 2783 O O . THR B 1 57 ? 21.828 -31.031 -2.512 1 89.88 57 THR B O 1
ATOM 2786 N N . VAL B 1 58 ? 21 -31.297 -0.497 1 87.12 58 VAL B N 1
ATOM 2787 C CA . VAL B 1 58 ? 20.578 -32.656 -0.773 1 87.12 58 VAL B CA 1
ATOM 2788 C C . VAL B 1 58 ? 19.469 -32.656 -1.833 1 87.12 58 VAL B C 1
ATOM 2790 O O . VAL B 1 58 ? 19.5 -33.438 -2.773 1 87.12 58 VAL B O 1
ATOM 2793 N N . VAL B 1 59 ? 18.578 -31.734 -1.642 1 88.69 59 VAL B N 1
ATOM 2794 C CA . VAL B 1 59 ? 17.469 -31.656 -2.574 1 88.69 59 VAL B CA 1
ATOM 2795 C C . VAL B 1 59 ? 17.969 -31.234 -3.955 1 88.69 59 VAL B C 1
ATOM 2797 O O . VAL B 1 59 ? 17.516 -31.766 -4.973 1 88.69 59 VAL B O 1
ATOM 2800 N N . ARG B 1 60 ? 18.891 -30.328 -3.955 1 90.12 60 ARG B N 1
ATOM 2801 C CA . ARG B 1 60 ? 19.469 -29.891 -5.219 1 90.12 60 ARG B CA 1
ATOM 2802 C C . ARG B 1 60 ? 20.172 -31.047 -5.93 1 90.12 60 ARG B C 1
ATOM 2804 O O . ARG B 1 60 ? 20.031 -31.203 -7.145 1 90.12 60 ARG B O 1
ATOM 2811 N N . ASN B 1 61 ? 20.875 -31.812 -5.23 1 89.56 61 ASN B N 1
ATOM 2812 C CA . ASN B 1 61 ? 21.578 -32.938 -5.797 1 89.56 61 ASN B CA 1
ATOM 2813 C C . ASN B 1 61 ? 20.625 -34 -6.344 1 89.56 61 ASN B C 1
ATOM 2815 O O . ASN B 1 61 ? 20.891 -34.625 -7.379 1 89.56 61 ASN B O 1
ATOM 2819 N N . GLU B 1 62 ? 19.594 -34.125 -5.602 1 86.81 62 GLU B N 1
ATOM 2820 C CA . GLU B 1 62 ? 18.578 -35.062 -6.062 1 86.81 62 GLU B CA 1
ATOM 2821 C C . GLU B 1 62 ? 17.953 -34.594 -7.379 1 86.81 62 GLU B C 1
ATOM 2823 O O . GLU B 1 62 ? 17.656 -35.406 -8.25 1 86.81 62 GLU B O 1
ATOM 2828 N N . LEU B 1 63 ? 17.797 -33.344 -7.48 1 89.19 63 LEU B N 1
ATOM 2829 C CA . LEU B 1 63 ? 17.234 -32.781 -8.703 1 89.19 63 LEU B CA 1
ATOM 2830 C C . LEU B 1 63 ? 18.219 -32.906 -9.859 1 89.19 63 LEU B C 1
ATOM 2832 O O . LEU B 1 63 ? 17.812 -33.188 -10.992 1 89.19 63 LEU B O 1
ATOM 2836 N N . VAL B 1 64 ? 19.438 -32.719 -9.578 1 89.88 64 VAL B N 1
ATOM 2837 C CA . VAL B 1 64 ? 20.469 -32.875 -10.602 1 89.88 64 VAL B CA 1
ATOM 2838 C C . VAL B 1 64 ? 20.516 -34.312 -11.086 1 89.88 64 VAL B C 1
ATOM 2840 O O . VAL B 1 64 ? 20.625 -34.562 -12.289 1 89.88 64 VAL B O 1
ATOM 2843 N N . LYS B 1 65 ? 20.422 -35.156 -10.18 1 88.06 65 LYS B N 1
ATOM 2844 C CA . LYS B 1 65 ? 20.422 -36.594 -10.516 1 88.06 65 LYS B CA 1
ATOM 2845 C C . LYS B 1 65 ? 19.219 -36.969 -11.367 1 88.06 65 LYS B C 1
ATOM 2847 O O . LYS B 1 65 ? 19.297 -37.844 -12.211 1 88.06 65 LYS B O 1
ATOM 2852 N N . ALA B 1 66 ? 18.188 -36.25 -11.109 1 86.12 66 ALA B N 1
ATOM 2853 C CA . ALA B 1 66 ? 16.969 -36.531 -11.852 1 86.12 66 ALA B CA 1
ATOM 2854 C C . ALA B 1 66 ? 16.984 -35.844 -13.219 1 86.12 66 ALA B C 1
ATOM 2856 O O . ALA B 1 66 ? 16.062 -36 -14.016 1 86.12 66 ALA B O 1
ATOM 2857 N N . GLY B 1 67 ? 18 -34.969 -13.469 1 85.56 67 GLY B N 1
ATOM 2858 C CA . GLY B 1 67 ? 18.156 -34.375 -14.781 1 85.56 67 GLY B CA 1
ATOM 2859 C C . GLY B 1 67 ? 17.797 -32.906 -14.82 1 85.56 67 GLY B C 1
ATOM 2860 O O . GLY B 1 67 ? 17.75 -32.312 -15.891 1 85.56 67 GLY B O 1
ATOM 2861 N N . TYR B 1 68 ? 17.531 -32.406 -13.688 1 87.56 68 TYR B N 1
ATOM 2862 C CA . TYR B 1 68 ? 17.172 -30.984 -13.609 1 87.56 68 TYR B CA 1
ATOM 2863 C C . TYR B 1 68 ? 18.328 -30.156 -13.094 1 87.56 68 TYR B C 1
ATOM 2865 O O . TYR B 1 68 ? 18.328 -29.719 -11.945 1 87.56 68 TYR B O 1
ATOM 2873 N N . HIS B 1 69 ? 19.219 -29.797 -13.992 1 86.62 69 HIS B N 1
ATOM 2874 C CA . HIS B 1 69 ? 20.484 -29.172 -13.633 1 86.62 69 HIS B CA 1
ATOM 2875 C C . HIS B 1 69 ? 20.297 -27.672 -13.383 1 86.62 69 HIS B C 1
ATOM 2877 O O . HIS B 1 69 ? 21.125 -27.047 -12.711 1 86.62 69 HIS B O 1
ATOM 2883 N N . GLU B 1 70 ? 19.266 -27.094 -13.812 1 86.19 70 GLU B N 1
ATOM 2884 C CA . GLU B 1 70 ? 19.109 -25.641 -13.727 1 86.19 70 GLU B CA 1
ATOM 2885 C C . GLU B 1 70 ? 18.188 -25.266 -12.57 1 86.19 70 GLU B C 1
ATOM 2887 O O . GLU B 1 70 ? 17.812 -24.094 -12.422 1 86.19 70 GLU B O 1
ATOM 2892 N N . ALA B 1 71 ? 17.891 -26.266 -11.797 1 87.44 71 ALA B N 1
ATOM 2893 C CA . ALA B 1 71 ? 16.969 -26.016 -10.695 1 87.44 71 ALA B CA 1
ATOM 2894 C C . ALA B 1 71 ? 17.641 -25.203 -9.594 1 87.44 71 ALA B C 1
ATOM 2896 O O . ALA B 1 71 ? 18.797 -25.469 -9.227 1 87.44 71 ALA B O 1
ATOM 2897 N N . ILE B 1 72 ? 17.016 -24.203 -9.188 1 86.5 72 ILE B N 1
ATOM 2898 C CA . ILE B 1 72 ? 17.469 -23.406 -8.055 1 86.5 72 ILE B CA 1
ATOM 2899 C C . ILE B 1 72 ? 16.609 -23.734 -6.824 1 86.5 72 ILE B C 1
ATOM 2901 O O . ILE B 1 72 ? 15.391 -23.609 -6.859 1 86.5 72 ILE B O 1
ATOM 2905 N N . VAL B 1 73 ? 17.312 -24.25 -5.789 1 88.94 73 VAL B N 1
ATOM 2906 C CA . VAL B 1 73 ? 16.609 -24.609 -4.562 1 88.94 73 VAL B CA 1
ATOM 2907 C C . VAL B 1 73 ? 16.953 -23.625 -3.453 1 88.94 73 VAL B C 1
ATOM 2909 O O . VAL B 1 73 ? 18.125 -23.312 -3.234 1 88.94 73 VAL B O 1
ATOM 2912 N N . GLN B 1 74 ? 15.914 -23.094 -2.812 1 85.44 74 GLN B N 1
ATOM 2913 C CA . GLN B 1 74 ? 16.125 -22.125 -1.736 1 85.44 74 GLN B CA 1
ATOM 2914 C C . GLN B 1 74 ? 15.156 -22.375 -0.582 1 85.44 74 GLN B C 1
ATOM 2916 O O . GLN B 1 74 ? 14.094 -22.969 -0.772 1 85.44 74 GLN B O 1
ATOM 2921 N N . ASN B 1 75 ? 15.625 -21.969 0.599 1 82.94 75 ASN B N 1
ATOM 2922 C CA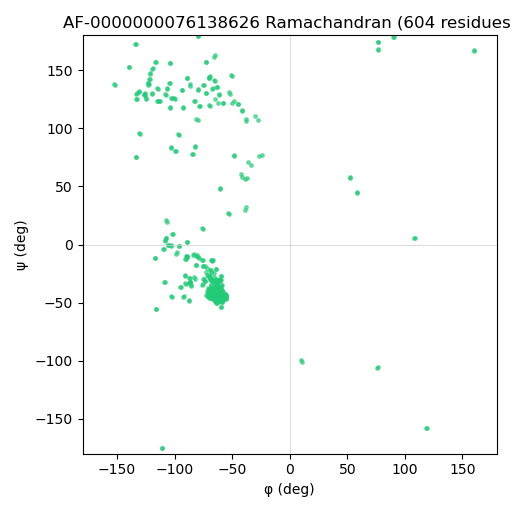 . ASN B 1 75 ? 14.711 -22 1.74 1 82.94 75 ASN B CA 1
ATOM 2923 C C . ASN B 1 75 ? 13.625 -20.938 1.613 1 82.94 75 ASN B C 1
ATOM 2925 O O . ASN B 1 75 ? 13.859 -19.859 1.052 1 82.94 75 ASN B O 1
ATOM 2929 N N . PHE B 1 76 ? 12.484 -21.312 2.055 1 78.56 76 PHE B N 1
ATOM 2930 C CA . PHE B 1 76 ? 11.344 -20.406 2.021 1 78.56 76 PHE B CA 1
ATOM 2931 C C . PHE B 1 76 ? 10.648 -20.344 3.379 1 78.56 76 PHE B C 1
ATOM 2933 O O . PHE B 1 76 ? 9.734 -21.125 3.643 1 78.56 76 PHE B O 1
ATOM 2940 N N . GLY B 1 77 ? 11.016 -19.375 4.156 1 75.88 77 GLY B N 1
ATOM 2941 C CA . GLY B 1 77 ? 10.422 -19.266 5.477 1 75.88 77 GLY B CA 1
ATOM 2942 C C . GLY B 1 77 ? 10.977 -20.266 6.473 1 75.88 77 GLY B C 1
ATOM 2943 O O . GLY B 1 77 ? 12.125 -20.156 6.895 1 75.88 77 GLY B O 1
ATOM 2944 N N . ALA B 1 78 ? 10.055 -21.297 6.707 1 76.38 78 ALA B N 1
ATOM 2945 C CA . ALA B 1 78 ? 10.445 -22.344 7.652 1 76.38 78 ALA B CA 1
ATOM 2946 C C . ALA B 1 78 ? 11.5 -23.266 7.043 1 76.38 78 ALA B C 1
ATOM 2948 O O . ALA B 1 78 ? 11.602 -23.375 5.816 1 76.38 78 ALA B O 1
ATOM 2949 N N . THR B 1 79 ? 12.211 -23.891 7.867 1 82.88 79 THR B N 1
ATOM 2950 C CA . THR B 1 79 ? 13.273 -24.781 7.418 1 82.88 79 THR B CA 1
ATOM 2951 C C . THR B 1 79 ? 12.695 -26.016 6.719 1 82.88 79 THR B C 1
ATOM 2953 O O . THR B 1 79 ? 13.406 -26.734 6.012 1 82.88 79 THR B O 1
ATOM 2956 N N . THR B 1 80 ? 11.438 -26.172 6.902 1 88.69 80 THR B N 1
ATOM 2957 C CA . THR B 1 80 ? 10.789 -27.312 6.281 1 88.69 80 THR B CA 1
ATOM 2958 C C . THR B 1 80 ? 10.266 -26.953 4.895 1 88.69 80 THR B C 1
ATOM 2960 O O . THR B 1 80 ? 9.891 -27.844 4.121 1 88.69 80 THR B O 1
ATOM 2963 N N . ASP B 1 81 ? 10.258 -25.641 4.637 1 87.62 81 ASP B N 1
ATOM 2964 C CA . ASP B 1 81 ? 9.68 -25.188 3.373 1 87.62 81 ASP B CA 1
ATOM 2965 C C . ASP B 1 81 ? 10.781 -24.828 2.371 1 87.62 81 ASP B C 1
ATOM 2967 O O . ASP B 1 81 ? 11.711 -24.094 2.701 1 87.62 81 ASP B O 1
ATOM 2971 N N . LEU B 1 82 ? 10.633 -25.453 1.246 1 88.44 82 LEU B N 1
ATOM 2972 C CA . LEU B 1 82 ? 11.609 -25.188 0.197 1 88.44 82 LEU B CA 1
ATOM 2973 C C . LEU B 1 82 ? 10.93 -24.656 -1.061 1 88.44 82 LEU B C 1
ATOM 2975 O O . LEU B 1 82 ? 9.773 -24.984 -1.334 1 88.44 82 LEU B O 1
ATOM 2979 N N . LEU B 1 83 ? 11.68 -23.828 -1.693 1 88.88 83 LEU B N 1
ATOM 2980 C CA . LEU B 1 83 ? 11.25 -23.281 -2.979 1 88.88 83 LEU B CA 1
ATOM 2981 C C . LEU B 1 83 ? 12.18 -23.734 -4.098 1 88.88 83 LEU B C 1
ATOM 2983 O O . LEU B 1 83 ? 13.398 -23.578 -3.998 1 88.88 83 LEU B O 1
ATOM 2987 N N . VAL B 1 84 ? 11.617 -24.344 -5.074 1 89.06 84 VAL B N 1
ATOM 2988 C CA . VAL B 1 84 ? 12.383 -24.797 -6.234 1 89.06 84 VAL B CA 1
ATOM 2989 C C . VAL B 1 84 ? 11.953 -24.016 -7.473 1 89.06 84 VAL B C 1
ATOM 2991 O O . VAL B 1 84 ? 10.766 -23.969 -7.809 1 89.06 84 VAL B O 1
ATOM 2994 N N . ARG B 1 85 ? 12.922 -23.391 -8.078 1 89.38 85 ARG B N 1
ATOM 2995 C CA . ARG B 1 85 ? 12.664 -22.641 -9.305 1 89.38 85 ARG B CA 1
ATOM 2996 C C . ARG B 1 85 ? 13.398 -23.266 -10.492 1 89.38 85 ARG B C 1
ATOM 2998 O O . ARG B 1 85 ? 14.555 -23.672 -10.367 1 89.38 85 ARG B O 1
ATOM 3005 N N . MET B 1 86 ? 12.664 -23.391 -11.609 1 88.88 86 MET B N 1
ATOM 3006 C CA . MET B 1 86 ? 13.242 -23.969 -12.82 1 88.88 86 MET B CA 1
ATOM 3007 C C . MET B 1 86 ? 12.898 -23.109 -14.039 1 88.88 86 MET B C 1
ATOM 3009 O O . MET B 1 86 ? 11.734 -22.781 -14.266 1 88.88 86 MET B O 1
ATOM 3013 N N . PRO B 1 87 ? 13.977 -22.766 -14.656 1 85.62 87 PRO B N 1
ATOM 3014 C CA . PRO B 1 87 ? 13.672 -22.094 -15.922 1 85.62 87 PRO B CA 1
ATOM 3015 C C . PRO B 1 87 ? 13.086 -23.047 -16.969 1 85.62 87 PRO B C 1
ATOM 3017 O O . PRO B 1 87 ? 13.352 -24.25 -16.938 1 85.62 87 PRO B O 1
ATOM 3020 N N . GLY B 1 88 ? 12.172 -22.594 -17.781 1 80.06 88 GLY B N 1
ATOM 3021 C CA . GLY B 1 88 ? 11.648 -23.422 -18.859 1 80.06 88 GLY B CA 1
ATOM 3022 C C . GLY B 1 88 ? 10.312 -22.953 -19.391 1 80.06 88 GLY B C 1
ATOM 3023 O O . GLY B 1 88 ? 9.672 -22.094 -18.797 1 80.06 88 GLY B O 1
ATOM 3024 N N . GLU B 1 89 ? 10.047 -23.562 -20.5 1 79.06 89 GLU B N 1
ATOM 3025 C CA . GLU B 1 89 ? 8.812 -23.188 -21.188 1 79.06 89 GLU B CA 1
ATOM 3026 C C . GLU B 1 89 ? 7.746 -24.266 -21.047 1 79.06 89 GLU B C 1
ATOM 3028 O O . GLU B 1 89 ? 6.609 -24.078 -21.484 1 79.06 89 GLU B O 1
ATOM 3033 N N . ASP B 1 90 ? 8.125 -25.328 -20.344 1 78.25 90 ASP B N 1
ATOM 3034 C CA . ASP B 1 90 ? 7.207 -26.453 -20.219 1 78.25 90 ASP B CA 1
ATOM 3035 C C . ASP B 1 90 ? 6.348 -26.344 -18.969 1 78.25 90 ASP B C 1
ATOM 3037 O O . ASP B 1 90 ? 6.855 -26.438 -17.844 1 78.25 90 ASP B O 1
ATOM 3041 N N . PRO B 1 91 ? 5.066 -26.25 -19.203 1 76.88 91 PRO B N 1
ATOM 3042 C CA . PRO B 1 91 ? 4.172 -26.156 -18.047 1 76.88 91 PRO B CA 1
ATOM 3043 C C . PRO B 1 91 ? 4.141 -27.438 -17.219 1 76.88 91 PRO B C 1
ATOM 3045 O O . PRO B 1 91 ? 3.684 -27.422 -16.078 1 76.88 91 PRO B O 1
ATOM 3048 N N . GLN B 1 92 ? 4.648 -28.469 -17.734 1 77.56 92 GLN B N 1
ATOM 3049 C CA . GLN B 1 92 ? 4.594 -29.766 -17.047 1 77.56 92 GLN B CA 1
ATOM 3050 C C . GLN B 1 92 ? 5.816 -29.953 -16.141 1 77.56 92 GLN B C 1
ATOM 3052 O O . GLN B 1 92 ? 5.84 -30.844 -15.305 1 77.56 92 GLN B O 1
ATOM 3057 N N . LEU B 1 93 ? 6.695 -29.094 -16.312 1 79.94 93 LEU B N 1
ATOM 3058 C CA . LEU B 1 93 ? 7.965 -29.234 -15.602 1 79.94 93 LEU B CA 1
ATOM 3059 C C . LEU B 1 93 ? 7.75 -29.234 -14.094 1 79.94 93 LEU B C 1
ATOM 3061 O O . LEU B 1 93 ? 8.422 -29.969 -13.359 1 79.94 93 LEU B O 1
ATOM 3065 N N . GLY B 1 94 ? 6.867 -28.422 -13.695 1 77.38 94 GLY B N 1
ATOM 3066 C CA . GLY B 1 94 ? 6.602 -28.344 -12.266 1 77.38 94 GLY B CA 1
ATOM 3067 C C . GLY B 1 94 ? 6.129 -29.656 -11.68 1 77.38 94 GLY B C 1
ATOM 3068 O O . GLY B 1 94 ? 6.594 -30.078 -10.609 1 77.38 94 GLY B O 1
ATOM 3069 N N . HIS B 1 95 ? 5.367 -30.266 -12.391 1 76.25 95 HIS B N 1
ATOM 3070 C CA . HIS B 1 95 ? 4.828 -31.547 -11.93 1 76.25 95 HIS B CA 1
ATOM 3071 C C . HIS B 1 95 ? 5.891 -32.625 -11.969 1 76.25 95 HIS B C 1
ATOM 3073 O O . HIS B 1 95 ? 5.961 -33.469 -11.062 1 76.25 95 HIS B O 1
ATOM 3079 N N . GLN B 1 96 ? 6.559 -32.594 -12.977 1 81.12 96 GLN B N 1
ATOM 3080 C CA . GLN B 1 96 ? 7.605 -33.594 -13.133 1 81.12 96 GLN B CA 1
ATOM 3081 C C . GLN B 1 96 ? 8.625 -33.5 -12 1 81.12 96 GLN B C 1
ATOM 3083 O O . GLN B 1 96 ? 9.039 -34.531 -11.445 1 81.12 96 GLN B O 1
ATOM 3088 N N . VAL B 1 97 ? 8.898 -32.344 -11.719 1 82.56 97 VAL B N 1
ATOM 3089 C CA . VAL B 1 97 ? 9.875 -32.094 -10.672 1 82.56 97 VAL B CA 1
ATOM 3090 C C . VAL B 1 97 ? 9.289 -32.469 -9.312 1 82.56 97 VAL B C 1
ATOM 3092 O O . VAL B 1 97 ? 9.961 -33.094 -8.484 1 82.56 97 VAL B O 1
ATOM 3095 N N . ALA B 1 98 ? 8.07 -32.094 -9.109 1 80.94 98 ALA B N 1
ATOM 3096 C CA . ALA B 1 98 ? 7.398 -32.438 -7.863 1 80.94 98 ALA B CA 1
ATOM 3097 C C . ALA B 1 98 ? 7.332 -33.969 -7.688 1 80.94 98 ALA B C 1
ATOM 3099 O O . ALA B 1 98 ? 7.566 -34.469 -6.59 1 80.94 98 ALA B O 1
ATOM 3100 N N . GLU B 1 99 ? 7.059 -34.594 -8.703 1 79.88 99 GLU B N 1
ATOM 3101 C CA . GLU B 1 99 ? 6.977 -36.031 -8.664 1 79.88 99 GLU B CA 1
ATOM 3102 C C . GLU B 1 99 ? 8.344 -36.656 -8.383 1 79.88 99 GLU B C 1
ATOM 3104 O O . GLU B 1 99 ? 8.438 -37.656 -7.641 1 79.88 99 GLU B O 1
ATOM 3109 N N . ALA B 1 100 ? 9.25 -36.125 -9 1 82.44 100 ALA B N 1
ATOM 3110 C CA . ALA B 1 100 ? 10.609 -36.625 -8.805 1 82.44 100 ALA B CA 1
ATOM 3111 C C . ALA B 1 100 ? 11.047 -36.469 -7.352 1 82.44 100 ALA B C 1
ATOM 3113 O O . ALA B 1 100 ? 11.695 -37.375 -6.801 1 82.44 100 ALA B O 1
ATOM 3114 N N . LEU B 1 101 ? 10.719 -35.469 -6.762 1 83.38 101 LEU B N 1
ATOM 3115 C CA . LEU B 1 101 ? 11.117 -35.188 -5.383 1 83.38 101 LEU B CA 1
ATOM 3116 C C . LEU B 1 101 ? 10.297 -36.031 -4.41 1 83.38 101 LEU B C 1
ATOM 3118 O O . LEU B 1 101 ? 10.789 -36.406 -3.346 1 83.38 101 LEU B O 1
ATOM 3122 N N . GLN B 1 102 ? 9.062 -36.25 -4.766 1 80.81 102 GLN B N 1
ATOM 3123 C CA . GLN B 1 102 ? 8.211 -37.062 -3.912 1 80.81 102 GLN B CA 1
ATOM 3124 C C . GLN B 1 102 ? 8.664 -38.531 -3.928 1 80.81 102 GLN B C 1
ATOM 3126 O O . GLN B 1 102 ? 8.523 -39.25 -2.93 1 80.81 102 GLN B O 1
ATOM 3131 N N . LYS B 1 103 ? 9.188 -38.875 -5.008 1 77.19 103 LYS B N 1
ATOM 3132 C CA . LYS B 1 103 ? 9.664 -40.25 -5.16 1 77.19 103 LYS B CA 1
ATOM 3133 C C . LYS B 1 103 ? 10.945 -40.469 -4.363 1 77.19 103 LYS B C 1
ATOM 3135 O O . LYS B 1 103 ? 11.18 -41.562 -3.854 1 77.19 103 LYS B O 1
ATOM 3140 N N . VAL B 1 104 ? 11.695 -39.469 -4.246 1 72.69 104 VAL B N 1
ATOM 3141 C CA . VAL B 1 104 ? 12.992 -39.594 -3.598 1 72.69 104 VAL B CA 1
ATOM 3142 C C . VAL B 1 104 ? 12.852 -39.344 -2.098 1 72.69 104 VAL B C 1
ATOM 3144 O O . VAL B 1 104 ? 13.758 -39.656 -1.322 1 72.69 104 VAL B O 1
ATOM 3147 N N . GLY B 1 105 ? 11.773 -38.875 -1.569 1 68.62 105 GLY B N 1
ATOM 3148 C CA . GLY B 1 105 ? 11.617 -38.344 -0.218 1 68.62 105 GLY B CA 1
ATOM 3149 C C . GLY B 1 105 ? 11.555 -39.438 0.833 1 68.62 105 GLY B C 1
ATOM 3150 O O . GLY B 1 105 ? 11.516 -39.156 2.031 1 68.62 105 GLY B O 1
ATOM 3151 N N . GLY B 1 106 ? 11.898 -40.688 0.589 1 68.88 106 GLY B N 1
ATOM 3152 C CA . GLY B 1 106 ? 11.992 -41.781 1.521 1 68.88 106 GLY B CA 1
ATOM 3153 C C . GLY B 1 106 ? 11.414 -41.469 2.887 1 68.88 106 GLY B C 1
ATOM 3154 O O . GLY B 1 106 ? 10.227 -41.156 3.008 1 68.88 106 GLY B O 1
ATOM 3155 N N . ASP B 1 107 ? 12.266 -41.156 3.885 1 74.81 107 ASP B N 1
ATOM 3156 C CA . ASP B 1 107 ? 11.961 -40.938 5.297 1 74.81 107 ASP B CA 1
ATOM 3157 C C . ASP B 1 107 ? 11.438 -39.531 5.543 1 74.81 107 ASP B C 1
ATOM 3159 O O . ASP B 1 107 ? 10.938 -39.219 6.629 1 74.81 107 ASP B O 1
ATOM 3163 N N . ASN B 1 108 ? 11.492 -38.656 4.625 1 83.62 108 ASN B N 1
ATOM 3164 C CA . ASN B 1 108 ? 11.031 -37.25 4.742 1 83.62 108 ASN B CA 1
ATOM 3165 C C . ASN B 1 108 ? 10.195 -36.844 3.537 1 83.62 108 ASN B C 1
ATOM 3167 O O . ASN B 1 108 ? 10.664 -36.094 2.678 1 83.62 108 ASN B O 1
ATOM 3171 N N . PRO B 1 109 ? 8.945 -37.344 3.51 1 83.56 109 PRO B N 1
ATOM 3172 C CA . PRO B 1 109 ? 8.109 -37.062 2.338 1 83.56 109 PRO B CA 1
ATOM 3173 C C . PRO B 1 109 ? 7.816 -35.562 2.162 1 83.56 109 PRO B C 1
ATOM 3175 O O . PRO B 1 109 ? 7.629 -34.875 3.148 1 83.56 109 PRO B O 1
ATOM 3178 N N . ALA B 1 110 ? 7.941 -35.156 0.938 1 85.06 110 ALA B N 1
ATOM 3179 C CA . ALA B 1 110 ? 7.645 -33.781 0.576 1 85.06 110 ALA B CA 1
ATOM 3180 C C . ALA B 1 110 ? 6.199 -33.625 0.096 1 85.06 110 ALA B C 1
ATOM 3182 O O . ALA B 1 110 ? 5.68 -34.5 -0.59 1 85.06 110 ALA B O 1
ATOM 3183 N N . SER B 1 111 ? 5.52 -32.594 0.622 1 84.69 111 SER B N 1
ATOM 3184 C CA . SER B 1 111 ? 4.188 -32.281 0.13 1 84.69 111 SER B CA 1
ATOM 3185 C C . SER B 1 111 ? 4.207 -31.016 -0.724 1 84.69 111 SER B C 1
ATOM 3187 O O . SER B 1 111 ? 4.863 -30.031 -0.371 1 84.69 111 SER B O 1
ATOM 3189 N N . VAL B 1 112 ? 3.51 -31.156 -1.854 1 84.69 112 VAL B N 1
ATOM 3190 C CA . VAL B 1 112 ? 3.447 -30.016 -2.752 1 84.69 112 VAL B CA 1
ATOM 3191 C C . VAL B 1 112 ? 2.428 -29 -2.23 1 84.69 112 VAL B C 1
ATOM 3193 O O . VAL B 1 112 ? 1.24 -29.312 -2.115 1 84.69 112 VAL B O 1
ATOM 3196 N N . LYS B 1 113 ? 2.939 -27.844 -1.952 1 85.56 113 LYS B N 1
ATOM 3197 C CA . LYS B 1 113 ? 2.066 -26.781 -1.458 1 85.56 113 LYS B CA 1
ATOM 3198 C C . LYS B 1 113 ? 1.535 -25.922 -2.605 1 85.56 113 LYS B C 1
ATOM 3200 O O . LYS B 1 113 ? 0.364 -25.547 -2.609 1 85.56 113 LYS B O 1
ATOM 3205 N N . ARG B 1 114 ? 2.475 -25.625 -3.451 1 87.75 114 ARG B N 1
ATOM 3206 C CA . ARG B 1 114 ? 2.115 -24.734 -4.547 1 87.75 114 ARG B CA 1
ATOM 3207 C C . ARG B 1 114 ? 2.99 -24.984 -5.77 1 87.75 114 ARG B C 1
ATOM 3209 O O . ARG B 1 114 ? 4.18 -25.281 -5.637 1 87.75 114 ARG B O 1
ATOM 3216 N N . VAL B 1 115 ? 2.352 -24.969 -6.906 1 86.38 115 VAL B N 1
ATOM 3217 C CA . VAL B 1 115 ? 3.061 -25.016 -8.18 1 86.38 115 VAL B CA 1
ATOM 3218 C C . VAL B 1 115 ? 2.611 -23.859 -9.062 1 86.38 115 VAL B C 1
ATOM 3220 O O . VAL B 1 115 ? 1.413 -23.609 -9.211 1 86.38 115 VAL B O 1
ATOM 3223 N N . GLU B 1 116 ? 3.637 -23.188 -9.516 1 87.88 116 GLU B N 1
ATOM 3224 C CA . GLU B 1 116 ? 3.334 -22.062 -10.383 1 87.88 116 GLU B CA 1
ATOM 3225 C C . GLU B 1 116 ? 4.168 -22.094 -11.656 1 87.88 116 GLU B C 1
ATOM 3227 O O . GLU B 1 116 ? 5.359 -22.422 -11.617 1 87.88 116 GLU B O 1
ATOM 3232 N N . PHE B 1 117 ? 3.463 -21.906 -12.75 1 87.12 117 PHE B N 1
ATOM 3233 C CA . PHE B 1 117 ? 4.137 -21.781 -14.031 1 87.12 117 PHE B CA 1
ATOM 3234 C C . PHE B 1 117 ? 3.771 -20.453 -14.703 1 87.12 117 PHE B C 1
ATOM 3236 O O . PHE B 1 117 ? 2.605 -20.062 -14.695 1 87.12 117 PHE B O 1
ATOM 3243 N N . VAL B 1 118 ? 4.777 -19.797 -15.273 1 88 118 VAL B N 1
ATOM 3244 C CA . VAL B 1 118 ? 4.594 -18.578 -16.062 1 88 118 VAL B CA 1
ATOM 3245 C C . VAL B 1 118 ? 5.375 -18.672 -17.359 1 88 118 VAL B C 1
ATOM 3247 O O . VAL B 1 118 ? 6.566 -18.984 -17.359 1 88 118 VAL B O 1
ATOM 3250 N N . GLY B 1 119 ? 4.656 -18.375 -18.422 1 86.81 119 GLY B N 1
ATOM 3251 C CA . GLY B 1 119 ? 5.34 -18.359 -19.703 1 86.81 119 GLY B CA 1
ATOM 3252 C C . GLY B 1 119 ? 6.391 -17.281 -19.812 1 86.81 119 GLY B C 1
ATOM 3253 O O . GLY B 1 119 ? 6.195 -16.172 -19.312 1 86.81 119 GLY B O 1
ATOM 3254 N N . PRO B 1 120 ? 7.531 -17.594 -20.453 1 84.38 120 PRO B N 1
ATOM 3255 C CA . PRO B 1 120 ? 8.633 -16.625 -20.547 1 84.38 120 PRO B CA 1
ATOM 3256 C C . PRO B 1 120 ? 8.219 -15.328 -21.234 1 84.38 120 PRO B C 1
ATOM 3258 O O . PRO B 1 120 ? 8.656 -14.25 -20.828 1 84.38 120 PRO B O 1
ATOM 3261 N N . GLN B 1 121 ? 7.434 -15.461 -22.266 1 83.88 121 GLN B N 1
ATOM 3262 C CA . GLN B 1 121 ? 6.996 -14.258 -22.969 1 83.88 121 GLN B CA 1
ATOM 3263 C C . GLN B 1 121 ? 6.168 -13.359 -22.062 1 83.88 121 GLN B C 1
ATOM 3265 O O . GLN B 1 121 ? 6.312 -12.141 -22.078 1 83.88 121 GLN B O 1
ATOM 3270 N N . VAL B 1 122 ? 5.383 -13.977 -21.359 1 82 122 VAL B N 1
ATOM 3271 C CA . VAL B 1 122 ? 4.543 -13.234 -20.406 1 82 122 VAL B CA 1
ATOM 3272 C C . VAL B 1 122 ? 5.414 -12.562 -19.359 1 82 122 VAL B C 1
ATOM 3274 O O . VAL B 1 122 ? 5.18 -11.406 -19 1 82 122 VAL B O 1
ATOM 3277 N N . GLY B 1 123 ? 6.363 -13.25 -18.953 1 83.62 123 GLY B N 1
ATOM 3278 C CA . GLY B 1 123 ? 7.27 -12.703 -17.969 1 83.62 123 GLY B CA 1
ATOM 3279 C C . GLY B 1 123 ? 8 -11.461 -18.438 1 83.62 123 GLY B C 1
ATOM 3280 O O . GLY B 1 123 ? 8.094 -10.469 -17.719 1 83.62 123 GLY B O 1
ATOM 3281 N N . GLU B 1 124 ? 8.477 -11.5 -19.625 1 85 124 GLU B N 1
ATOM 3282 C CA . GLU B 1 124 ? 9.195 -10.375 -20.203 1 85 124 GLU B CA 1
ATOM 3283 C C . GLU B 1 124 ? 8.289 -9.164 -20.375 1 85 124 GLU B C 1
ATOM 3285 O O . GLU B 1 124 ? 8.695 -8.023 -20.125 1 85 124 GLU B O 1
ATOM 3290 N N . GLU B 1 125 ? 7.141 -9.422 -20.781 1 83 125 GLU B N 1
ATOM 3291 C CA . GLU B 1 125 ? 6.172 -8.344 -20.969 1 83 125 GLU B CA 1
ATOM 3292 C C . GLU B 1 125 ? 5.824 -7.68 -19.641 1 83 125 GLU B C 1
ATOM 3294 O O . GLU B 1 125 ? 5.719 -6.453 -19.562 1 83 125 GLU B O 1
ATOM 3299 N N . LEU B 1 126 ? 5.688 -8.539 -18.688 1 81.31 126 LEU B N 1
ATOM 3300 C CA . LEU B 1 126 ? 5.352 -8.016 -17.359 1 81.31 126 LEU B CA 1
ATOM 3301 C C . LEU B 1 126 ? 6.496 -7.191 -16.797 1 81.31 126 LEU B C 1
ATOM 3303 O O . LEU B 1 126 ? 6.27 -6.152 -16.172 1 81.31 126 LEU B O 1
ATOM 3307 N N . ARG B 1 127 ? 7.656 -7.668 -17 1 82.44 127 ARG B N 1
ATOM 3308 C CA . ARG B 1 127 ? 8.836 -6.945 -16.531 1 82.44 127 ARG B CA 1
ATOM 3309 C C . ARG B 1 127 ? 8.938 -5.574 -17.188 1 82.44 127 ARG B C 1
ATOM 3311 O O . ARG B 1 127 ? 9.109 -4.562 -16.5 1 82.44 127 ARG B O 1
ATOM 3318 N N . ASP B 1 128 ? 8.797 -5.527 -18.438 1 85.19 128 ASP B N 1
ATOM 3319 C CA . ASP B 1 128 ? 8.922 -4.273 -19.172 1 85.19 128 ASP B CA 1
ATOM 3320 C C . ASP B 1 128 ? 7.773 -3.324 -18.844 1 85.19 128 ASP B C 1
ATOM 3322 O O . ASP B 1 128 ? 7.996 -2.139 -18.578 1 85.19 128 ASP B O 1
ATOM 3326 N N . GLN B 1 129 ? 6.625 -3.877 -18.797 1 82.38 129 GLN B N 1
ATOM 3327 C CA . GLN B 1 129 ? 5.461 -3.055 -18.5 1 82.38 129 GLN B CA 1
ATOM 3328 C C . GLN B 1 129 ? 5.477 -2.574 -17.047 1 82.38 129 GLN B C 1
ATOM 3330 O O . GLN B 1 129 ? 5.078 -1.445 -16.766 1 82.38 129 GLN B O 1
ATOM 3335 N N . GLY B 1 130 ? 5.871 -3.455 -16.219 1 81.19 130 GLY B N 1
ATOM 3336 C CA . GLY B 1 130 ? 5.992 -3.068 -14.82 1 81.19 130 GLY B CA 1
ATOM 3337 C C . GLY B 1 130 ? 6.992 -1.952 -14.594 1 81.19 130 GLY B C 1
ATOM 3338 O O . GLY B 1 130 ? 6.711 -0.996 -13.867 1 81.19 130 GLY B O 1
ATOM 3339 N N . GLY B 1 131 ? 8.141 -2.09 -15.156 1 81.19 131 GLY B N 1
ATOM 3340 C CA . GLY B 1 131 ? 9.148 -1.044 -15.062 1 81.19 131 GLY B CA 1
ATOM 3341 C C . GLY B 1 131 ? 8.68 0.281 -15.641 1 81.19 131 GLY B C 1
ATOM 3342 O O . GLY B 1 131 ? 8.891 1.334 -15.031 1 81.19 131 GLY B O 1
ATOM 3343 N N . LEU B 1 132 ? 8.062 0.164 -16.734 1 81.25 132 LEU B N 1
ATOM 3344 C CA . LEU B 1 132 ? 7.543 1.367 -17.375 1 81.25 132 LEU B CA 1
ATOM 3345 C C . LEU B 1 132 ? 6.453 2.004 -16.516 1 81.25 132 LEU B C 1
ATOM 3347 O O . LEU B 1 132 ? 6.367 3.23 -16.438 1 81.25 132 LEU B O 1
ATOM 3351 N N . GLY B 1 133 ? 5.676 1.116 -16.016 1 80.44 133 GLY B N 1
ATOM 3352 C CA . GLY B 1 133 ? 4.652 1.623 -15.117 1 80.44 133 GLY B CA 1
ATOM 3353 C C . GLY B 1 133 ? 5.219 2.396 -13.945 1 80.44 133 GLY B C 1
ATOM 3354 O O . GLY B 1 133 ? 4.699 3.455 -13.578 1 80.44 133 GLY B O 1
ATOM 3355 N N . MET B 1 134 ? 6.223 1.912 -13.336 1 82.44 134 MET B N 1
ATOM 3356 C CA . MET B 1 134 ? 6.883 2.588 -12.227 1 82.44 134 MET B CA 1
ATOM 3357 C C . MET B 1 134 ? 7.426 3.945 -12.656 1 82.44 134 MET B C 1
ATOM 3359 O O . MET B 1 134 ? 7.262 4.938 -11.945 1 82.44 134 MET B O 1
ATOM 3363 N N . LEU B 1 135 ? 8.062 3.992 -13.812 1 84.62 135 LEU B N 1
ATOM 3364 C CA . LEU B 1 135 ? 8.625 5.238 -14.32 1 84.62 135 LEU B CA 1
ATOM 3365 C C . LEU B 1 135 ? 7.531 6.25 -14.625 1 84.62 135 LEU B C 1
ATOM 3367 O O . LEU B 1 135 ? 7.684 7.441 -14.344 1 84.62 135 LEU B O 1
ATOM 3371 N N . MET B 1 136 ? 6.516 5.746 -15.172 1 83.56 136 MET B N 1
ATOM 3372 C CA . MET B 1 136 ? 5.398 6.629 -15.5 1 83.56 136 MET B CA 1
ATOM 3373 C C . MET B 1 136 ? 4.738 7.16 -14.227 1 83.56 136 MET B C 1
ATOM 3375 O O . MET B 1 136 ? 4.297 8.312 -14.188 1 83.56 136 MET B O 1
ATOM 3379 N N . ALA B 1 137 ? 4.641 6.266 -13.242 1 82.44 137 ALA B N 1
ATOM 3380 C CA . ALA B 1 137 ? 4.113 6.711 -11.961 1 82.44 137 ALA B CA 1
ATOM 3381 C C . ALA B 1 137 ? 4.969 7.832 -11.375 1 82.44 137 ALA B C 1
ATOM 3383 O O . ALA B 1 137 ? 4.445 8.852 -10.93 1 82.44 137 ALA B O 1
ATOM 3384 N N . LEU B 1 138 ? 6.207 7.68 -11.406 1 83.5 138 LEU B N 1
ATOM 3385 C CA . LEU B 1 138 ? 7.137 8.68 -10.898 1 83.5 138 LEU B CA 1
ATOM 3386 C C . LEU B 1 138 ? 7.023 9.977 -11.695 1 83.5 138 LEU B C 1
ATOM 3388 O O . LEU B 1 138 ? 7 11.07 -11.117 1 83.5 138 LEU B O 1
ATOM 3392 N N . ALA B 1 139 ? 6.938 9.812 -13.008 1 85 139 ALA B N 1
ATOM 3393 C CA . ALA B 1 139 ? 6.824 10.984 -13.875 1 85 139 ALA B CA 1
ATOM 3394 C C . ALA B 1 139 ? 5.523 11.734 -13.617 1 85 139 ALA B C 1
ATOM 3396 O O . ALA B 1 139 ? 5.516 12.969 -13.547 1 85 139 ALA B O 1
ATOM 3397 N N . GLY B 1 140 ? 4.441 11.008 -13.562 1 83.88 140 GLY B N 1
ATOM 3398 C CA . GLY B 1 140 ? 3.166 11.641 -13.266 1 83.88 140 GLY B CA 1
ATOM 3399 C C . GLY B 1 140 ? 3.162 12.398 -11.953 1 83.88 140 GLY B C 1
ATOM 3400 O O . GLY B 1 140 ? 2.666 13.523 -11.883 1 83.88 140 GLY B O 1
ATOM 3401 N N . ILE B 1 141 ? 3.732 11.867 -10.922 1 84 141 ILE B N 1
ATOM 3402 C CA . ILE B 1 141 ? 3.814 12.508 -9.609 1 84 141 ILE B CA 1
ATOM 3403 C C . ILE B 1 141 ? 4.695 13.75 -9.695 1 84 141 ILE B C 1
ATOM 3405 O O . ILE B 1 141 ? 4.367 14.789 -9.117 1 84 141 ILE B O 1
ATOM 3409 N N . MET B 1 142 ? 5.766 13.555 -10.406 1 83.31 142 MET B N 1
ATOM 3410 C CA . MET B 1 142 ? 6.68 14.68 -10.578 1 83.31 142 MET B CA 1
ATOM 3411 C C . MET B 1 142 ? 5.98 15.844 -11.273 1 83.31 142 MET B C 1
ATOM 3413 O O . MET B 1 142 ? 6.164 17 -10.898 1 83.31 142 MET B O 1
ATOM 3417 N N . ILE B 1 143 ? 5.258 15.555 -12.289 1 85.31 143 ILE B N 1
ATOM 3418 C CA . ILE B 1 143 ? 4.516 16.578 -13.016 1 85.31 143 ILE B CA 1
ATOM 3419 C C . ILE B 1 143 ? 3.502 17.234 -12.086 1 85.31 143 ILE B C 1
ATOM 3421 O O . ILE B 1 143 ? 3.391 18.469 -12.047 1 85.31 143 ILE B O 1
ATOM 3425 N N . TYR B 1 144 ? 2.826 16.5 -11.32 1 86.19 144 TYR B N 1
ATOM 3426 C CA . TYR B 1 144 ? 1.848 17.031 -10.383 1 86.19 144 TYR B CA 1
ATOM 3427 C C . TYR B 1 144 ? 2.514 17.953 -9.367 1 86.19 144 TYR B C 1
ATOM 3429 O O . TYR B 1 144 ? 2.021 19.047 -9.094 1 86.19 144 TYR B O 1
ATOM 3437 N N . LEU B 1 145 ? 3.609 17.5 -8.812 1 82.12 145 LEU B N 1
ATOM 3438 C CA . LEU B 1 145 ? 4.316 18.266 -7.801 1 82.12 145 LEU B CA 1
ATOM 3439 C C . LEU B 1 145 ? 4.844 19.578 -8.383 1 82.12 145 LEU B C 1
ATOM 3441 O O . LEU B 1 145 ? 4.887 20.594 -7.691 1 82.12 145 LEU B O 1
ATOM 3445 N N . ALA B 1 146 ? 5.23 19.547 -9.641 1 80.12 146 ALA B N 1
ATOM 3446 C CA . ALA B 1 146 ? 5.754 20.734 -10.312 1 80.12 146 ALA B CA 1
ATOM 3447 C C . ALA B 1 146 ? 4.672 21.797 -10.453 1 80.12 146 ALA B C 1
ATOM 3449 O O . ALA B 1 146 ? 4.961 23 -10.367 1 80.12 146 ALA B O 1
ATOM 3450 N N . PHE B 1 147 ? 3.457 21.328 -10.602 1 83.06 147 PHE B N 1
ATOM 3451 C CA . PHE B 1 147 ? 2.355 22.266 -10.766 1 83.06 147 PHE B CA 1
ATOM 3452 C C . PHE B 1 147 ? 1.811 22.703 -9.414 1 83.06 147 PHE B C 1
ATOM 3454 O O . PHE B 1 147 ? 1.32 23.828 -9.273 1 83.06 147 PHE B O 1
ATOM 3461 N N . ARG B 1 148 ? 1.942 21.859 -8.531 1 79.19 148 ARG B N 1
ATOM 3462 C CA . ARG B 1 148 ? 1.311 22.109 -7.238 1 79.19 148 ARG B CA 1
ATOM 3463 C C . ARG B 1 148 ? 2.215 22.953 -6.344 1 79.19 148 ARG B C 1
ATOM 3465 O O . ARG B 1 148 ? 1.73 23.75 -5.543 1 79.19 148 ARG B O 1
ATOM 3472 N N . PHE B 1 149 ? 3.451 22.734 -6.441 1 78.81 149 PHE B N 1
ATOM 3473 C CA . PHE B 1 149 ? 4.379 23.375 -5.516 1 78.81 149 PHE B CA 1
ATOM 3474 C C . PHE B 1 149 ? 5.359 24.281 -6.258 1 78.81 149 PHE B C 1
ATOM 3476 O O . PHE B 1 149 ? 5.543 24.141 -7.469 1 78.81 149 PHE B O 1
ATOM 3483 N N . GLN B 1 150 ? 5.812 25.312 -5.523 1 86.44 150 GLN B N 1
ATOM 3484 C CA . GLN B 1 150 ? 6.984 26.031 -6.004 1 86.44 150 GLN B CA 1
ATOM 3485 C C . GLN B 1 150 ? 8.125 25.062 -6.336 1 86.44 150 GLN B C 1
ATOM 3487 O O . GLN B 1 150 ? 8.258 24.016 -5.711 1 86.44 150 GLN B O 1
ATOM 3492 N N . TRP B 1 151 ? 8.914 25.359 -7.336 1 88.19 151 TRP B N 1
ATOM 3493 C CA . TRP B 1 151 ? 9.844 24.422 -7.938 1 88.19 151 TRP B CA 1
ATOM 3494 C C . TRP B 1 151 ? 10.883 23.953 -6.918 1 88.19 151 TRP B C 1
ATOM 3496 O O . TRP B 1 151 ? 11.375 22.828 -6.984 1 88.19 151 TRP B O 1
ATOM 3506 N N . LYS B 1 152 ? 11.219 24.844 -5.98 1 92.56 152 LYS B N 1
ATOM 3507 C CA . LYS B 1 152 ? 12.203 24.422 -4.984 1 92.56 152 LYS B CA 1
ATOM 3508 C C . LYS B 1 152 ? 11.664 23.312 -4.102 1 92.56 152 LYS B C 1
ATOM 3510 O O . LYS B 1 152 ? 12.383 22.359 -3.771 1 92.56 152 LYS B O 1
ATOM 3515 N N . PHE B 1 153 ? 10.32 23.438 -3.75 1 91.75 153 PHE B N 1
ATOM 3516 C CA . PHE B 1 153 ? 9.664 22.375 -2.996 1 91.75 153 PHE B CA 1
ATOM 3517 C C . PHE B 1 153 ? 9.555 21.109 -3.826 1 91.75 153 PHE B C 1
ATOM 3519 O O . PHE B 1 153 ? 9.727 20 -3.307 1 91.75 153 PHE B O 1
ATOM 3526 N N . GLY B 1 154 ? 9.289 21.312 -5.082 1 90.12 154 GLY B N 1
ATOM 3527 C CA . GLY B 1 154 ? 9.188 20.172 -5.98 1 90.12 154 GLY B CA 1
ATOM 3528 C C . GLY B 1 154 ? 10.477 19.375 -6.078 1 90.12 154 GLY B C 1
ATOM 3529 O O . GLY B 1 154 ? 10.453 18.141 -6.035 1 90.12 154 GLY B O 1
ATOM 3530 N N . VAL B 1 155 ? 11.562 20.078 -6.184 1 91.94 155 VAL B N 1
ATOM 3531 C CA . VAL B 1 155 ? 12.859 19.406 -6.285 1 91.94 155 VAL B CA 1
ATOM 3532 C C . VAL B 1 155 ? 13.148 18.641 -5.004 1 91.94 155 VAL B C 1
ATOM 3534 O O . VAL B 1 155 ? 13.625 17.5 -5.051 1 91.94 155 VAL B O 1
ATOM 3537 N N . GLY B 1 156 ? 12.867 19.266 -3.873 1 93.06 156 GLY B N 1
ATOM 3538 C CA . GLY B 1 156 ? 13.062 18.578 -2.607 1 93.06 156 GLY B CA 1
ATOM 3539 C C . GLY B 1 156 ? 12.25 17.297 -2.488 1 93.06 156 GLY B C 1
ATOM 3540 O O . GLY B 1 156 ? 12.758 16.281 -2.029 1 93.06 156 GLY B O 1
ATOM 3541 N N . ALA B 1 157 ? 10.992 17.375 -2.924 1 92.62 157 ALA B N 1
ATOM 3542 C CA . ALA B 1 157 ? 10.102 16.219 -2.861 1 92.62 157 ALA B CA 1
ATOM 3543 C C . ALA B 1 157 ? 10.578 15.102 -3.781 1 92.62 157 ALA B C 1
ATOM 3545 O O . ALA B 1 157 ? 10.578 13.93 -3.398 1 92.62 157 ALA B O 1
ATOM 3546 N N . ILE B 1 158 ? 11.055 15.453 -4.934 1 89.75 158 ILE B N 1
ATOM 3547 C CA . ILE B 1 158 ? 11.469 14.484 -5.938 1 89.75 158 ILE B CA 1
ATOM 3548 C C . ILE B 1 158 ? 12.742 13.781 -5.48 1 89.75 158 ILE B C 1
ATOM 3550 O O . ILE B 1 158 ? 12.852 12.555 -5.578 1 89.75 158 ILE B O 1
ATOM 3554 N N . VAL B 1 159 ? 13.664 14.531 -5.004 1 92.75 159 VAL B N 1
ATOM 3555 C CA . VAL B 1 159 ? 14.93 13.953 -4.547 1 92.75 159 VAL B CA 1
ATOM 3556 C C . VAL B 1 159 ? 14.664 12.984 -3.396 1 92.75 159 VAL B C 1
ATOM 3558 O O . VAL B 1 159 ? 15.273 11.914 -3.328 1 92.75 159 VAL B O 1
ATOM 3561 N N . SER B 1 160 ? 13.789 13.375 -2.527 1 93.81 160 SER B N 1
ATOM 3562 C CA . SER B 1 160 ? 13.43 12.508 -1.414 1 93.81 160 SER B CA 1
ATOM 3563 C C . SER B 1 160 ? 12.789 11.219 -1.907 1 93.81 160 SER B C 1
ATOM 3565 O O . SER B 1 160 ? 13.086 10.133 -1.391 1 93.81 160 SER B O 1
ATOM 3567 N N . LEU B 1 161 ? 11.938 11.312 -2.875 1 91.38 161 LEU B N 1
ATOM 3568 C CA . LEU B 1 161 ? 11.234 10.164 -3.426 1 91.38 161 LEU B CA 1
ATOM 3569 C C . LEU B 1 161 ? 12.211 9.203 -4.098 1 91.38 161 LEU B C 1
ATOM 3571 O O . LEU B 1 161 ? 12.109 7.984 -3.93 1 91.38 161 LEU B O 1
ATOM 3575 N N . ILE B 1 162 ? 13.086 9.789 -4.875 1 91.25 162 ILE B N 1
ATOM 3576 C CA . ILE B 1 162 ? 14.078 8.977 -5.57 1 91.25 162 ILE B CA 1
ATOM 3577 C C . ILE B 1 162 ? 14.945 8.234 -4.551 1 91.25 162 ILE B C 1
ATOM 3579 O O . ILE B 1 162 ? 15.211 7.043 -4.711 1 91.25 162 ILE B O 1
ATOM 3583 N N . HIS B 1 163 ? 15.336 8.945 -3.553 1 94.38 163 HIS B N 1
ATOM 3584 C CA . HIS B 1 163 ? 16.109 8.328 -2.484 1 94.38 163 HIS B CA 1
ATOM 3585 C C . HIS B 1 163 ? 15.352 7.156 -1.86 1 94.38 163 HIS B C 1
ATOM 3587 O O . HIS B 1 163 ? 15.93 6.09 -1.634 1 94.38 163 HIS B O 1
ATOM 3593 N N . ASP B 1 164 ? 14.102 7.32 -1.54 1 94.88 164 ASP B N 1
ATOM 3594 C CA . ASP B 1 164 ? 13.305 6.297 -0.869 1 94.88 164 ASP B CA 1
ATOM 3595 C C . ASP B 1 164 ? 13.195 5.039 -1.727 1 94.88 164 ASP B C 1
ATOM 3597 O O . ASP B 1 164 ? 13.281 3.922 -1.211 1 94.88 164 ASP B O 1
ATOM 3601 N N . VAL B 1 165 ? 13.016 5.242 -3.045 1 92.56 165 VAL B N 1
ATOM 3602 C CA . VAL B 1 165 ? 12.914 4.113 -3.965 1 92.56 165 VAL B CA 1
ATOM 3603 C C . VAL B 1 165 ? 14.258 3.396 -4.059 1 92.56 165 VAL B C 1
ATOM 3605 O O . VAL B 1 165 ? 14.32 2.166 -3.98 1 92.56 165 VAL B O 1
ATOM 3608 N N . ILE B 1 166 ? 15.344 4.156 -4.168 1 95.19 166 ILE B N 1
ATOM 3609 C CA . ILE B 1 166 ? 16.688 3.598 -4.316 1 95.19 166 ILE B CA 1
ATOM 3610 C C . ILE B 1 166 ? 17.047 2.785 -3.076 1 95.19 166 ILE B C 1
ATOM 3612 O O . ILE B 1 166 ? 17.531 1.654 -3.186 1 95.19 166 ILE B O 1
ATOM 3616 N N . VAL B 1 167 ? 16.812 3.322 -1.95 1 96.25 167 VAL B N 1
ATOM 3617 C CA . VAL B 1 167 ? 17.188 2.654 -0.708 1 96.25 167 VAL B CA 1
ATOM 3618 C C . VAL B 1 167 ? 16.344 1.385 -0.535 1 96.25 167 VAL B C 1
ATOM 3620 O O . VAL B 1 167 ? 16.875 0.344 -0.127 1 96.25 167 VAL B O 1
ATOM 3623 N N . THR B 1 168 ? 15.07 1.42 -0.827 1 96.12 168 THR B N 1
ATOM 3624 C CA . THR B 1 168 ? 14.203 0.256 -0.685 1 96.12 168 THR B CA 1
ATOM 3625 C C . THR B 1 168 ? 14.633 -0.861 -1.629 1 96.12 168 THR B C 1
ATOM 3627 O O . THR B 1 168 ? 14.852 -1.995 -1.199 1 96.12 168 THR B O 1
ATOM 3630 N N . VAL B 1 169 ? 14.805 -0.511 -2.895 1 95.31 169 VAL B N 1
ATOM 3631 C CA . VAL B 1 169 ? 15.188 -1.502 -3.895 1 95.31 169 VAL B CA 1
ATOM 3632 C C . VAL B 1 169 ? 16.594 -2.004 -3.607 1 95.31 169 VAL B C 1
ATOM 3634 O O . VAL B 1 169 ? 16.891 -3.191 -3.775 1 95.31 169 VAL B O 1
ATOM 3637 N N . GLY B 1 170 ? 17.453 -1.092 -3.172 1 96.94 170 GLY B N 1
ATOM 3638 C CA . GLY B 1 170 ? 18.812 -1.473 -2.84 1 96.94 170 GLY B CA 1
ATOM 3639 C C . GLY B 1 170 ? 18.891 -2.461 -1.69 1 96.94 170 GLY B C 1
ATOM 3640 O O . GLY B 1 170 ? 19.688 -3.406 -1.732 1 96.94 170 GLY B O 1
ATOM 3641 N N . ILE B 1 171 ? 18.125 -2.277 -0.713 1 96.5 171 ILE B N 1
ATOM 3642 C CA . ILE B 1 171 ? 18.109 -3.182 0.432 1 96.5 171 ILE B CA 1
ATOM 3643 C C . ILE B 1 171 ? 17.562 -4.543 0.013 1 96.5 171 ILE B C 1
ATOM 3645 O O . ILE B 1 171 ? 18.078 -5.582 0.433 1 96.5 171 ILE B O 1
ATOM 3649 N N . LEU B 1 172 ? 16.547 -4.535 -0.787 1 96.19 172 LEU B N 1
ATOM 3650 C CA . LEU B 1 172 ? 16 -5.793 -1.294 1 96.19 172 LEU B CA 1
ATOM 3651 C C . LEU B 1 172 ? 17.047 -6.539 -2.121 1 96.19 172 LEU B C 1
ATOM 3653 O O . LEU B 1 172 ? 17.156 -7.762 -2.037 1 96.19 172 LEU B O 1
ATOM 3657 N N . ALA B 1 173 ? 17.766 -5.785 -2.887 1 96.5 173 ALA B N 1
ATOM 3658 C CA . ALA B 1 173 ? 18.828 -6.371 -3.703 1 96.5 173 ALA B CA 1
ATOM 3659 C C . ALA B 1 173 ? 19.938 -6.934 -2.83 1 96.5 173 ALA B C 1
ATOM 3661 O O . ALA B 1 173 ? 20.469 -8.016 -3.105 1 96.5 173 ALA B O 1
ATOM 3662 N N . TYR B 1 174 ? 20.312 -6.223 -1.811 1 95.94 174 TYR B N 1
ATOM 3663 C CA . TYR B 1 174 ? 21.391 -6.637 -0.921 1 95.94 174 TYR B CA 1
ATOM 3664 C C . TYR B 1 174 ? 21.062 -7.969 -0.259 1 95.94 174 TYR B C 1
ATOM 3666 O O . TYR B 1 174 ? 21.922 -8.867 -0.215 1 95.94 174 TYR B O 1
ATOM 3674 N N . PHE B 1 175 ? 19.859 -8.195 0.141 1 94.25 175 PHE B N 1
ATOM 3675 C CA . PHE B 1 175 ? 19.469 -9.406 0.855 1 94.25 175 PHE B CA 1
ATOM 3676 C C . PHE B 1 175 ? 18.891 -10.438 -0.105 1 94.25 175 PHE B C 1
ATOM 3678 O O . PHE B 1 175 ? 18.469 -11.516 0.316 1 94.25 175 PHE B O 1
ATOM 3685 N N . GLN B 1 176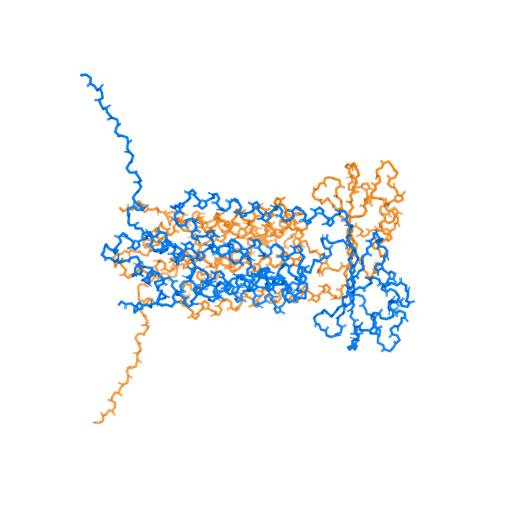 ? 18.812 -10.094 -1.353 1 92.69 176 GLN B N 1
ATOM 3686 C CA . GLN B 1 176 ? 18.359 -10.992 -2.414 1 92.69 176 GLN B CA 1
ATOM 3687 C C . GLN B 1 176 ? 16.953 -11.5 -2.133 1 92.69 176 GLN B C 1
ATOM 3689 O O . GLN B 1 176 ? 16.688 -12.703 -2.227 1 92.69 176 GLN B O 1
ATOM 3694 N N . ILE B 1 177 ? 16.172 -10.484 -1.729 1 91.62 177 ILE B N 1
ATOM 3695 C CA . ILE B 1 177 ? 14.758 -10.789 -1.575 1 91.62 177 ILE B CA 1
ATOM 3696 C C . ILE B 1 177 ? 14.102 -10.898 -2.949 1 91.62 177 ILE B C 1
ATOM 3698 O O . ILE B 1 177 ? 14.391 -10.102 -3.848 1 91.62 177 ILE B O 1
ATOM 3702 N N . THR B 1 178 ? 13.258 -11.898 -3.078 1 90.56 178 THR B N 1
ATOM 3703 C CA . THR B 1 178 ? 12.602 -12.109 -4.363 1 90.56 178 THR B CA 1
ATOM 3704 C C . THR B 1 178 ? 11.812 -10.867 -4.773 1 90.56 178 THR B C 1
ATOM 3706 O O . THR B 1 178 ? 11 -10.359 -4 1 90.56 178 THR B O 1
ATOM 3709 N N . PHE B 1 179 ? 12.148 -10.328 -5.941 1 92.69 179 PHE B N 1
ATOM 3710 C CA . PHE B 1 179 ? 11.461 -9.164 -6.508 1 92.69 179 PHE B CA 1
ATOM 3711 C C . PHE B 1 179 ? 10.406 -9.602 -7.512 1 92.69 179 PHE B C 1
ATOM 3713 O O . PHE B 1 179 ? 10.703 -9.812 -8.688 1 92.69 179 PHE B O 1
ATOM 3720 N N . ASP B 1 180 ? 9.195 -9.719 -7.07 1 90.75 180 ASP B N 1
ATOM 3721 C CA . ASP B 1 180 ? 8.086 -10.117 -7.938 1 90.75 180 ASP B CA 1
ATOM 3722 C C . ASP B 1 180 ? 7.117 -8.953 -8.148 1 90.75 180 ASP B C 1
ATOM 3724 O O . ASP B 1 180 ? 7.406 -7.82 -7.766 1 90.75 180 ASP B O 1
ATOM 3728 N N . LEU B 1 181 ? 6.094 -9.258 -8.812 1 86 181 LEU B N 1
ATOM 3729 C CA . LEU B 1 181 ? 5.125 -8.234 -9.18 1 86 181 LEU B CA 1
ATOM 3730 C C . LEU B 1 181 ? 4.527 -7.578 -7.938 1 86 181 LEU B C 1
ATOM 3732 O O . LEU B 1 181 ? 4.242 -6.379 -7.941 1 86 181 LEU B O 1
ATOM 3736 N N . THR B 1 182 ? 4.32 -8.328 -6.941 1 88.75 182 THR B N 1
ATOM 3737 C CA . THR B 1 182 ? 3.754 -7.797 -5.707 1 88.75 182 THR B CA 1
ATOM 3738 C C . THR B 1 182 ? 4.734 -6.844 -5.027 1 88.75 182 THR B C 1
ATOM 3740 O O . THR B 1 182 ? 4.324 -5.824 -4.465 1 88.75 182 THR B O 1
ATOM 3743 N N . VAL B 1 183 ? 5.949 -7.168 -5.074 1 92.25 183 VAL B N 1
ATOM 3744 C CA . VAL B 1 183 ? 6.973 -6.293 -4.512 1 92.25 183 VAL B CA 1
ATOM 3745 C C . VAL B 1 183 ? 7.074 -5.012 -5.34 1 92.25 183 VAL B C 1
ATOM 3747 O O . VAL B 1 183 ? 7.25 -3.924 -4.789 1 92.25 183 VAL B O 1
ATOM 3750 N N . LEU B 1 184 ? 7.023 -5.172 -6.625 1 89.88 184 LEU B N 1
ATOM 3751 C CA . LEU B 1 184 ? 6.969 -3.986 -7.48 1 89.88 184 LEU B CA 1
ATOM 3752 C C . LEU B 1 184 ? 5.797 -3.094 -7.098 1 89.88 184 LEU B C 1
ATOM 3754 O O . LEU B 1 184 ? 5.934 -1.868 -7.043 1 89.88 184 LEU B O 1
ATOM 3758 N N . ALA B 1 185 ? 4.691 -3.693 -6.891 1 87.38 185 ALA B N 1
ATOM 3759 C CA . ALA B 1 185 ? 3.5 -2.955 -6.473 1 87.38 185 ALA B CA 1
ATOM 3760 C C . ALA B 1 185 ? 3.742 -2.23 -5.152 1 87.38 185 ALA B C 1
ATOM 3762 O O . ALA B 1 185 ? 3.258 -1.112 -4.953 1 87.38 185 ALA B O 1
ATOM 3763 N N . ALA B 1 186 ? 4.43 -2.861 -4.23 1 91.12 186 ALA B N 1
ATOM 3764 C CA . ALA B 1 186 ? 4.777 -2.234 -2.959 1 91.12 186 ALA B CA 1
ATOM 3765 C C . ALA B 1 186 ? 5.637 -0.992 -3.174 1 91.12 186 ALA B C 1
ATOM 3767 O O . ALA B 1 186 ? 5.438 0.029 -2.512 1 91.12 186 ALA B O 1
ATOM 3768 N N . VAL B 1 187 ? 6.59 -1.09 -4.066 1 90.31 187 VAL B N 1
ATOM 3769 C CA . VAL B 1 187 ? 7.477 0.033 -4.359 1 90.31 187 VAL B CA 1
ATOM 3770 C C . VAL B 1 187 ? 6.664 1.201 -4.91 1 90.31 187 VAL B C 1
ATOM 3772 O O . VAL B 1 187 ? 6.902 2.357 -4.555 1 90.31 187 VAL B O 1
ATOM 3775 N N . LEU B 1 188 ? 5.773 0.92 -5.715 1 84.31 188 LEU B N 1
ATOM 3776 C CA . LEU B 1 188 ? 4.906 1.961 -6.254 1 84.31 188 LEU B CA 1
ATOM 3777 C C . LEU B 1 188 ? 4.055 2.584 -5.152 1 84.31 188 LEU B C 1
ATOM 3779 O O . LEU B 1 188 ? 3.838 3.797 -5.141 1 84.31 188 LEU B O 1
ATOM 3783 N N . ALA B 1 189 ? 3.58 1.742 -4.273 1 83.81 189 ALA B N 1
ATOM 3784 C CA . ALA B 1 189 ? 2.799 2.24 -3.143 1 83.81 189 ALA B CA 1
ATOM 3785 C C . ALA B 1 189 ? 3.643 3.15 -2.252 1 83.81 189 ALA B C 1
ATOM 3787 O O . ALA B 1 189 ? 3.143 4.145 -1.718 1 83.81 189 ALA B O 1
ATOM 3788 N N . ILE B 1 190 ? 4.852 2.83 -2.119 1 87.31 190 ILE B N 1
ATOM 3789 C CA . ILE B 1 190 ? 5.781 3.604 -1.307 1 87.31 190 ILE B CA 1
ATOM 3790 C C . ILE B 1 190 ? 5.914 5.016 -1.873 1 87.31 190 ILE B C 1
ATOM 3792 O O . ILE B 1 190 ? 6.043 5.984 -1.119 1 87.31 190 ILE B O 1
ATOM 3796 N N . ILE B 1 191 ? 5.902 5.133 -3.135 1 85.5 191 ILE B N 1
ATOM 3797 C CA . ILE B 1 191 ? 6.023 6.434 -3.781 1 85.5 191 ILE B CA 1
ATOM 3798 C C . ILE B 1 191 ? 4.895 7.352 -3.316 1 85.5 191 ILE B C 1
ATOM 3800 O O . ILE B 1 191 ? 5.129 8.508 -2.965 1 85.5 191 ILE B O 1
ATOM 3804 N N . GLY B 1 192 ? 3.762 6.875 -3.213 1 79.81 192 GLY B N 1
ATOM 3805 C CA . GLY B 1 192 ? 2.629 7.652 -2.736 1 79.81 192 GLY B CA 1
ATOM 3806 C C . GLY B 1 192 ? 2.703 7.965 -1.253 1 79.81 192 GLY B C 1
ATOM 3807 O O . GLY B 1 192 ? 2.438 9.094 -0.837 1 79.81 192 GLY B O 1
ATOM 3808 N N . TYR B 1 193 ? 3.104 6.996 -0.484 1 80.69 193 TYR B N 1
ATOM 3809 C CA . TYR B 1 193 ? 3.141 7.141 0.967 1 80.69 193 TYR B CA 1
ATOM 3810 C C . TYR B 1 193 ? 4.246 8.102 1.392 1 80.69 193 TYR B C 1
ATOM 3812 O O . TYR B 1 193 ? 4.055 8.914 2.299 1 80.69 193 TYR B O 1
ATOM 3820 N N . SER B 1 194 ? 5.402 7.91 0.761 1 86.38 194 SER B N 1
ATOM 3821 C CA . SER B 1 194 ? 6.543 8.758 1.091 1 86.38 194 SER B CA 1
ATOM 3822 C C . SER B 1 194 ? 6.23 10.227 0.847 1 86.38 194 SER B C 1
ATOM 3824 O O . SER B 1 194 ? 6.656 11.094 1.613 1 86.38 194 SER B O 1
ATOM 3826 N N . LEU B 1 195 ? 5.488 10.562 -0.112 1 87.62 195 LEU B N 1
ATOM 3827 C CA . LEU B 1 195 ? 5.164 11.945 -0.461 1 87.62 195 LEU B CA 1
ATOM 3828 C C . LEU B 1 195 ? 4.238 12.562 0.58 1 87.62 195 LEU B C 1
ATOM 3830 O O . LEU B 1 195 ? 4.281 13.773 0.812 1 87.62 195 LEU B O 1
ATOM 3834 N N . ASN B 1 196 ? 3.455 11.758 1.244 1 87.31 196 ASN B N 1
ATOM 3835 C CA . ASN B 1 196 ? 2.525 12.266 2.246 1 87.31 196 ASN B CA 1
ATOM 3836 C C . ASN B 1 196 ? 3.254 13.016 3.359 1 87.31 196 ASN B C 1
ATOM 3838 O O . ASN B 1 196 ? 2.904 14.148 3.682 1 87.31 196 ASN B O 1
ATOM 3842 N N . ASP B 1 197 ? 4.254 12.438 3.893 1 88.88 197 ASP B N 1
ATOM 3843 C CA . ASP B 1 197 ? 4.992 13.062 4.988 1 88.88 197 ASP B CA 1
ATOM 3844 C C . ASP B 1 197 ? 5.746 14.305 4.508 1 88.88 197 ASP B C 1
ATOM 3846 O O . ASP B 1 197 ? 5.82 15.305 5.223 1 88.88 197 ASP B O 1
ATOM 3850 N N . THR B 1 198 ? 6.254 14.18 3.33 1 92.31 198 THR B N 1
ATOM 3851 C CA . THR B 1 198 ? 6.98 15.305 2.764 1 92.31 198 THR B CA 1
ATOM 3852 C C . THR B 1 198 ? 6.059 16.5 2.57 1 92.31 198 THR B C 1
ATOM 3854 O O . THR B 1 198 ? 6.422 17.641 2.898 1 92.31 198 THR B O 1
ATOM 3857 N N . ILE B 1 199 ? 4.926 16.266 2.092 1 88.56 199 ILE B N 1
ATOM 3858 C CA . ILE B 1 199 ? 3.965 17.328 1.825 1 88.56 199 ILE B CA 1
ATOM 3859 C C . ILE B 1 199 ? 3.529 17.984 3.141 1 88.56 199 ILE B C 1
ATOM 3861 O O . ILE B 1 199 ? 3.377 19.203 3.221 1 88.56 199 ILE B O 1
ATOM 3865 N N . VAL B 1 200 ? 3.354 17.188 4.16 1 87.31 200 VAL B N 1
ATOM 3866 C CA . VAL B 1 200 ? 2.934 17.688 5.465 1 87.31 200 VAL B CA 1
ATOM 3867 C C . VAL B 1 200 ? 3.984 18.656 6.012 1 87.31 200 VAL B C 1
ATOM 3869 O O . VAL B 1 200 ? 3.648 19.734 6.496 1 87.31 200 VAL B O 1
ATOM 3872 N N . VAL B 1 201 ? 5.203 18.297 5.957 1 91.88 201 VAL B N 1
ATOM 3873 C CA . VAL B 1 201 ? 6.289 19.125 6.469 1 91.88 201 VAL B CA 1
ATOM 3874 C C . VAL B 1 201 ? 6.426 20.375 5.617 1 91.88 201 VAL B C 1
ATOM 3876 O O . VAL B 1 201 ? 6.566 21.484 6.145 1 91.88 201 VAL B O 1
ATOM 3879 N N . PHE B 1 202 ? 6.383 20.234 4.312 1 92.62 202 PHE B N 1
ATOM 3880 C CA . PHE B 1 202 ? 6.516 21.359 3.391 1 92.62 202 PHE B CA 1
ATOM 3881 C C . PHE B 1 202 ? 5.391 22.359 3.594 1 92.62 202 PHE B C 1
ATOM 3883 O O . PHE B 1 202 ? 5.617 23.578 3.523 1 92.62 202 PHE B O 1
ATOM 3890 N N . ASP B 1 203 ? 4.262 21.828 3.809 1 89.38 203 ASP B N 1
ATOM 3891 C CA . ASP B 1 203 ? 3.121 22.719 4.027 1 89.38 203 ASP B CA 1
ATOM 3892 C C . ASP B 1 203 ? 3.314 23.562 5.281 1 89.38 203 ASP B C 1
ATOM 3894 O O . ASP B 1 203 ? 2.98 24.75 5.293 1 89.38 203 ASP B O 1
ATOM 3898 N N . ARG B 1 204 ? 3.795 22.938 6.309 1 91.81 204 ARG B N 1
ATOM 3899 C CA . ARG B 1 204 ? 4.035 23.688 7.547 1 91.81 204 ARG B CA 1
ATOM 3900 C C . ARG B 1 204 ? 5.152 24.703 7.367 1 91.81 204 ARG B C 1
ATOM 3902 O O . ARG B 1 204 ? 5.066 25.812 7.891 1 91.81 204 ARG B O 1
ATOM 3909 N N . VAL B 1 205 ? 6.16 24.391 6.637 1 93.12 205 VAL B N 1
ATOM 3910 C CA . VAL B 1 205 ? 7.246 25.312 6.34 1 93.12 205 VAL B CA 1
ATOM 3911 C C . VAL B 1 205 ? 6.703 26.516 5.578 1 93.12 205 VAL B C 1
ATOM 3913 O O . VAL B 1 205 ? 7.035 27.656 5.895 1 93.12 205 VAL B O 1
ATOM 3916 N N . ARG B 1 206 ? 5.879 26.234 4.637 1 90.38 206 ARG B N 1
ATOM 3917 C CA . ARG B 1 206 ? 5.277 27.312 3.84 1 90.38 206 ARG B CA 1
ATOM 3918 C C . ARG B 1 206 ? 4.406 28.219 4.703 1 90.38 206 ARG B C 1
ATOM 3920 O O . ARG B 1 206 ? 4.461 29.438 4.578 1 90.38 206 ARG B O 1
ATOM 3927 N N . GLU B 1 207 ? 3.604 27.594 5.523 1 88.38 207 GLU B N 1
ATOM 3928 C CA . GLU B 1 207 ? 2.73 28.359 6.418 1 88.38 207 GLU B CA 1
ATOM 3929 C C . GLU B 1 207 ? 3.537 29.234 7.367 1 88.38 207 GLU B C 1
ATOM 3931 O O . GLU B 1 207 ? 3.168 30.391 7.625 1 88.38 207 GLU B O 1
ATOM 3936 N N . ASN B 1 208 ? 4.637 28.688 7.855 1 92.5 208 ASN B N 1
ATOM 3937 C CA . ASN B 1 208 ? 5.434 29.375 8.867 1 92.5 208 ASN B CA 1
ATOM 3938 C C . ASN B 1 208 ? 6.254 30.516 8.258 1 92.5 208 ASN B C 1
ATOM 3940 O O . ASN B 1 208 ? 6.723 31.391 8.969 1 92.5 208 ASN B O 1
ATOM 3944 N N . PHE B 1 209 ? 6.465 30.531 6.934 1 89.44 209 PHE B N 1
ATOM 3945 C CA . PHE B 1 209 ? 7.09 31.672 6.281 1 89.44 209 PHE B CA 1
ATOM 3946 C C . PHE B 1 209 ? 6.227 32.938 6.434 1 89.44 209 PHE B C 1
ATOM 3948 O O . PHE B 1 209 ? 6.746 34.031 6.5 1 89.44 209 PHE B O 1
ATOM 3955 N N . ARG B 1 210 ? 4.969 32.656 6.508 1 84.06 210 ARG B N 1
ATOM 3956 C CA . ARG B 1 210 ? 4.039 33.781 6.609 1 84.06 210 ARG B CA 1
ATOM 3957 C C . ARG B 1 210 ? 3.924 34.281 8.055 1 84.06 210 ARG B C 1
ATOM 3959 O O . ARG B 1 210 ? 3.725 35.469 8.297 1 84.06 210 ARG B O 1
ATOM 3966 N N . VAL B 1 211 ? 4.125 33.344 8.93 1 85.69 211 VAL B N 1
ATOM 3967 C CA . VAL B 1 211 ? 3.881 33.688 10.328 1 85.69 211 VAL B CA 1
ATOM 3968 C C . VAL B 1 211 ? 5.188 34.125 10.992 1 85.69 211 VAL B C 1
ATOM 3970 O O . VAL B 1 211 ? 5.191 35.031 11.828 1 85.69 211 VAL B O 1
ATOM 3973 N N . LEU B 1 212 ? 6.273 33.469 10.594 1 86.5 212 LEU B N 1
ATOM 3974 C CA . LEU B 1 212 ? 7.574 33.75 11.188 1 86.5 212 LEU B CA 1
ATOM 3975 C C . LEU B 1 212 ? 8.383 34.688 10.305 1 86.5 212 LEU B C 1
ATOM 3977 O O . LEU B 1 212 ? 9.398 34.281 9.727 1 86.5 212 LEU B O 1
ATOM 3981 N N . ARG B 1 213 ? 8.18 35.938 10.328 1 83.25 213 ARG B N 1
ATOM 3982 C CA . ARG B 1 213 ? 8.727 36.906 9.398 1 83.25 213 ARG B CA 1
ATOM 3983 C C . ARG B 1 213 ? 10.219 37.125 9.641 1 83.25 213 ARG B C 1
ATOM 3985 O O . ARG B 1 213 ? 10.969 37.438 8.711 1 83.25 213 ARG B O 1
ATOM 3992 N N . LYS B 1 214 ? 10.695 36.875 10.789 1 87.69 214 LYS B N 1
ATOM 3993 C CA . LYS B 1 214 ? 12.078 37.188 11.109 1 87.69 214 LYS B CA 1
ATOM 3994 C C . LYS B 1 214 ? 12.922 35.938 11.227 1 87.69 214 LYS B C 1
ATOM 3996 O O . LYS B 1 214 ? 14.133 36 11.461 1 87.69 214 LYS B O 1
ATOM 4001 N N . ALA B 1 215 ? 12.359 34.844 10.977 1 90.56 215 ALA B N 1
ATOM 4002 C CA . ALA B 1 215 ? 13.086 33.594 11.172 1 90.56 215 ALA B CA 1
ATOM 4003 C C . ALA B 1 215 ? 13.906 33.219 9.938 1 90.56 215 ALA B C 1
ATOM 4005 O O . ALA B 1 215 ? 13.477 33.469 8.805 1 90.56 215 ALA B O 1
ATOM 4006 N N . THR B 1 216 ? 15.133 32.781 10.18 1 93.25 216 THR B N 1
ATOM 4007 C CA . THR B 1 216 ? 15.93 32.219 9.086 1 93.25 216 THR B CA 1
ATOM 4008 C C . THR B 1 216 ? 15.312 30.938 8.562 1 93.25 216 THR B C 1
ATOM 4010 O O . THR B 1 216 ? 14.438 30.344 9.203 1 93.25 216 THR B O 1
ATOM 4013 N N . LEU B 1 217 ? 15.703 30.547 7.422 1 94.44 217 LEU B N 1
ATOM 4014 C CA . LEU B 1 217 ? 15.188 29.328 6.809 1 94.44 217 LEU B CA 1
ATOM 4015 C C . LEU B 1 217 ? 15.414 28.125 7.723 1 94.44 217 LEU B C 1
ATOM 4017 O O . LEU B 1 217 ? 14.516 27.312 7.914 1 94.44 217 LEU B O 1
ATOM 4021 N N . ILE B 1 218 ? 16.578 28.047 8.312 1 95.44 218 ILE B N 1
ATOM 4022 C CA . ILE B 1 218 ? 16.922 26.922 9.172 1 95.44 218 ILE B CA 1
ATOM 4023 C C . ILE B 1 218 ? 16.047 26.922 10.422 1 95.44 218 ILE B C 1
ATOM 4025 O O . ILE B 1 218 ? 15.578 25.875 10.859 1 95.44 218 ILE B O 1
ATOM 4029 N N . GLU B 1 219 ? 15.812 28.047 10.953 1 94.75 219 GLU B N 1
ATOM 4030 C CA . GLU B 1 219 ? 14.938 28.172 12.117 1 94.75 219 GLU B CA 1
ATOM 4031 C C . GLU B 1 219 ? 13.508 27.797 11.773 1 94.75 219 GLU B C 1
ATOM 4033 O O . GLU B 1 219 ? 12.836 27.109 12.547 1 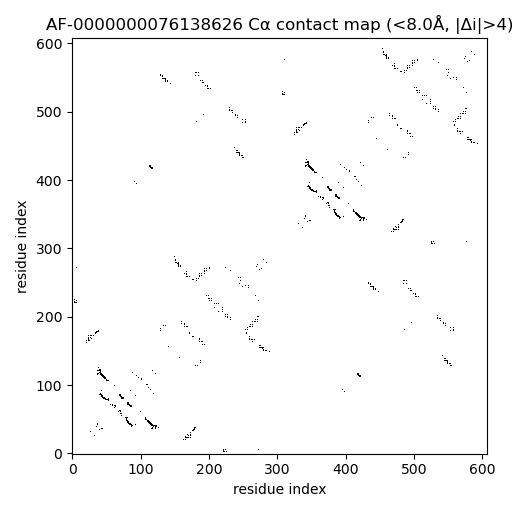94.75 219 GLU B O 1
ATOM 4038 N N . ASN B 1 220 ? 13.078 28.281 10.633 1 95.31 220 ASN B N 1
ATOM 4039 C CA . ASN B 1 220 ? 11.734 27.938 10.172 1 95.31 220 ASN B CA 1
ATOM 4040 C C . ASN B 1 220 ? 11.578 26.422 10.023 1 95.31 220 ASN B C 1
ATOM 4042 O O . ASN B 1 220 ? 10.578 25.844 10.477 1 95.31 220 ASN B O 1
ATOM 4046 N N . ILE B 1 221 ? 12.523 25.812 9.438 1 95.88 221 ILE B N 1
ATOM 4047 C CA . ILE B 1 221 ? 12.477 24.375 9.195 1 95.88 221 ILE B CA 1
ATOM 4048 C C . ILE B 1 221 ? 12.477 23.625 10.523 1 95.88 221 ILE B C 1
ATOM 4050 O O . ILE B 1 221 ? 11.719 22.672 10.711 1 95.88 221 ILE B O 1
ATOM 4054 N N . ASN B 1 222 ? 13.328 24.062 11.445 1 96.44 222 ASN B N 1
ATOM 4055 C CA . ASN B 1 222 ? 13.375 23.438 12.758 1 96.44 222 ASN B CA 1
ATOM 4056 C C . ASN B 1 222 ? 12.039 23.562 13.492 1 96.44 222 ASN B C 1
ATOM 4058 O O . ASN B 1 222 ? 11.555 22.594 14.086 1 96.44 222 ASN B O 1
ATOM 4062 N N . ILE B 1 223 ? 11.414 24.719 13.438 1 95.06 223 ILE B N 1
ATOM 4063 C CA . ILE B 1 223 ? 10.133 24.969 14.094 1 95.06 223 ILE B CA 1
ATOM 4064 C C . ILE B 1 223 ? 9.039 24.156 13.414 1 95.06 223 ILE B C 1
ATOM 4066 O O . ILE B 1 223 ? 8.266 23.453 14.086 1 95.06 223 ILE B O 1
ATOM 4070 N N . SER B 1 224 ? 9.023 24.188 12.078 1 95.06 224 SER B N 1
ATOM 4071 C CA . SER B 1 224 ? 8 23.484 11.305 1 95.06 224 SER B CA 1
ATOM 4072 C C . SER B 1 224 ? 8.094 21.984 11.508 1 95.06 224 SER B C 1
ATOM 4074 O O . SER B 1 224 ? 7.07 21.312 11.672 1 95.06 224 SER B O 1
ATOM 4076 N N . THR B 1 225 ? 9.297 21.5 11.516 1 94.88 225 THR B N 1
ATOM 4077 C CA . THR B 1 225 ? 9.508 20.062 11.695 1 94.88 225 THR B CA 1
ATOM 4078 C C . THR B 1 225 ? 9.109 19.625 13.102 1 94.88 225 THR B C 1
ATOM 4080 O O . THR B 1 225 ? 8.547 18.547 13.281 1 94.88 225 THR B O 1
ATOM 4083 N N . THR B 1 226 ? 9.406 20.438 14.055 1 95.06 226 THR B N 1
ATOM 4084 C CA . THR B 1 226 ? 9.031 20.141 15.438 1 95.06 226 THR B CA 1
ATOM 4085 C C . THR B 1 226 ? 7.516 20.125 15.594 1 95.06 226 THR B C 1
ATOM 4087 O O . THR B 1 226 ? 6.965 19.234 16.25 1 95.06 226 THR B O 1
ATOM 4090 N N . GLN B 1 227 ? 6.824 21.031 14.953 1 91.25 227 GLN B N 1
ATOM 4091 C CA . GLN B 1 227 ? 5.375 21.156 15.055 1 91.25 227 GLN B CA 1
ATOM 4092 C C . GLN B 1 227 ? 4.668 19.984 14.383 1 91.25 227 GLN B C 1
ATOM 4094 O O . GLN B 1 227 ? 3.553 19.625 14.766 1 91.25 227 GLN B O 1
ATOM 4099 N N . THR B 1 228 ? 5.344 19.391 13.398 1 91.31 228 THR B N 1
ATOM 4100 C CA . THR B 1 228 ? 4.699 18.312 12.648 1 91.31 228 THR B CA 1
ATOM 4101 C C . THR B 1 228 ? 5.223 16.953 13.086 1 91.31 228 THR B C 1
ATOM 4103 O O . THR B 1 228 ? 4.762 15.922 12.602 1 91.31 228 THR B O 1
ATOM 4106 N N . LEU B 1 229 ? 6.117 16.938 13.992 1 91.56 229 LEU B N 1
ATOM 4107 C CA . LEU B 1 229 ? 6.797 15.703 14.367 1 91.56 229 LEU B CA 1
ATOM 4108 C C . LEU B 1 229 ? 5.797 14.68 14.891 1 91.56 229 LEU B C 1
ATOM 4110 O O . LEU B 1 229 ? 5.84 13.508 14.5 1 91.56 229 LEU B O 1
ATOM 4114 N N . LEU B 1 230 ? 4.949 15.094 15.75 1 87.19 230 LEU B N 1
ATOM 4115 C CA . LEU B 1 230 ? 4 14.164 16.359 1 87.19 230 LEU B CA 1
ATOM 4116 C C . LEU B 1 230 ? 3.055 13.594 15.305 1 87.19 230 LEU B C 1
ATOM 4118 O O . LEU B 1 230 ? 2.703 12.414 15.359 1 87.19 230 LEU B O 1
ATOM 4122 N N . ARG B 1 231 ? 2.654 14.43 14.422 1 84.31 231 ARG B N 1
ATOM 4123 C CA . ARG B 1 231 ? 1.798 13.977 13.336 1 84.31 231 ARG B CA 1
ATOM 4124 C C . ARG B 1 231 ? 2.537 12.992 12.438 1 84.31 231 ARG B C 1
ATOM 4126 O O . ARG B 1 231 ? 1.994 11.945 12.07 1 84.31 231 ARG B O 1
ATOM 4133 N N . THR B 1 232 ? 3.74 13.359 12.047 1 89.44 232 THR B N 1
ATOM 4134 C CA . THR B 1 232 ? 4.562 12.492 11.203 1 89.44 232 THR B CA 1
ATOM 4135 C C . THR B 1 232 ? 4.809 11.148 11.883 1 89.44 232 THR B C 1
ATOM 4137 O O . THR B 1 232 ? 4.688 10.102 11.25 1 89.44 232 THR B O 1
ATOM 4140 N N . MET B 1 233 ? 5.059 11.195 13.109 1 89.81 233 MET B N 1
ATOM 4141 C CA . MET B 1 233 ? 5.297 9.961 13.844 1 89.81 233 MET B CA 1
ATOM 4142 C C . MET B 1 233 ? 4.02 9.141 13.953 1 89.81 233 MET B C 1
ATOM 4144 O O . MET B 1 233 ? 4.051 7.914 13.82 1 89.81 233 MET B O 1
ATOM 4148 N N . ALA B 1 234 ? 2.939 9.797 14.234 1 86.94 234 ALA B N 1
ATOM 4149 C CA . ALA B 1 234 ? 1.671 9.086 14.391 1 86.94 234 ALA B CA 1
ATOM 4150 C C . ALA B 1 234 ? 1.278 8.375 13.102 1 86.94 234 ALA B C 1
ATOM 4152 O O . ALA B 1 234 ? 0.858 7.215 13.133 1 86.94 234 ALA B O 1
ATOM 4153 N N . THR B 1 235 ? 1.437 9.062 11.977 1 87.31 235 THR B N 1
ATOM 4154 C CA . THR B 1 235 ? 1.068 8.477 10.695 1 87.31 235 THR B CA 1
ATOM 4155 C C . THR B 1 235 ? 2.023 7.34 10.328 1 87.31 235 THR B C 1
ATOM 4157 O O . THR B 1 235 ? 1.589 6.277 9.883 1 87.31 235 THR B O 1
ATOM 4160 N N . SER B 1 236 ? 3.291 7.523 10.57 1 91.69 236 SER B N 1
ATOM 4161 C CA . SER B 1 236 ? 4.277 6.5 10.25 1 91.69 236 SER B CA 1
ATOM 4162 C C . SER B 1 236 ? 4.121 5.281 11.156 1 91.69 236 SER B C 1
ATOM 4164 O O . SER B 1 236 ? 4.172 4.141 10.688 1 91.69 236 SER B O 1
ATOM 4166 N N . ILE B 1 237 ? 3.908 5.527 12.43 1 90.5 237 ILE B N 1
ATOM 4167 C CA . ILE B 1 237 ? 3.801 4.426 13.383 1 90.5 237 ILE B CA 1
ATOM 4168 C C . ILE B 1 237 ? 2.529 3.629 13.102 1 90.5 237 ILE B C 1
ATOM 4170 O O . ILE B 1 237 ? 2.551 2.396 13.109 1 90.5 237 ILE B O 1
ATOM 4174 N N . SER B 1 238 ? 1.433 4.312 12.883 1 87.38 238 SER B N 1
ATOM 4175 C CA . SER B 1 238 ? 0.19 3.604 12.594 1 87.38 238 SER B CA 1
ATOM 4176 C C . SER B 1 238 ? 0.315 2.77 11.32 1 87.38 238 SER B C 1
ATOM 4178 O O . SER B 1 238 ? -0.131 1.621 11.281 1 87.38 238 SER B O 1
ATOM 4180 N N . THR B 1 239 ? 0.91 3.318 10.273 1 88.94 239 THR B N 1
ATOM 4181 C CA . THR B 1 239 ? 1.111 2.584 9.031 1 88.94 239 THR B CA 1
ATOM 4182 C C . THR B 1 239 ? 2.047 1.398 9.242 1 88.94 239 THR B C 1
ATOM 4184 O O . THR B 1 239 ? 1.801 0.306 8.727 1 88.94 239 THR B O 1
ATOM 4187 N N . LEU B 1 240 ? 3.094 1.611 10.062 1 91.94 240 LEU B N 1
ATOM 4188 C CA . LEU B 1 240 ? 4.059 0.548 10.32 1 91.94 240 LEU B CA 1
ATOM 4189 C C . LEU B 1 240 ? 3.42 -0.58 11.125 1 91.94 240 LEU B C 1
ATOM 4191 O O . LEU B 1 240 ? 3.766 -1.75 10.945 1 91.94 240 LEU B O 1
ATOM 4195 N N . LEU B 1 241 ? 2.531 -0.206 12 1 89.06 241 LEU B N 1
ATOM 4196 C CA . LEU B 1 241 ? 1.826 -1.23 12.758 1 89.06 241 LEU B CA 1
ATOM 4197 C C . LEU B 1 241 ? 0.981 -2.105 11.836 1 89.06 241 LEU B C 1
ATOM 4199 O O . LEU B 1 241 ? 0.938 -3.328 12 1 89.06 241 LEU B O 1
ATOM 4203 N N . ALA B 1 242 ? 0.319 -1.47 10.883 1 87.06 242 ALA B N 1
ATOM 4204 C CA . ALA B 1 242 ? -0.459 -2.23 9.906 1 87.06 242 ALA B CA 1
ATOM 4205 C C . ALA B 1 242 ? 0.442 -3.131 9.07 1 87.06 242 ALA B C 1
ATOM 4207 O O . ALA B 1 242 ? 0.107 -4.289 8.812 1 87.06 242 ALA B O 1
ATOM 4208 N N . ILE B 1 243 ? 1.559 -2.672 8.641 1 90.12 243 ILE B N 1
ATOM 4209 C CA . ILE B 1 243 ? 2.506 -3.424 7.824 1 90.12 243 ILE B CA 1
ATOM 4210 C C . ILE B 1 243 ? 3.104 -4.562 8.648 1 90.12 243 ILE B C 1
ATOM 4212 O O . ILE B 1 243 ? 3.322 -5.66 8.125 1 90.12 243 ILE B O 1
ATOM 4216 N N . ALA B 1 244 ? 3.395 -4.285 9.922 1 90 244 ALA B N 1
ATOM 4217 C CA . ALA B 1 244 ? 3.932 -5.324 10.789 1 90 244 ALA B CA 1
ATOM 4218 C C . ALA B 1 244 ? 2.951 -6.484 10.93 1 90 244 ALA B C 1
ATOM 4220 O O . ALA B 1 244 ? 3.359 -7.648 10.969 1 90 244 ALA B O 1
ATOM 4221 N N . ALA B 1 245 ? 1.723 -6.145 11.031 1 84.94 245 ALA B N 1
ATOM 4222 C CA . ALA B 1 245 ? 0.708 -7.195 11.07 1 84.94 245 ALA B CA 1
ATOM 4223 C C . ALA B 1 245 ? 0.742 -8.039 9.797 1 84.94 245 ALA B C 1
ATOM 4225 O O . ALA B 1 245 ? 0.586 -9.266 9.852 1 84.94 245 ALA B O 1
ATOM 4226 N N . LEU B 1 246 ? 0.947 -7.395 8.68 1 83.69 246 LEU B N 1
ATOM 4227 C CA . LEU B 1 246 ? 1.062 -8.109 7.414 1 83.69 246 LEU B CA 1
ATOM 4228 C C . LEU B 1 246 ? 2.295 -9.008 7.402 1 83.69 246 LEU B C 1
ATOM 4230 O O . LEU B 1 246 ? 2.26 -10.117 6.863 1 83.69 246 LEU B O 1
ATOM 4234 N N . MET B 1 247 ? 3.354 -8.516 7.973 1 87.62 247 MET B N 1
ATOM 4235 C CA . MET B 1 247 ? 4.605 -9.273 7.988 1 87.62 247 MET B CA 1
ATOM 4236 C C . MET B 1 247 ? 4.477 -10.523 8.852 1 87.62 247 MET B C 1
ATOM 4238 O O . MET B 1 247 ? 5.07 -11.555 8.539 1 87.62 247 MET B O 1
ATOM 4242 N N . ILE B 1 248 ? 3.699 -10.43 9.781 1 84.75 248 ILE B N 1
ATOM 4243 C CA . ILE B 1 248 ? 3.586 -11.539 10.727 1 84.75 248 ILE B CA 1
ATOM 4244 C C . ILE B 1 248 ? 2.492 -12.5 10.266 1 84.75 248 ILE B C 1
ATOM 4246 O O . ILE B 1 248 ? 2.664 -13.719 10.32 1 84.75 248 ILE B O 1
ATOM 4250 N N . PHE B 1 249 ? 1.401 -11.977 9.617 1 78.62 249 PHE B N 1
ATOM 4251 C CA . PHE B 1 249 ? 0.234 -12.812 9.367 1 78.62 249 PHE B CA 1
ATOM 4252 C C . PHE B 1 249 ? -0.009 -12.984 7.875 1 78.62 249 PHE B C 1
ATOM 4254 O O . PHE B 1 249 ? -0.818 -13.82 7.465 1 78.62 249 PHE B O 1
ATOM 4261 N N . GLY B 1 250 ? 0.615 -12.266 7.055 1 76.56 250 GLY B N 1
ATOM 4262 C CA . GLY B 1 250 ? 0.364 -12.273 5.625 1 76.56 250 GLY B CA 1
ATOM 4263 C C . GLY B 1 250 ? 0.939 -13.492 4.926 1 76.56 250 GLY B C 1
ATOM 4264 O O . GLY B 1 250 ? 0.574 -13.797 3.789 1 76.56 250 GLY B O 1
ATOM 4265 N N . GLY B 1 251 ? 1.814 -14.273 5.586 1 77.38 251 GLY B N 1
ATOM 4266 C CA . GLY B 1 251 ? 2.398 -15.461 4.984 1 77.38 251 GLY B CA 1
ATOM 4267 C C . GLY B 1 251 ? 3.693 -15.18 4.246 1 77.38 251 GLY B C 1
ATOM 4268 O O . GLY B 1 251 ? 4.078 -14.023 4.074 1 77.38 251 GLY B O 1
ATOM 4269 N N . ASP B 1 252 ? 4.254 -16.203 3.725 1 78.44 252 ASP B N 1
ATOM 4270 C CA . ASP B 1 252 ? 5.574 -16.094 3.109 1 78.44 252 ASP B CA 1
ATOM 4271 C C . ASP B 1 252 ? 5.5 -15.398 1.754 1 78.44 252 ASP B C 1
ATOM 4273 O O . ASP B 1 252 ? 6.422 -14.68 1.369 1 78.44 252 ASP B O 1
ATOM 4277 N N . ASN B 1 253 ? 4.352 -15.586 1.13 1 78.25 253 ASN B N 1
ATOM 4278 C CA . ASN B 1 253 ? 4.203 -15.008 -0.201 1 78.25 253 ASN B CA 1
ATOM 4279 C C . ASN B 1 253 ? 4.148 -13.484 -0.147 1 78.25 253 ASN B C 1
ATOM 4281 O O . ASN B 1 253 ? 4.48 -12.812 -1.125 1 78.25 253 ASN B O 1
ATOM 4285 N N . LEU B 1 254 ? 3.779 -12.953 1.029 1 85.75 254 LEU B N 1
ATOM 4286 C CA . LEU B 1 254 ? 3.639 -11.5 1.134 1 85.75 254 LEU B CA 1
ATOM 4287 C C . LEU B 1 254 ? 4.781 -10.898 1.943 1 85.75 254 LEU B C 1
ATOM 4289 O O . LEU B 1 254 ? 4.773 -9.703 2.248 1 85.75 254 LEU B O 1
ATOM 4293 N N . TRP B 1 255 ? 5.715 -11.695 2.293 1 87.81 255 TRP B N 1
ATOM 4294 C CA . TRP B 1 255 ? 6.805 -11.203 3.133 1 87.81 255 TRP B CA 1
ATOM 4295 C C . TRP B 1 255 ? 7.629 -10.156 2.398 1 87.81 255 TRP B C 1
ATOM 4297 O O . TRP B 1 255 ? 7.941 -9.102 2.955 1 87.81 255 TRP B O 1
ATOM 4307 N N . GLY B 1 256 ? 8.023 -10.438 1.169 1 90.81 256 GLY B N 1
ATOM 4308 C CA . GLY B 1 256 ? 8.758 -9.461 0.388 1 90.81 256 GLY B CA 1
ATOM 4309 C C . GLY B 1 256 ? 8.016 -8.148 0.216 1 90.81 256 GLY B C 1
ATOM 4310 O O . GLY B 1 256 ? 8.602 -7.074 0.331 1 90.81 256 GLY B O 1
ATOM 4311 N N . PHE B 1 257 ? 6.789 -8.242 -0.026 1 90.88 257 PHE B N 1
ATOM 4312 C CA . PHE B 1 257 ? 5.918 -7.082 -0.169 1 90.88 257 PHE B CA 1
ATOM 4313 C C . PHE B 1 257 ? 5.91 -6.25 1.107 1 90.88 257 PHE B C 1
ATOM 4315 O O . PHE B 1 257 ? 6.129 -5.039 1.065 1 90.88 257 PHE B O 1
ATOM 4322 N N . SER B 1 258 ? 5.613 -6.938 2.205 1 92.75 258 SER B N 1
ATOM 4323 C CA . SER B 1 258 ? 5.523 -6.242 3.484 1 92.75 258 SER B CA 1
ATOM 4324 C C . SER B 1 258 ? 6.867 -5.648 3.889 1 92.75 258 SER B C 1
ATOM 4326 O O . SER B 1 258 ? 6.918 -4.57 4.484 1 92.75 258 SER B O 1
ATOM 4328 N N . LEU B 1 259 ? 7.926 -6.316 3.582 1 95.12 259 LEU B N 1
ATOM 4329 C CA . LEU B 1 259 ? 9.258 -5.797 3.896 1 95.12 259 LEU B CA 1
ATOM 4330 C C . LEU B 1 259 ? 9.547 -4.531 3.098 1 95.12 259 LEU B C 1
ATOM 4332 O O . LEU B 1 259 ? 10.102 -3.568 3.635 1 95.12 259 LEU B O 1
ATOM 4336 N N . ALA B 1 260 ? 9.211 -4.613 1.84 1 95.56 260 ALA B N 1
ATOM 4337 C CA . ALA B 1 260 ? 9.406 -3.438 0.996 1 95.56 260 ALA B CA 1
ATOM 4338 C C . ALA B 1 260 ? 8.656 -2.232 1.554 1 95.56 260 ALA B C 1
ATOM 4340 O O . ALA B 1 260 ? 9.211 -1.136 1.65 1 95.56 260 ALA B O 1
ATOM 4341 N N . LEU B 1 261 ? 7.426 -2.422 1.934 1 94.25 261 LEU B N 1
ATOM 4342 C CA . LEU B 1 261 ? 6.621 -1.342 2.496 1 94.25 261 LEU B CA 1
ATOM 4343 C C . LEU B 1 261 ? 7.227 -0.842 3.805 1 94.25 261 LEU B C 1
ATOM 4345 O O . LEU B 1 261 ? 7.234 0.363 4.07 1 94.25 261 LEU B O 1
ATOM 4349 N N . PHE B 1 262 ? 7.676 -1.798 4.617 1 95.44 262 PHE B N 1
ATOM 4350 C CA . PHE B 1 262 ? 8.258 -1.47 5.91 1 95.44 262 PHE B CA 1
ATOM 4351 C C . PHE B 1 262 ? 9.477 -0.563 5.742 1 95.44 262 PHE B C 1
ATOM 4353 O O . PHE B 1 262 ? 9.562 0.492 6.371 1 95.44 262 PHE B O 1
ATOM 4360 N N . ILE B 1 263 ? 10.352 -0.926 4.855 1 96.06 263 ILE B N 1
ATOM 4361 C CA . ILE B 1 263 ? 11.555 -0.15 4.57 1 96.06 263 ILE B CA 1
ATOM 4362 C C . ILE B 1 263 ? 11.164 1.199 3.967 1 96.06 263 ILE B C 1
ATOM 4364 O O . ILE B 1 263 ? 11.703 2.238 4.359 1 96.06 263 ILE B O 1
ATOM 4368 N N . GLY B 1 264 ? 10.281 1.177 3.053 1 94.38 264 GLY B N 1
ATOM 4369 C CA . GLY B 1 264 ? 9.852 2.393 2.381 1 94.38 264 GLY B CA 1
ATOM 4370 C C . GLY B 1 264 ? 9.266 3.424 3.328 1 94.38 264 GLY B C 1
ATOM 4371 O O . GLY B 1 264 ? 9.594 4.609 3.24 1 94.38 264 GLY B O 1
ATOM 4372 N N . VAL B 1 265 ? 8.391 2.98 4.238 1 93.62 265 VAL B N 1
ATOM 4373 C CA . VAL B 1 265 ? 7.758 3.887 5.188 1 93.62 265 VAL B CA 1
ATOM 4374 C C . VAL B 1 265 ? 8.812 4.484 6.121 1 93.62 265 VAL B C 1
ATOM 4376 O O . VAL B 1 265 ? 8.781 5.68 6.41 1 93.62 265 VAL B O 1
ATOM 4379 N N . LEU B 1 266 ? 9.727 3.674 6.562 1 95.44 266 LEU B N 1
ATOM 4380 C CA . LEU B 1 266 ? 10.805 4.168 7.414 1 95.44 266 LEU B CA 1
ATOM 4381 C C . LEU B 1 266 ? 11.672 5.18 6.668 1 95.44 266 LEU B C 1
ATOM 4383 O O . LEU B 1 266 ? 11.984 6.246 7.199 1 95.44 266 LEU B O 1
ATOM 4387 N N . ALA B 1 267 ? 12.039 4.824 5.473 1 95.12 267 ALA B N 1
ATOM 4388 C CA . ALA B 1 267 ? 12.852 5.715 4.648 1 95.12 267 ALA B CA 1
ATOM 4389 C C . ALA B 1 267 ? 12.102 7.008 4.332 1 95.12 267 ALA B C 1
ATOM 4391 O O . ALA B 1 267 ? 12.695 8.086 4.328 1 95.12 267 ALA B O 1
ATOM 4392 N N . GLY B 1 268 ? 10.844 6.883 4.031 1 93.69 268 GLY B N 1
ATOM 4393 C CA . GLY B 1 268 ? 10.031 8.055 3.736 1 93.69 268 GLY B CA 1
ATOM 4394 C C . GLY B 1 268 ? 9.922 9.016 4.906 1 93.69 268 GLY B C 1
ATOM 4395 O O . GLY B 1 268 ? 9.961 10.234 4.719 1 93.69 268 GLY B O 1
ATOM 4396 N N . THR B 1 269 ? 9.742 8.477 6.082 1 94.25 269 THR B N 1
ATOM 4397 C CA . THR B 1 269 ? 9.68 9.297 7.285 1 94.25 269 THR B CA 1
ATOM 4398 C C . THR B 1 269 ? 11.008 10.023 7.512 1 94.25 269 THR B C 1
ATOM 4400 O O . THR B 1 269 ? 11.023 11.227 7.773 1 94.25 269 THR B O 1
ATOM 4403 N N . TYR B 1 270 ? 12.07 9.32 7.367 1 95.5 270 TYR B N 1
ATOM 4404 C CA . TYR B 1 270 ? 13.414 9.883 7.516 1 95.5 270 TYR B CA 1
ATOM 4405 C C . TYR B 1 270 ? 13.672 10.953 6.469 1 95.5 270 TYR B C 1
ATOM 4407 O O . TYR B 1 270 ? 14.148 12.047 6.797 1 95.5 270 TYR B O 1
ATOM 4415 N N . SER B 1 271 ? 13.383 10.641 5.254 1 95.44 271 SER B N 1
ATOM 4416 C CA . SER B 1 271 ? 13.734 11.539 4.152 1 95.44 271 SER B CA 1
ATOM 4417 C C . SER B 1 271 ? 12.898 12.812 4.191 1 95.44 271 SER B C 1
ATOM 4419 O O . SER B 1 271 ? 13.352 13.875 3.758 1 95.44 271 SER B O 1
ATOM 4421 N N . SER B 1 272 ? 11.664 12.727 4.738 1 93.75 272 SER B N 1
ATOM 4422 C CA . SER B 1 272 ? 10.82 13.914 4.828 1 93.75 272 SER B CA 1
ATOM 4423 C C . SER B 1 272 ? 11.438 14.961 5.75 1 93.75 272 SER B C 1
ATOM 4425 O O . SER B 1 272 ? 11.164 16.156 5.609 1 93.75 272 SER B O 1
ATOM 4427 N N . ILE B 1 273 ? 12.328 14.508 6.609 1 93.56 273 ILE B N 1
ATOM 4428 C CA . ILE B 1 273 ? 12.938 15.406 7.582 1 93.56 273 ILE B CA 1
ATOM 4429 C C . ILE B 1 273 ? 14.352 15.773 7.133 1 93.56 273 ILE B C 1
ATOM 4431 O O . ILE B 1 273 ? 14.688 16.953 7.031 1 93.56 273 ILE B O 1
ATOM 4435 N N . TYR B 1 274 ? 15.117 14.844 6.695 1 95.69 274 TYR B N 1
ATOM 4436 C CA . TYR B 1 274 ? 16.547 15.078 6.582 1 95.69 274 TYR B CA 1
ATOM 4437 C C . TYR B 1 274 ? 16.969 15.164 5.121 1 95.69 274 TYR B C 1
ATOM 4439 O O . TYR B 1 274 ? 18.141 15.43 4.824 1 95.69 274 TYR B O 1
ATOM 4447 N N . ILE B 1 275 ? 16.109 14.953 4.254 1 95.06 275 ILE B N 1
ATOM 4448 C CA . ILE B 1 275 ? 16.469 15.117 2.852 1 95.06 275 ILE B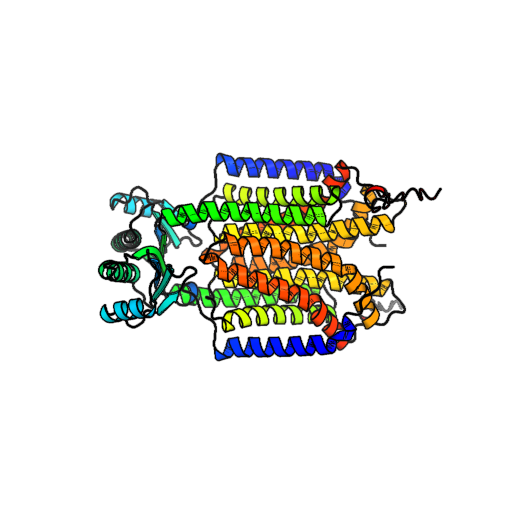 CA 1
ATOM 4449 C C . ILE B 1 275 ? 15.656 16.25 2.236 1 95.06 275 ILE B C 1
ATOM 4451 O O . ILE B 1 275 ? 16.219 17.219 1.728 1 95.06 275 ILE B O 1
ATOM 4455 N N . ALA B 1 276 ? 14.359 16.109 2.355 1 94.12 276 ALA B N 1
ATOM 4456 C CA . ALA B 1 276 ? 13.492 17.125 1.755 1 94.12 276 ALA B CA 1
ATOM 4457 C C . ALA B 1 276 ? 13.836 18.516 2.264 1 94.12 276 ALA B C 1
ATOM 4459 O O . ALA B 1 276 ? 14.008 19.453 1.473 1 94.12 276 ALA B O 1
ATOM 4460 N N . ASN B 1 277 ? 14.008 18.688 3.551 1 94.38 277 ASN B N 1
ATOM 4461 C CA . ASN B 1 277 ? 14.305 19.969 4.164 1 94.38 277 ASN B CA 1
ATOM 4462 C C . ASN B 1 277 ? 15.703 20.453 3.812 1 94.38 277 ASN B C 1
ATOM 4464 O O . ASN B 1 277 ? 15.922 21.656 3.607 1 94.38 277 ASN B O 1
ATOM 4468 N N . VAL B 1 278 ? 16.641 19.594 3.77 1 94.44 278 VAL B N 1
ATOM 4469 C CA . VAL B 1 278 ? 18.016 19.953 3.475 1 94.44 278 VAL B CA 1
ATOM 4470 C C . VAL B 1 278 ? 18.125 20.484 2.045 1 94.44 278 VAL B C 1
ATOM 4472 O O . VAL B 1 278 ? 18.875 21.422 1.781 1 94.44 278 VAL B O 1
ATOM 4475 N N . VAL B 1 279 ? 17.391 19.906 1.146 1 94.25 279 VAL B N 1
ATOM 4476 C CA . VAL B 1 279 ? 17.391 20.359 -0.239 1 94.25 279 VAL B CA 1
ATOM 4477 C C . VAL B 1 279 ? 16.844 21.797 -0.307 1 94.25 279 VAL B C 1
ATOM 4479 O O . VAL B 1 279 ? 17.328 22.609 -1.089 1 94.25 279 VAL B O 1
ATOM 4482 N N . LEU B 1 280 ? 15.883 22.094 0.512 1 93.69 280 LEU B N 1
ATOM 4483 C CA . LEU B 1 280 ? 15.352 23.453 0.558 1 93.69 280 LEU B CA 1
ATOM 4484 C C . LEU B 1 280 ? 16.422 24.438 1.016 1 93.69 280 LEU B C 1
ATOM 4486 O O . LEU B 1 280 ? 16.469 25.578 0.538 1 93.69 280 LEU B O 1
ATOM 4490 N N . ILE B 1 281 ? 17.25 24.031 1.93 1 94.31 281 ILE B N 1
ATOM 4491 C CA . ILE B 1 281 ? 18.328 24.859 2.426 1 94.31 281 ILE B CA 1
ATOM 4492 C C . ILE B 1 281 ? 19.359 25.094 1.317 1 94.31 281 ILE B C 1
ATOM 4494 O O . ILE B 1 281 ? 19.812 26.219 1.101 1 94.31 281 ILE B O 1
ATOM 4498 N N . TRP B 1 282 ? 19.656 24.047 0.592 1 94.56 282 TRP B N 1
ATOM 4499 C CA . TRP B 1 282 ? 20.641 24.141 -0.482 1 94.56 282 TRP B CA 1
ATOM 4500 C C . TRP B 1 282 ? 20.141 25.031 -1.607 1 94.56 282 TRP B C 1
ATOM 4502 O O . TRP B 1 282 ? 20.938 25.719 -2.268 1 94.56 282 TRP B O 1
ATOM 4512 N N . LEU B 1 283 ? 18.844 25.047 -1.785 1 93.88 283 LEU B N 1
ATOM 4513 C CA . LEU B 1 283 ? 18.266 25.859 -2.85 1 93.88 283 LEU B CA 1
ATOM 4514 C C . LEU B 1 283 ? 17.953 27.266 -2.352 1 93.88 283 LEU B C 1
ATOM 4516 O O . LEU B 1 283 ? 17.422 28.094 -3.102 1 93.88 283 LEU B O 1
ATOM 4520 N N . ASN B 1 284 ? 18.266 27.562 -1.138 1 91.06 284 ASN B N 1
ATOM 4521 C CA . ASN B 1 284 ? 18.094 28.859 -0.505 1 91.06 284 ASN B CA 1
ATOM 4522 C C . ASN B 1 284 ? 16.656 29.375 -0.651 1 91.06 284 ASN B C 1
ATOM 4524 O O . ASN B 1 284 ? 16.438 30.469 -1.164 1 91.06 284 ASN B O 1
ATOM 4528 N N . LEU B 1 285 ? 15.734 28.547 -0.143 1 90.69 285 LEU B N 1
ATOM 4529 C CA . LEU B 1 285 ? 14.336 28.953 -0.138 1 90.69 285 LEU B CA 1
ATOM 4530 C C . LEU B 1 285 ? 14.141 30.203 0.697 1 90.69 285 LEU B C 1
ATOM 4532 O O . LEU B 1 285 ? 14.688 30.328 1.794 1 90.69 285 LEU B O 1
ATOM 4536 N N . ASN B 1 286 ? 13.492 31.172 0.095 1 87.62 286 ASN B N 1
ATOM 4537 C CA . ASN B 1 286 ? 13.203 32.406 0.807 1 87.62 286 ASN B CA 1
ATOM 4538 C C . ASN B 1 286 ? 11.75 32.844 0.612 1 87.62 286 ASN B C 1
ATOM 4540 O O . ASN B 1 286 ? 11.008 32.219 -0.15 1 87.62 286 ASN B O 1
ATOM 4544 N N . SER B 1 287 ? 11.367 33.844 1.319 1 83.19 287 SER B N 1
ATOM 4545 C CA . SER B 1 287 ? 9.984 34.281 1.314 1 83.19 287 SER B CA 1
ATOM 4546 C C . SER B 1 287 ? 9.586 34.812 -0.061 1 83.19 287 SER B C 1
ATOM 4548 O O . SER B 1 287 ? 8.422 34.719 -0.454 1 83.19 287 SER B O 1
ATOM 4550 N N . GLU B 1 288 ? 10.477 35.312 -0.815 1 79.75 288 GLU B N 1
ATOM 4551 C CA . GLU B 1 288 ? 10.188 35.875 -2.141 1 79.75 288 GLU B CA 1
ATOM 4552 C C . GLU B 1 288 ? 9.781 34.781 -3.111 1 79.75 288 GLU B C 1
ATOM 4554 O O . GLU B 1 288 ? 9.023 35.031 -4.059 1 79.75 288 GLU B O 1
ATOM 4559 N N . ASP B 1 289 ? 10.227 33.594 -2.762 1 82.38 289 ASP B N 1
ATOM 4560 C CA . ASP B 1 289 ? 9.906 32.469 -3.615 1 82.38 289 ASP B CA 1
ATOM 4561 C C . ASP B 1 289 ? 8.43 32.062 -3.484 1 82.38 289 ASP B C 1
ATOM 4563 O O . ASP B 1 289 ? 7.891 31.375 -4.344 1 82.38 289 ASP B O 1
ATOM 4567 N N . LEU B 1 290 ? 7.828 32.531 -2.359 1 75.75 290 LEU B N 1
ATOM 4568 C CA . LEU B 1 290 ? 6.469 32.094 -2.068 1 75.75 290 LEU B CA 1
ATOM 4569 C C . LEU B 1 290 ? 5.453 33.125 -2.502 1 75.75 290 LEU B C 1
ATOM 4571 O O . LEU B 1 290 ? 4.246 32.938 -2.354 1 75.75 290 LEU B O 1
ATOM 4575 N N . ILE B 1 291 ? 5.906 34.344 -2.928 1 65.75 291 ILE B N 1
ATOM 4576 C CA . ILE B 1 291 ? 5.035 35.406 -3.443 1 65.75 291 ILE B CA 1
ATOM 4577 C C . ILE B 1 291 ? 4.676 35.094 -4.898 1 65.75 291 ILE B C 1
ATOM 4579 O O . ILE B 1 291 ? 5.559 34.875 -5.73 1 65.75 291 ILE B O 1
ATOM 4583 N N . PRO B 1 292 ? 3.355 34.688 -4.969 1 58.66 292 PRO B N 1
ATOM 4584 C CA . PRO B 1 292 ? 2.994 34.469 -6.371 1 58.66 292 PRO B CA 1
ATOM 4585 C C . PRO B 1 292 ? 3.492 35.594 -7.289 1 58.66 292 PRO B C 1
ATOM 4587 O O . PRO B 1 292 ? 3.574 36.75 -6.875 1 58.66 292 PRO B O 1
ATOM 4590 N N . PRO B 1 293 ? 4.27 35.25 -8.219 1 50.22 293 PRO B N 1
ATOM 4591 C CA . PRO B 1 293 ? 4.727 36.312 -9.109 1 50.22 293 PRO B CA 1
ATOM 4592 C C . PRO B 1 293 ? 3.639 37.344 -9.406 1 50.22 293 PRO B C 1
ATOM 4594 O O . PRO B 1 293 ? 2.463 37 -9.523 1 50.22 293 PRO B O 1
ATOM 4597 N N . ALA B 1 294 ? 3.703 38.594 -8.828 1 44.31 294 ALA B N 1
ATOM 4598 C CA . ALA B 1 294 ? 2.836 39.688 -9.289 1 44.31 294 ALA B CA 1
ATOM 4599 C C . ALA B 1 294 ? 2.467 39.5 -10.758 1 44.31 294 ALA B C 1
ATOM 4601 O O . ALA B 1 294 ? 3.293 39.062 -11.562 1 44.31 294 ALA B O 1
ATOM 4602 N N . ALA B 1 295 ? 1.219 39.125 -10.945 1 43.47 295 ALA B N 1
ATOM 4603 C CA . ALA B 1 295 ? 0.792 39.281 -12.336 1 43.47 295 ALA B CA 1
ATOM 4604 C C . ALA B 1 295 ? 1.452 40.469 -12.992 1 43.47 295 ALA B C 1
ATOM 4606 O O . ALA B 1 295 ? 1.264 41.625 -12.547 1 43.47 295 ALA B O 1
ATOM 4607 N N . THR B 1 296 ? 2.656 40.438 -13.211 1 40.47 296 THR B N 1
ATOM 4608 C CA . THR B 1 296 ? 3.154 41.531 -14.039 1 40.47 296 THR B CA 1
ATOM 4609 C C . THR B 1 296 ? 2.15 41.875 -15.141 1 40.47 296 THR B C 1
ATOM 4611 O O . THR B 1 296 ? 2.209 41.312 -16.234 1 40.47 296 THR B O 1
ATOM 4614 N N . GLY B 1 297 ? 0.869 41.719 -14.859 1 37.75 297 GLY B N 1
ATOM 4615 C CA . GLY B 1 297 ? 0.073 42.438 -15.828 1 37.75 297 GLY B CA 1
ATOM 4616 C C . GLY B 1 297 ? 0.355 43.938 -15.836 1 37.75 297 GLY B C 1
ATOM 4617 O O . GLY B 1 297 ? -0.225 44.688 -15.047 1 37.75 297 GLY B O 1
ATOM 4618 N N . LYS B 1 298 ? 1.5 44.5 -15.859 1 39.16 298 LYS B N 1
ATOM 4619 C CA . LYS B 1 298 ? 1.629 45.781 -16.516 1 39.16 298 LYS B CA 1
ATOM 4620 C C . LYS B 1 298 ? 0.764 45.875 -17.781 1 39.16 298 LYS B C 1
ATOM 4622 O O . LYS B 1 298 ? 1.114 45.281 -18.812 1 39.16 298 LYS B O 1
ATOM 4627 N N . GLU B 1 299 ? -0.52 45.688 -17.719 1 36.81 299 GLU B N 1
ATOM 4628 C CA . GLU B 1 299 ? -1.297 46.406 -18.734 1 36.81 299 GLU B CA 1
ATOM 4629 C C . GLU B 1 299 ? -0.885 47.875 -18.812 1 36.81 299 GLU B C 1
ATOM 4631 O O . GLU B 1 299 ? -1.02 48.594 -17.828 1 36.81 299 GLU B O 1
ATOM 4636 N N . VAL B 1 300 ? 0.204 48.25 -19.406 1 39.41 300 VAL B N 1
ATOM 4637 C CA . VAL B 1 300 ? 0.394 49.5 -20.125 1 39.41 300 VAL B CA 1
ATOM 4638 C C . VAL B 1 300 ? -0.947 50 -20.656 1 39.41 300 VAL B C 1
ATOM 4640 O O . VAL B 1 300 ? -1.577 49.344 -21.484 1 39.41 300 VAL B O 1
ATOM 4643 N N . ASP B 1 301 ? -1.758 50.562 -19.75 1 38.81 301 ASP B N 1
ATOM 4644 C CA . ASP B 1 301 ? -2.852 51.438 -20.172 1 38.81 301 ASP B CA 1
ATOM 4645 C C . ASP B 1 301 ? -2.398 52.375 -21.266 1 38.81 301 ASP B C 1
ATOM 4647 O O . ASP B 1 301 ? -1.657 53.344 -21 1 38.81 301 ASP B O 1
ATOM 4651 N N . ASP B 1 302 ? -1.975 51.812 -22.375 1 36.69 302 ASP B N 1
ATOM 4652 C CA . ASP B 1 302 ? -1.747 52.562 -23.625 1 36.69 302 ASP B CA 1
ATOM 4653 C C . ASP B 1 302 ? -2.986 53.344 -24.016 1 36.69 302 ASP B C 1
ATOM 4655 O O . ASP B 1 302 ? -3.588 53.094 -25.062 1 36.69 302 ASP B O 1
ATOM 4659 N N . ARG B 1 303 ? -3.805 53.719 -23.016 1 38.66 303 ARG B N 1
ATOM 4660 C CA . ARG B 1 303 ? -4.676 54.781 -23.484 1 38.66 303 ARG B CA 1
ATOM 4661 C C . ARG B 1 303 ? -3.877 56.031 -23.812 1 38.66 303 ARG B C 1
ATOM 4663 O O . ARG B 1 303 ? -2.963 56.406 -23.078 1 38.66 303 ARG B O 1
ATOM 4670 N N . PRO B 1 304 ? -4.051 56.531 -25.062 1 37.44 304 PRO B N 1
ATOM 4671 C CA . PRO B 1 304 ? -3.572 57.844 -25.469 1 37.44 304 PRO B CA 1
ATOM 4672 C C . PRO B 1 304 ? -4.125 58.969 -24.609 1 37.44 304 PRO B C 1
ATOM 4674 O O . PRO B 1 304 ? -5.176 58.812 -23.984 1 37.44 304 PRO B O 1
#

Secondary structure (DSSP, 8-state):
------GGGGHHHHHHHHHHHHHHHHHHHHHT--EE-HHHH-EEEEEEEESS---HHHHHHHHHHTT-TT-EEEEESEEEEEEEEE--S-TTHHHHHHHHHHHH-TTS-EEEEEEEEE-HHHHHHHHHHHHHHHHHHHHHHHHHHHHHS-HHHHHHHHHHHHHHHHHHHHHHHHTT-EE-HHHHHHHHHHHHHHHHHHHHHHHHHHHHHHH-TT--HHHHHHHHHHHHHHHHHHHHHHHHHHHHHHHHHS-GGGHHHHHHHHHHHHHHHHHHHHTHHHHHHHTT--GGGGS-------------/------GGGGHHHHHHHHHHHHHHHHHHHHHT--EE-HHHH-EEEEEEEESSPPPHHHHHHHHHHTT-TT-EEEEESEEEEEEEEE--S-TTHHHHHHHHHHHH-TTS-EEEEEEEEE-HHHHHHHHHHHHHHHHHHHHHHHHHHHHHS-HHHHHHHHHHHHHHHHHHHHHHHHTT-EE-HHHHHHHHHHHHHHHHHHHHHHHHHHHHHHH-TT--HHHHHHHHHHHHHHHHHHHHHHHHHHHHHHHHHS-GGGHHHHHHHHHHHHHHHHHHHHTHHHHHHHTT--GGGGS-------------